Protein AF-A0A7U9MT39-F1 (afdb_monomer)

pLDDT: mean 80.65, std 12.7, range [32.81, 96.94]

Sequence (368 aa):
MRKYRYFLNRNTSGDGFCEAIRGEYFVDKSWLIEFTNNKLSTKEKWICVSKPRRFGKTFALEMLDAYYTKSGNAGELFNGLKIKQSVEFYRHLNKHNVISMNFAKYFENYSPCDGGIGLLSQHLLEDLKKEYADVVEDGMDLSLAFDMIQQEKGEKFIFLIDEWDSIFRYRKGKKKEQEEFLGFSKEELSLLCQDNHKMSVEELTEWYDGYYVEGVGEMYNPKSVTEALGEGVCKDYWNKTGGFTELEEYITMNFEGLRDDIFCLLTGEKIPLNVVGFSNDLENFQDKEEVLTALIHLGYLTYREGFVSIPNKELREEFSSTVKRLNWGIVSKLLNQSKKLLDAAWQLDEEKVAQLLEDVHDGISCLH

Mean predicted aligned error: 14.9 Å

Radius of gyration: 27.0 Å; Cα contacts (8 Å, |Δi|>4): 417; chains: 1; bounding box: 76×42×75 Å

Nearest PDB structures (foldseek):
  8dgf-assembly1_D  TM=2.003E-01  e=1.827E-01  Escherichia coli
  1bja-assembly2_B  TM=4.730E-01  e=7.642E+00  Tequatrovirus T4
  7jlv-assembly1_A  TM=2.984E-01  e=9.519E+00  Nicotiana benthamiana

Solvent-accessible surface area (backbone atoms only — not comparable to full-atom values): 21479 Å² total; per-residue (Å²): 131,88,76,93,47,78,29,53,43,34,91,66,52,30,51,65,32,54,54,46,66,72,39,94,84,61,76,92,61,48,55,53,54,58,57,50,56,74,24,54,97,47,94,66,52,76,84,85,82,88,70,66,87,90,76,48,64,65,58,51,47,31,43,49,43,20,38,31,14,50,74,46,85,43,74,71,79,43,63,94,39,72,35,70,75,45,84,64,45,76,74,47,53,34,66,34,46,27,38,48,47,56,42,40,81,36,41,65,86,31,50,62,88,77,38,21,54,57,51,52,52,48,48,49,49,54,38,47,29,74,74,40,61,91,74,39,61,91,90,65,53,70,68,60,45,52,50,49,42,30,75,78,67,68,54,62,77,46,82,42,74,37,54,72,65,32,51,65,60,69,43,66,90,40,61,69,75,43,47,79,80,51,51,37,44,65,67,55,42,47,52,53,28,66,76,62,71,64,57,56,59,66,61,50,43,58,40,43,31,44,42,77,40,92,94,82,40,59,28,24,49,54,63,42,52,51,49,22,67,70,75,54,52,91,68,78,51,75,76,81,66,86,70,78,59,60,63,60,58,57,68,65,50,94,39,85,65,37,61,59,49,55,47,42,31,72,77,68,40,72,42,84,52,74,73,91,74,68,81,85,63,92,84,71,72,90,49,41,55,42,45,54,48,50,35,36,74,74,63,62,29,28,77,58,98,54,25,35,31,54,38,24,47,41,53,46,51,48,55,52,50,51,48,58,72,68,59,46,70,68,50,65,52,50,54,51,48,54,51,51,41,52,54,25,57,75,69,68,36,62,69,59,36,51,53,52,51,50,56,52,56,58,59,58,69,72,75,116

Foldseek 3Di:
DDDQADFKLGPCQLVLLLVQLPDPDHDFPVCVVVVQLVLPPHPNNDDDDPDDPPPCLVNVLSSVRQFQALNHDCVVSCPPGPCVPDPCSVVRGNHAIEGEEELCVLQLPAQPVRCSVVVVFVSVLVNLCVVCVVFRDPPDGPVSSQVSCCVVVVHDYDYHYHPPCNQVVNCPPVCLSNCVVFFDALVNLCVLCVVLVLDDSVVQCQAFWFAAHVPRGIGGHPQQSVVCSVVSHHAQRVPPDDPLPLVLVLCPDPAPCSVVVLVCQLVFHWAQADPPPAPPDSPDDDHSNNSLVVCCVVVLWYDDPRTIHRGHPNSSVVSLVSVVVVPPVVSVVVVVLVVQLVVCVVVVVVVSNVVSVVVVVVVVVVPD

Secondary structure (DSSP, 8-state):
-PPP-SSBT-TTTTHHHHHHHTSSS----TTHHHHHHHHTTSTT------PPTTSSHHHHHHHHHHHHBTT---TTTTTTSGGGG-SSHHHHTT-BEEEEEETHHHHTTS-IIIIIHHHHHHHHHHHHHHH-TTT--TT--HHHHHHHHHHHH---EEEEEESTTHHHHHTTT-HHHHHTTSSEEHHHHHHHHHHH-SS-HH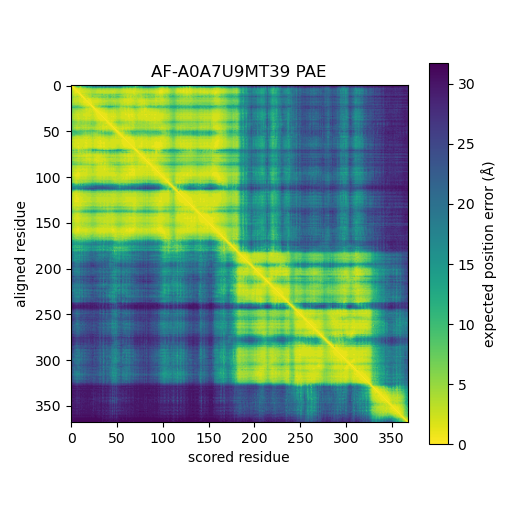HHHHHHEEEEETTTEEEE-HHHHHHHHHHTS----GGGSS-TTHHHHHHTS--TTHHHHHHHHHHT--EE---TT--S-SS---SHHHHHHHHHHTTSSEEETTEEE--SHHHHHHHHHHHHHTT-HHHHHHHHHHHHHHHHHHTT-HHHHHHHHHHHHHHHHTT-

Structure (mmCIF, N/CA/C/O backbone):
data_AF-A0A7U9MT39-F1
#
_entry.id   AF-A0A7U9MT39-F1
#
loop_
_atom_site.group_PDB
_atom_site.id
_atom_site.type_symbol
_atom_site.label_atom_id
_atom_site.label_alt_id
_atom_site.label_comp_id
_atom_site.label_asym_id
_atom_site.label_entity_id
_atom_site.label_seq_id
_atom_site.pdbx_PDB_ins_code
_atom_site.Cartn_x
_atom_site.Cartn_y
_atom_site.Cartn_z
_atom_site.occupancy
_atom_site.B_iso_or_equiv
_atom_site.auth_seq_id
_atom_site.auth_comp_id
_atom_site.auth_asym_id
_atom_site.auth_atom_id
_atom_site.pdbx_PDB_model_num
ATOM 1 N N . MET A 1 1 ? -15.373 18.351 27.503 1.00 51.88 1 MET A N 1
ATOM 2 C CA . MET A 1 1 ? -15.509 18.390 26.028 1.00 51.88 1 MET A CA 1
ATOM 3 C C . MET A 1 1 ? -14.534 17.389 25.432 1.00 51.88 1 MET A C 1
ATOM 5 O O . MET A 1 1 ? -13.417 17.311 25.935 1.00 51.88 1 MET A O 1
ATOM 9 N N . ARG A 1 2 ? -14.940 16.599 24.429 1.00 65.75 2 ARG A N 1
ATOM 10 C CA . ARG A 1 2 ? -14.008 15.696 23.731 1.00 65.75 2 ARG A CA 1
ATOM 11 C C . ARG A 1 2 ? -12.967 16.545 22.989 1.00 65.75 2 ARG A C 1
ATOM 13 O O . ARG A 1 2 ? -13.338 17.509 22.324 1.00 65.75 2 ARG A O 1
ATOM 20 N N . LYS A 1 3 ? -11.678 16.235 23.153 1.00 76.69 3 LYS A N 1
ATOM 21 C CA . LYS A 1 3 ? -10.583 16.959 22.484 1.00 76.69 3 LYS A CA 1
ATOM 22 C C . LYS A 1 3 ? -10.626 16.686 20.977 1.00 76.69 3 LYS A C 1
ATOM 24 O O . LYS A 1 3 ? -11.057 15.612 20.561 1.00 76.69 3 LYS A O 1
ATOM 29 N N . TYR A 1 4 ? -10.191 17.653 20.173 1.00 86.69 4 TYR A N 1
ATOM 30 C CA . TYR A 1 4 ? -10.098 17.500 18.721 1.00 86.69 4 TYR A CA 1
ATOM 31 C C . TYR A 1 4 ? -9.095 16.394 18.343 1.00 86.69 4 TYR A C 1
ATOM 33 O O . TYR A 1 4 ? -7.989 16.342 18.899 1.00 86.69 4 TYR A O 1
ATOM 41 N N . ARG A 1 5 ? -9.506 15.533 17.404 1.00 91.25 5 ARG A N 1
ATOM 42 C CA . ARG A 1 5 ? -8.766 14.379 16.874 1.00 91.25 5 ARG A CA 1
ATOM 43 C C . ARG A 1 5 ? -8.667 14.508 15.357 1.00 91.25 5 ARG A C 1
ATOM 45 O O . ARG A 1 5 ? -9.692 14.757 14.719 1.00 91.25 5 ARG A O 1
ATOM 52 N N . TYR A 1 6 ? -7.477 14.316 14.801 1.00 92.38 6 TYR A N 1
ATOM 53 C CA . TYR A 1 6 ? -7.264 14.313 13.353 1.00 92.38 6 TYR A CA 1
ATOM 54 C C . TYR A 1 6 ? -7.689 12.980 12.726 1.00 92.38 6 TYR A C 1
ATOM 56 O O . TYR A 1 6 ? -8.440 12.978 11.749 1.00 92.38 6 TYR A O 1
ATOM 64 N N . PHE A 1 7 ? -7.260 11.859 13.311 1.00 94.56 7 PHE A N 1
ATOM 65 C CA . PHE A 1 7 ? -7.390 10.519 12.734 1.00 94.56 7 PHE A CA 1
ATOM 66 C C . PHE A 1 7 ? -7.798 9.444 13.742 1.00 94.56 7 PHE A C 1
ATOM 68 O O . PHE A 1 7 ? -8.608 8.581 13.402 1.00 94.56 7 PHE A O 1
ATOM 75 N N . LEU A 1 8 ? -7.233 9.470 14.955 1.00 95.75 8 LEU A N 1
ATOM 76 C CA . LEU A 1 8 ? -7.402 8.396 15.934 1.00 95.75 8 LEU A CA 1
ATOM 77 C C . LEU A 1 8 ? -8.753 8.518 16.640 1.00 95.75 8 LEU A C 1
ATOM 79 O O . LEU A 1 8 ? -9.002 9.506 17.336 1.00 95.75 8 LEU A O 1
ATOM 83 N N . ASN A 1 9 ? -9.587 7.484 16.509 1.00 93.69 9 ASN A N 1
ATOM 84 C CA . ASN A 1 9 ? -10.868 7.335 17.201 1.00 93.69 9 ASN A CA 1
ATOM 85 C C . ASN A 1 9 ? -11.719 8.617 17.129 1.00 93.69 9 ASN A C 1
ATOM 87 O O . ASN A 1 9 ? -12.174 9.131 18.159 1.00 93.69 9 ASN A O 1
ATOM 91 N N . ARG A 1 10 ? -11.878 9.171 15.918 1.00 90.56 10 ARG A N 1
ATOM 92 C CA . ARG A 1 10 ? -12.452 10.506 15.694 1.00 90.56 10 ARG A CA 1
ATOM 93 C C . ARG A 1 10 ? -13.799 10.683 16.395 1.00 90.56 10 ARG A C 1
ATOM 95 O O . ARG A 1 10 ? -14.636 9.791 16.459 1.00 90.56 10 ARG A O 1
ATOM 102 N N . ASN A 1 11 ? -14.049 11.903 16.869 1.00 85.06 11 ASN A N 1
ATOM 103 C CA . ASN A 1 11 ? -15.317 12.232 17.531 1.00 85.06 11 ASN A CA 1
ATOM 104 C C . ASN A 1 11 ? -16.526 12.171 16.589 1.00 85.06 11 ASN A C 1
ATOM 106 O O . ASN A 1 11 ? -17.644 12.050 17.072 1.00 85.06 11 ASN A O 1
ATOM 110 N N . THR A 1 12 ? -16.279 12.278 15.283 1.00 85.75 12 THR A N 1
ATOM 111 C CA . THR A 1 12 ? -17.271 12.210 14.202 1.00 85.75 12 THR A CA 1
ATOM 112 C C . THR A 1 12 ? -17.337 10.815 13.569 1.00 85.75 12 THR A C 1
ATOM 114 O O . THR A 1 12 ? -17.870 10.657 12.471 1.00 85.75 12 THR A O 1
ATOM 117 N N . SER A 1 13 ? -16.683 9.811 14.167 1.00 84.69 13 SER A N 1
ATOM 118 C CA . SER A 1 13 ? -16.714 8.450 13.637 1.00 84.69 13 SER A CA 1
ATOM 119 C C . SER A 1 13 ? -18.142 7.914 13.687 1.00 84.69 13 SER A C 1
ATOM 121 O O . SER A 1 13 ? -18.775 7.901 14.742 1.00 84.69 13 SER A O 1
ATOM 123 N N . GLY A 1 14 ? -18.641 7.468 12.536 1.00 83.50 14 GLY A N 1
ATOM 124 C CA . GLY A 1 14 ? -20.006 6.972 12.371 1.00 83.50 14 GLY A CA 1
ATOM 125 C C . GLY A 1 14 ? -21.047 7.992 11.911 1.00 83.50 14 GLY A C 1
ATOM 126 O O . GLY A 1 14 ? -22.130 7.560 11.519 1.00 83.50 14 GLY A O 1
ATOM 127 N N . ASP A 1 15 ? -20.730 9.291 11.857 1.00 87.94 15 ASP A N 1
ATOM 128 C CA . ASP A 1 15 ? -21.664 10.311 11.351 1.00 87.94 15 ASP A CA 1
ATOM 129 C C . ASP A 1 15 ? -22.038 10.039 9.883 1.00 87.94 15 ASP A C 1
ATOM 131 O O . ASP A 1 15 ? -23.218 9.906 9.563 1.00 87.94 15 ASP A O 1
ATOM 135 N N . GLY A 1 16 ? -21.042 9.820 9.014 1.00 87.31 16 GLY A N 1
ATOM 136 C CA . GLY A 1 16 ? -21.273 9.514 7.593 1.00 87.31 16 GLY A CA 1
ATOM 137 C C . GLY A 1 16 ? -22.066 8.220 7.367 1.00 87.31 16 GLY A C 1
ATOM 138 O O . GLY A 1 16 ? -22.984 8.173 6.551 1.00 87.31 16 GLY A O 1
ATOM 139 N N . PHE A 1 17 ? -21.812 7.179 8.170 1.00 91.69 17 PHE A N 1
ATOM 140 C CA . PHE A 1 17 ? -22.590 5.938 8.091 1.00 91.69 17 PHE A CA 1
ATOM 141 C C . PHE A 1 17 ? -24.040 6.126 8.566 1.00 91.69 17 PHE A C 1
ATOM 143 O O . PHE A 1 17 ? -24.968 5.589 7.960 1.00 91.69 17 PHE A O 1
ATOM 150 N N . CYS A 1 18 ? -24.250 6.918 9.621 1.00 90.69 18 CYS A N 1
ATOM 151 C CA . CYS A 1 18 ? -25.577 7.271 10.119 1.00 90.69 18 CYS A CA 1
ATOM 152 C C . CYS A 1 18 ? -26.387 8.046 9.067 1.00 90.69 18 CYS A C 1
ATOM 154 O O . CYS A 1 18 ? -27.559 7.737 8.840 1.00 90.69 18 CYS A O 1
ATOM 156 N N . GLU A 1 19 ? -25.759 9.010 8.389 1.00 89.94 19 GLU A N 1
ATOM 157 C CA . GLU A 1 19 ? -26.356 9.733 7.261 1.00 89.94 19 GLU A CA 1
ATOM 158 C C . GLU A 1 19 ? -26.719 8.782 6.115 1.00 89.94 19 GLU A C 1
ATOM 160 O O . GLU A 1 19 ? -27.838 8.831 5.603 1.00 89.94 19 GLU A O 1
ATOM 165 N N . ALA A 1 20 ? -25.820 7.860 5.764 1.00 87.56 20 ALA A N 1
ATOM 166 C CA . ALA A 1 20 ? -26.036 6.914 4.677 1.00 87.56 20 ALA A CA 1
ATOM 167 C C . ALA A 1 20 ? -27.196 5.936 4.937 1.00 87.56 20 ALA A C 1
ATOM 169 O O . ALA A 1 20 ? -27.985 5.683 4.027 1.00 87.56 20 ALA A O 1
ATOM 170 N N . ILE A 1 21 ? -27.342 5.409 6.162 1.00 88.94 21 ILE A N 1
ATOM 171 C CA . ILE A 1 21 ? -28.463 4.514 6.526 1.00 88.94 21 ILE A CA 1
ATOM 172 C C . ILE A 1 21 ? -29.811 5.241 6.461 1.00 88.94 21 ILE A C 1
ATOM 174 O O . ILE A 1 21 ? -30.829 4.633 6.138 1.00 88.94 21 ILE A O 1
ATOM 178 N N . ARG A 1 22 ? -29.829 6.541 6.770 1.00 88.25 22 ARG A N 1
ATOM 179 C CA . ARG A 1 22 ? -31.040 7.374 6.702 1.00 88.25 22 ARG A CA 1
ATOM 180 C C . ARG A 1 22 ? -31.382 7.820 5.278 1.00 88.25 22 ARG A C 1
ATOM 182 O O . ARG A 1 22 ? -32.428 8.435 5.081 1.00 88.25 22 ARG A O 1
ATOM 189 N N . GLY A 1 23 ? -30.513 7.543 4.307 1.00 86.94 23 GLY A N 1
ATOM 190 C CA . GLY A 1 23 ? -30.731 7.867 2.904 1.00 86.94 23 GLY A CA 1
ATOM 191 C C . GLY A 1 23 ? -31.855 7.042 2.270 1.00 86.94 23 GLY A C 1
ATOM 192 O O . GLY A 1 23 ? -32.095 5.896 2.637 1.00 86.94 23 GLY A O 1
ATOM 193 N N . GLU A 1 24 ? -32.516 7.621 1.265 1.00 86.25 24 GLU A N 1
ATOM 194 C CA . GLU A 1 24 ? -33.617 6.984 0.520 1.00 86.25 24 GLU A CA 1
ATOM 195 C C . GLU A 1 24 ? -33.178 5.696 -0.202 1.00 86.25 24 GLU A C 1
ATOM 197 O O . GLU A 1 24 ? -33.927 4.724 -0.277 1.00 86.25 24 GLU A O 1
ATOM 202 N N . TYR A 1 25 ? -31.935 5.667 -0.690 1.00 81.38 25 TYR A N 1
ATOM 203 C CA . TYR A 1 25 ? -31.369 4.559 -1.458 1.00 81.38 25 TYR A CA 1
ATOM 204 C C . TYR A 1 25 ? -30.194 3.923 -0.709 1.00 81.38 25 TYR A C 1
ATOM 206 O O . TYR A 1 25 ? -29.032 4.092 -1.080 1.00 81.38 25 TYR A O 1
ATOM 214 N N . PHE A 1 26 ? -30.496 3.184 0.358 1.00 86.00 26 PHE A N 1
ATOM 215 C CA . PHE A 1 26 ? -29.504 2.411 1.103 1.00 86.00 26 PHE A CA 1
ATOM 216 C C . PHE A 1 26 ? -29.432 0.959 0.608 1.00 86.00 26 P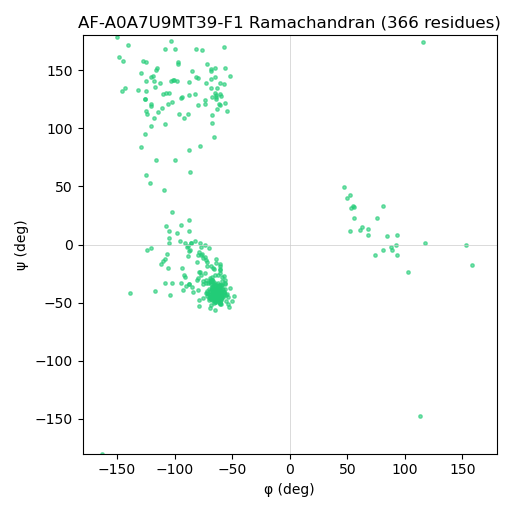HE A C 1
ATOM 218 O O . PHE A 1 26 ? -30.431 0.241 0.571 1.00 86.00 26 PHE A O 1
ATOM 225 N N . VAL A 1 27 ? -28.225 0.502 0.267 1.00 87.19 27 VAL A N 1
ATOM 226 C CA . VAL A 1 27 ? -27.951 -0.903 -0.069 1.00 87.19 27 VAL A CA 1
ATOM 227 C C . VAL A 1 27 ? -27.096 -1.514 1.032 1.00 87.19 27 VAL A C 1
ATOM 229 O O . VAL A 1 27 ? -25.950 -1.110 1.229 1.00 87.19 27 VAL A O 1
ATOM 232 N N . ASP A 1 28 ? -27.630 -2.530 1.709 1.00 90.88 28 ASP A N 1
ATOM 233 C CA . ASP A 1 28 ? -26.926 -3.218 2.789 1.00 90.88 28 ASP A CA 1
ATOM 234 C C . ASP A 1 28 ? -25.712 -4.016 2.277 1.00 90.88 28 ASP A C 1
ATOM 236 O O . ASP A 1 28 ? -25.841 -5.109 1.707 1.00 90.88 28 ASP A O 1
ATOM 240 N N . LYS A 1 29 ? -24.522 -3.459 2.530 1.00 90.62 29 LYS A N 1
ATOM 241 C CA . LYS A 1 29 ? -23.203 -4.068 2.295 1.00 90.62 29 LYS A CA 1
ATOM 242 C C . LYS A 1 29 ? -22.503 -4.481 3.596 1.00 90.62 29 LYS A C 1
ATOM 244 O O . LYS A 1 29 ? -21.302 -4.746 3.583 1.00 90.62 29 LYS A O 1
ATOM 249 N N . SER A 1 30 ? -23.229 -4.558 4.712 1.00 94.06 30 SER A N 1
ATOM 250 C CA . SER A 1 30 ? -22.661 -4.826 6.041 1.00 94.06 30 SER A CA 1
ATOM 251 C C . SER A 1 30 ? -21.943 -6.167 6.154 1.00 94.06 30 SER A C 1
ATOM 253 O O . SER A 1 30 ? -21.046 -6.302 6.976 1.00 94.06 30 SER A O 1
ATOM 255 N N . TRP A 1 31 ? -22.239 -7.131 5.278 1.00 93.38 31 TRP A N 1
ATOM 256 C CA . TRP A 1 31 ? -21.497 -8.393 5.203 1.00 93.38 31 TRP A CA 1
ATOM 257 C C . TRP A 1 31 ? -20.001 -8.214 4.884 1.00 93.38 31 TRP A C 1
ATOM 259 O O . TRP A 1 31 ? -19.206 -9.109 5.146 1.00 93.38 31 TRP A O 1
ATOM 269 N N . LEU A 1 32 ? -19.581 -7.049 4.374 1.00 92.62 32 LEU A N 1
ATOM 270 C CA . LEU A 1 32 ? -18.159 -6.711 4.262 1.00 92.62 32 LEU A CA 1
ATOM 271 C C . LEU A 1 32 ? -17.441 -6.789 5.618 1.00 92.62 32 LEU A C 1
ATOM 273 O O . LEU A 1 32 ? -16.289 -7.205 5.656 1.00 92.62 32 LEU A O 1
ATOM 277 N N . ILE A 1 33 ? -18.124 -6.447 6.715 1.00 95.44 33 ILE A N 1
ATOM 278 C CA . ILE A 1 33 ? -17.577 -6.544 8.073 1.00 95.44 33 ILE A CA 1
ATOM 279 C C . ILE A 1 33 ? -17.219 -7.994 8.418 1.00 95.44 33 ILE A C 1
ATOM 281 O O . ILE A 1 33 ? -16.204 -8.242 9.060 1.00 95.44 33 ILE A O 1
ATOM 285 N N . GLU A 1 34 ? -18.020 -8.962 7.969 1.00 94.06 34 GLU A N 1
ATOM 286 C CA . GLU A 1 34 ? -17.733 -10.386 8.174 1.00 94.06 34 GLU A CA 1
ATOM 287 C C . GLU A 1 34 ? -16.427 -10.772 7.483 1.00 94.06 34 GLU A C 1
ATOM 289 O O . GLU A 1 34 ? -15.547 -11.408 8.065 1.00 94.06 34 GLU A O 1
ATOM 294 N N . PHE A 1 35 ? -16.281 -10.343 6.229 1.00 92.38 35 PHE A N 1
ATOM 295 C CA . PHE A 1 35 ? -15.065 -10.565 5.464 1.00 92.38 35 PHE A CA 1
ATOM 296 C C . PHE A 1 35 ? -13.851 -9.932 6.151 1.00 92.38 35 PHE A C 1
ATOM 298 O O . PHE A 1 35 ? -12.838 -10.609 6.323 1.00 92.38 35 PHE A O 1
ATOM 305 N N . THR A 1 36 ? -13.944 -8.670 6.580 1.00 94.00 36 THR A N 1
ATOM 306 C CA . THR A 1 36 ? -12.823 -7.984 7.235 1.00 94.00 36 THR A CA 1
ATOM 307 C C . THR A 1 36 ? -12.490 -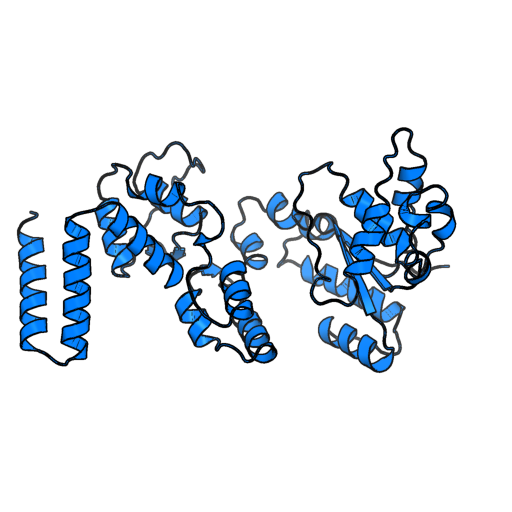8.616 8.585 1.00 94.00 36 THR A C 1
ATOM 309 O O . THR A 1 36 ? -11.316 -8.856 8.852 1.00 94.00 36 THR A O 1
ATOM 312 N N . ASN A 1 37 ? -13.489 -8.985 9.395 1.00 94.56 37 ASN A N 1
ATOM 313 C CA . ASN A 1 37 ? -13.294 -9.668 10.679 1.00 94.56 37 ASN A CA 1
ATOM 314 C C . ASN A 1 37 ? -12.510 -10.975 10.532 1.00 94.56 37 ASN A C 1
ATOM 316 O O . ASN A 1 37 ? -11.568 -11.204 11.285 1.00 94.56 37 ASN A O 1
ATOM 320 N N . ASN A 1 38 ? -12.830 -11.785 9.522 1.00 90.50 38 ASN A N 1
ATOM 321 C CA . ASN A 1 38 ? -12.127 -13.044 9.261 1.00 90.50 38 ASN A CA 1
ATOM 322 C C . ASN A 1 38 ? -10.662 -12.856 8.831 1.00 90.50 38 ASN A C 1
ATOM 324 O O . ASN A 1 38 ? -9.860 -13.782 8.937 1.00 90.50 38 ASN A O 1
ATOM 328 N N . LYS A 1 39 ? -10.300 -11.666 8.341 1.00 91.12 39 LYS A N 1
ATOM 329 C CA . LYS A 1 39 ? -8.924 -11.317 7.961 1.00 91.12 39 LYS A CA 1
ATOM 330 C C . LYS A 1 39 ? -8.166 -10.629 9.094 1.00 91.12 39 LYS A C 1
ATOM 332 O O . LYS A 1 39 ? -6.930 -10.643 9.087 1.00 91.12 39 LYS A O 1
ATOM 337 N N . LEU A 1 40 ? -8.865 -10.065 10.083 1.00 89.38 40 LEU A N 1
ATOM 338 C CA . LEU A 1 40 ? -8.230 -9.441 11.240 1.00 89.38 40 LEU A CA 1
ATOM 339 C C . LEU A 1 40 ? -7.324 -10.438 11.966 1.00 89.38 40 LEU A C 1
ATOM 341 O O . LEU A 1 40 ? -7.672 -11.591 12.189 1.00 89.38 40 LEU A O 1
ATOM 345 N N . SER A 1 41 ? -6.149 -9.964 12.379 1.00 83.75 41 SER A N 1
ATOM 346 C CA . SER A 1 41 ? -5.128 -10.769 13.070 1.00 83.75 41 SER A CA 1
ATOM 347 C C . SER A 1 41 ? -4.550 -11.942 12.262 1.00 83.75 41 SER A C 1
ATOM 349 O O . SER A 1 41 ? -3.869 -12.791 12.832 1.00 83.75 41 SER A O 1
ATOM 351 N N . THR A 1 42 ? -4.752 -11.975 10.943 1.00 86.81 42 THR A N 1
ATOM 352 C CA . THR A 1 42 ? -4.106 -12.942 10.042 1.00 86.81 42 THR A CA 1
ATOM 353 C C . THR A 1 42 ? -2.953 -12.297 9.260 1.00 86.81 42 THR A C 1
ATOM 355 O O . THR A 1 42 ? -2.722 -11.084 9.333 1.00 86.81 42 THR A O 1
ATOM 358 N N . LYS A 1 43 ? -2.216 -13.099 8.479 1.00 76.69 43 LYS A N 1
ATOM 359 C CA . LYS A 1 43 ? -1.245 -12.575 7.501 1.00 76.69 43 LYS A CA 1
ATOM 360 C C . LYS A 1 43 ? -1.922 -11.848 6.327 1.00 76.69 43 LYS A C 1
ATOM 362 O O . LYS A 1 43 ? -1.288 -11.020 5.691 1.00 76.69 43 LYS A O 1
ATOM 367 N N . GLU A 1 44 ? -3.213 -12.084 6.108 1.00 78.44 44 GLU A N 1
ATOM 368 C CA . GLU A 1 44 ? -4.024 -11.501 5.030 1.00 78.44 44 GLU A CA 1
ATOM 369 C C . GLU A 1 44 ? -4.780 -10.235 5.475 1.00 78.44 44 GLU A C 1
ATOM 371 O O . GLU A 1 44 ? -5.739 -9.812 4.834 1.00 78.44 44 GLU A O 1
ATOM 376 N N . LYS A 1 45 ? -4.378 -9.631 6.600 1.00 86.12 45 LYS A N 1
ATOM 377 C CA . LYS A 1 45 ? -5.027 -8.444 7.184 1.00 86.12 45 LYS A CA 1
ATOM 378 C C . LYS A 1 45 ? -4.958 -7.183 6.309 1.00 86.12 45 LYS A C 1
ATOM 380 O O . LYS A 1 45 ? -5.641 -6.206 6.601 1.00 86.12 45 LYS A O 1
ATOM 385 N N . TRP A 1 46 ? -4.132 -7.192 5.267 1.00 86.31 46 TRP A N 1
ATOM 386 C CA . TRP A 1 46 ? -3.942 -6.077 4.346 1.00 86.31 46 TRP A CA 1
ATOM 387 C C . TRP A 1 46 ? -4.963 -6.161 3.209 1.00 86.31 46 TRP A C 1
ATOM 389 O O . TRP A 1 46 ? -4.923 -7.084 2.398 1.00 86.31 46 TRP A O 1
ATOM 399 N N . ILE A 1 47 ? -5.899 -5.210 3.160 1.00 87.81 47 ILE A N 1
ATOM 400 C CA . ILE A 1 47 ? -7.004 -5.205 2.194 1.00 87.81 47 ILE A CA 1
ATOM 401 C C . ILE A 1 47 ? -6.925 -3.928 1.358 1.00 87.81 47 ILE A C 1
ATOM 403 O O . ILE A 1 47 ? -7.033 -2.828 1.894 1.00 87.81 47 ILE A O 1
ATOM 407 N N . CYS A 1 48 ? -6.791 -4.076 0.038 1.00 87.31 48 CYS A N 1
ATOM 408 C CA . CYS A 1 48 ? -6.836 -2.970 -0.917 1.00 87.31 48 CYS A CA 1
ATOM 409 C C . CYS A 1 48 ? -8.032 -3.127 -1.865 1.00 87.31 48 CYS A C 1
ATOM 411 O O . CYS A 1 48 ? -8.300 -4.213 -2.381 1.00 87.31 48 CYS A O 1
ATOM 413 N N . VAL A 1 49 ? -8.756 -2.031 -2.107 1.00 82.06 49 VAL A N 1
ATOM 414 C CA . VAL A 1 49 ? -9.898 -1.993 -3.031 1.00 82.06 49 VAL A CA 1
ATOM 415 C C . VAL A 1 49 ? -9.619 -0.978 -4.138 1.00 82.06 49 VAL A C 1
ATOM 417 O O . VAL A 1 49 ? -9.806 0.224 -3.959 1.00 82.06 49 VAL A O 1
ATOM 420 N N . SER A 1 50 ? -9.236 -1.472 -5.317 1.00 76.88 50 SER A N 1
ATOM 421 C CA . SER A 1 50 ? -8.867 -0.669 -6.497 1.00 76.88 50 SER A CA 1
ATOM 422 C C . SER A 1 50 ? -10.046 -0.281 -7.406 1.00 76.88 50 SER A C 1
ATOM 424 O O . SER A 1 50 ? -9.859 0.173 -8.532 1.00 76.88 50 SER A O 1
ATOM 426 N N . LYS A 1 51 ? -11.296 -0.470 -6.958 1.00 75.25 51 LYS A N 1
ATOM 427 C CA . LYS A 1 51 ? -12.479 -0.212 -7.800 1.00 75.25 51 LYS A CA 1
ATOM 428 C C . LYS A 1 51 ? -12.615 1.276 -8.175 1.00 75.25 51 LYS A C 1
ATOM 430 O O . LYS A 1 51 ? -12.230 2.128 -7.371 1.00 75.25 51 LYS A O 1
ATOM 435 N N . PRO A 1 52 ? -13.238 1.613 -9.325 1.00 70.12 52 PRO A N 1
ATOM 436 C CA . PRO A 1 52 ? -13.439 2.999 -9.760 1.00 70.12 52 PRO A CA 1
ATOM 437 C C . PRO A 1 52 ? -14.197 3.888 -8.759 1.00 70.12 52 PRO A C 1
ATOM 439 O O . PRO A 1 52 ? -14.773 3.433 -7.760 1.00 70.12 52 PRO A O 1
ATOM 442 N N . ARG A 1 53 ? -14.218 5.201 -9.023 1.00 70.06 53 ARG A N 1
ATOM 443 C CA . ARG A 1 53 ? -15.023 6.159 -8.244 1.00 70.06 53 ARG A CA 1
ATOM 444 C C . ARG A 1 53 ? -16.503 5.761 -8.231 1.00 70.06 53 ARG A C 1
ATOM 446 O O . ARG A 1 53 ? -16.999 5.136 -9.161 1.00 70.06 53 ARG A O 1
ATOM 453 N N . ARG A 1 54 ? -17.207 6.156 -7.163 1.00 74.81 54 ARG A N 1
ATOM 454 C CA . ARG A 1 54 ? -18.648 5.905 -6.938 1.00 74.81 54 ARG A CA 1
ATOM 455 C C . ARG A 1 54 ? -19.053 4.442 -6.695 1.00 74.81 54 ARG A C 1
ATOM 457 O O . ARG A 1 54 ? -20.232 4.166 -6.535 1.00 74.81 54 ARG A O 1
ATOM 464 N N . PHE A 1 55 ? -18.102 3.520 -6.526 1.00 80.12 55 PHE A N 1
ATOM 465 C CA . PHE A 1 55 ? -18.392 2.144 -6.077 1.00 80.12 55 PHE A CA 1
ATOM 466 C C . PHE A 1 55 ? -18.751 2.021 -4.577 1.00 80.12 55 PHE A C 1
ATOM 468 O O . PHE A 1 55 ? -19.055 0.928 -4.092 1.00 80.12 55 PHE A O 1
ATOM 475 N N . GLY A 1 56 ? -18.756 3.136 -3.838 1.00 81.69 56 GLY A N 1
ATOM 476 C CA . GLY A 1 56 ? -19.101 3.175 -2.413 1.00 81.69 56 GLY A CA 1
ATOM 477 C C . GLY A 1 56 ? -17.958 2.762 -1.482 1.00 81.69 56 GLY A C 1
ATOM 478 O O . GLY A 1 56 ? -18.219 2.160 -0.447 1.00 81.69 56 GLY A O 1
ATOM 479 N N . LYS A 1 57 ? -16.704 3.056 -1.857 1.00 88.56 57 LYS A N 1
ATOM 480 C CA . LYS A 1 57 ? -15.517 2.797 -1.021 1.00 88.56 57 LYS A CA 1
ATOM 481 C C . LYS A 1 57 ? -15.522 3.650 0.250 1.00 88.56 57 LYS A C 1
ATOM 483 O O . LYS A 1 57 ? -15.414 3.093 1.332 1.00 88.56 57 LYS A O 1
ATOM 488 N N . THR A 1 58 ? -15.755 4.956 0.117 1.00 89.19 58 THR A N 1
ATOM 489 C CA . THR A 1 58 ? -15.893 5.880 1.254 1.00 89.19 58 THR A CA 1
ATOM 490 C C . THR A 1 58 ? -16.974 5.407 2.220 1.00 89.19 58 THR A C 1
ATOM 492 O O . THR A 1 58 ? -16.693 5.216 3.392 1.00 89.19 58 THR A O 1
ATOM 495 N N . PHE A 1 59 ? -18.159 5.058 1.707 1.00 89.50 59 PHE A N 1
ATOM 496 C CA . PHE A 1 59 ? -19.231 4.469 2.516 1.00 89.50 59 PHE A CA 1
ATOM 497 C C . PHE A 1 59 ? -18.787 3.198 3.261 1.00 89.50 59 PHE A C 1
ATOM 499 O O . PHE A 1 59 ? -19.100 3.017 4.435 1.00 89.50 59 PHE A O 1
ATOM 506 N N . ALA A 1 60 ? -18.049 2.304 2.595 1.00 92.06 60 ALA A N 1
ATOM 507 C CA . ALA A 1 60 ? -17.531 1.103 3.239 1.00 92.06 60 ALA A CA 1
ATOM 508 C C . ALA A 1 60 ? -16.556 1.445 4.377 1.00 92.06 60 ALA A C 1
ATOM 510 O O . ALA A 1 60 ? -16.644 0.845 5.443 1.00 92.06 60 ALA A O 1
ATOM 511 N N . LEU A 1 61 ? -15.669 2.423 4.179 1.00 94.12 61 LEU A N 1
ATOM 512 C CA . LEU A 1 61 ? -14.748 2.884 5.218 1.00 94.12 61 LEU A CA 1
ATOM 513 C C . LEU A 1 61 ? -15.481 3.576 6.373 1.00 94.12 61 LEU A C 1
ATOM 515 O O . LEU A 1 61 ? -15.150 3.307 7.519 1.00 94.12 61 LEU A O 1
ATOM 519 N N . GLU A 1 62 ? -16.505 4.388 6.107 1.00 93.50 62 GLU A N 1
ATOM 520 C CA . GLU A 1 62 ? -17.343 5.016 7.142 1.00 93.50 62 GLU A CA 1
ATOM 521 C C . GLU A 1 62 ? -18.093 3.975 7.981 1.00 93.50 62 GLU A C 1
ATOM 523 O O . GLU A 1 62 ? -18.164 4.086 9.205 1.00 93.50 62 GLU A O 1
ATOM 528 N N . MET A 1 63 ? -18.617 2.930 7.333 1.00 94.88 63 MET A N 1
ATOM 529 C CA . MET A 1 63 ? -19.250 1.799 8.009 1.00 94.88 63 MET A CA 1
ATOM 530 C C . MET A 1 63 ? -18.251 1.029 8.886 1.00 94.88 63 MET A C 1
ATOM 532 O O . MET A 1 63 ? -18.573 0.689 10.025 1.00 94.88 63 MET A O 1
ATOM 536 N N . LEU A 1 64 ? -17.047 0.748 8.375 1.00 95.75 64 LEU A N 1
ATOM 537 C CA . LEU A 1 64 ? -15.997 0.054 9.130 1.00 95.75 64 LEU A CA 1
ATOM 538 C C . LEU A 1 64 ? -15.469 0.910 10.288 1.00 95.75 64 LEU A C 1
ATOM 540 O O . LEU A 1 64 ? -15.240 0.377 11.370 1.00 95.75 64 LEU A O 1
ATOM 544 N N . ASP A 1 65 ? -15.329 2.222 10.092 1.00 95.38 65 ASP A N 1
ATOM 545 C CA . ASP A 1 65 ? -14.949 3.173 11.140 1.00 95.38 65 ASP A CA 1
ATOM 546 C C . ASP A 1 65 ? -15.980 3.155 12.274 1.00 95.38 65 ASP A C 1
ATOM 548 O O . ASP A 1 65 ? -15.625 2.904 13.426 1.00 95.38 65 ASP A O 1
ATOM 552 N N . ALA A 1 66 ? -17.270 3.287 11.939 1.00 95.25 66 ALA A N 1
ATOM 553 C CA . ALA A 1 66 ? -18.370 3.190 12.899 1.00 95.25 66 ALA A CA 1
ATOM 554 C C . ALA A 1 66 ? -18.368 1.853 13.657 1.00 95.25 66 ALA A C 1
ATOM 556 O O . ALA A 1 66 ? -18.607 1.817 14.866 1.00 95.25 66 ALA A O 1
ATOM 557 N N . TYR A 1 67 ? -18.108 0.753 12.947 1.00 96.50 67 TYR A N 1
ATOM 558 C CA . TYR A 1 67 ? -18.111 -0.591 13.511 1.00 96.50 67 TYR A CA 1
ATOM 559 C C . TYR A 1 67 ? -16.933 -0.846 14.455 1.00 96.50 67 TYR A C 1
ATOM 561 O O . TYR A 1 67 ? -17.141 -1.392 15.535 1.00 96.50 67 TYR A O 1
ATOM 569 N N . TYR A 1 68 ? -15.708 -0.480 14.078 1.00 96.56 68 TYR A N 1
ATOM 570 C CA . TYR A 1 68 ? -14.507 -0.858 14.827 1.00 96.56 68 TYR A CA 1
ATOM 571 C C . TYR A 1 68 ? -14.143 0.112 15.951 1.00 96.56 68 TYR A C 1
ATOM 573 O O . TYR A 1 68 ? -13.642 -0.338 16.984 1.00 96.56 68 TYR A O 1
ATOM 581 N N . THR A 1 69 ? -14.388 1.414 15.772 1.00 95.00 69 THR A N 1
ATOM 582 C CA . THR A 1 69 ? -13.856 2.465 16.653 1.00 95.00 69 THR A CA 1
ATOM 583 C C . THR A 1 69 ? -14.316 2.325 18.102 1.00 95.00 69 THR A C 1
ATOM 585 O O . THR A 1 69 ? -15.514 2.229 18.382 1.00 95.00 69 THR A O 1
ATOM 588 N N . LYS A 1 70 ? -13.376 2.360 19.052 1.00 92.38 70 LYS A N 1
ATOM 589 C CA . LYS A 1 70 ? -13.679 2.262 20.490 1.00 92.38 70 LYS A CA 1
ATOM 590 C C . LYS A 1 70 ? -14.320 3.520 21.090 1.00 92.38 70 LYS A C 1
ATOM 592 O O . LYS A 1 70 ? -14.837 3.469 22.201 1.00 92.38 70 LYS A O 1
ATOM 597 N N . SER A 1 71 ? -14.304 4.657 20.383 1.00 84.62 71 SER A N 1
ATOM 598 C CA . SER A 1 71 ? -14.880 5.927 20.872 1.00 84.62 71 SER A CA 1
ATOM 599 C C . SER A 1 71 ? -16.377 6.111 20.575 1.00 84.62 71 SER A C 1
ATOM 601 O O . SER A 1 71 ? -16.981 7.098 21.029 1.00 84.62 71 SER A O 1
ATOM 603 N N . GLY A 1 72 ? -16.973 5.180 19.823 1.00 80.94 72 GLY A N 1
ATOM 604 C CA . GLY A 1 72 ? -18.361 5.217 19.366 1.00 80.94 72 GLY A CA 1
ATOM 605 C C . GLY A 1 72 ? -19.272 4.200 20.057 1.00 80.94 72 GLY A C 1
ATOM 606 O O . GLY A 1 72 ? -18.823 3.284 20.739 1.00 80.94 72 GLY A O 1
ATOM 607 N N . ASN A 1 73 ? -20.578 4.367 19.848 1.00 85.19 73 ASN A N 1
ATOM 608 C CA . ASN A 1 73 ? -21.594 3.366 20.168 1.00 85.19 73 ASN A CA 1
ATOM 609 C C . ASN A 1 73 ? -22.476 3.176 18.930 1.00 85.19 73 ASN A C 1
ATOM 611 O O . ASN A 1 73 ? -23.506 3.829 18.774 1.00 85.19 73 ASN A O 1
ATOM 615 N N . ALA A 1 74 ? -22.019 2.326 18.014 1.00 87.94 74 ALA A N 1
ATOM 616 C CA . ALA A 1 74 ? -22.663 2.119 16.722 1.00 87.94 74 ALA A CA 1
ATOM 617 C C . ALA A 1 74 ? -23.627 0.925 16.721 1.00 87.94 74 ALA A C 1
ATOM 619 O O . ALA A 1 74 ? -24.202 0.604 15.684 1.00 87.94 74 ALA A O 1
ATOM 620 N N . GLY A 1 75 ? -23.830 0.252 17.859 1.00 87.88 75 GLY A N 1
ATOM 621 C CA . GLY A 1 75 ? -24.593 -0.997 17.925 1.00 87.88 75 GLY A CA 1
ATOM 622 C C . GLY A 1 75 ? -26.016 -0.898 17.368 1.00 87.88 75 GLY A C 1
ATOM 623 O O . GLY A 1 75 ? -26.494 -1.869 16.773 1.00 87.88 75 GLY A O 1
ATOM 624 N N . GLU A 1 76 ? -26.656 0.263 17.523 1.00 90.81 76 GLU A N 1
ATOM 625 C CA . GLU A 1 76 ? -27.988 0.558 16.984 1.00 90.81 76 GLU A CA 1
ATOM 626 C C . GLU A 1 76 ? -27.984 0.822 15.474 1.00 90.81 76 GLU A C 1
ATOM 628 O O . GLU A 1 76 ? -28.941 0.446 14.799 1.00 90.81 76 GLU A O 1
ATOM 633 N N . LEU A 1 77 ? -26.899 1.385 14.925 1.00 91.25 77 LEU A N 1
ATOM 634 C CA . LEU A 1 77 ? -26.765 1.664 13.488 1.00 91.25 77 LEU A CA 1
ATOM 635 C C . LEU A 1 77 ? -26.803 0.379 12.650 1.00 91.25 77 LEU A C 1
ATOM 637 O O . LEU A 1 77 ? -27.203 0.399 11.493 1.00 91.25 77 LEU A O 1
ATOM 641 N N . PHE A 1 78 ? -26.420 -0.754 13.241 1.00 94.44 78 PHE A N 1
ATOM 642 C CA . PHE A 1 78 ? -26.427 -2.052 12.567 1.00 94.44 78 PHE A CA 1
ATOM 643 C C . PHE A 1 78 ? -27.735 -2.832 12.737 1.00 94.44 78 PHE A C 1
ATOM 645 O O . PHE A 1 78 ? -27.833 -3.962 12.257 1.00 94.44 78 PHE A O 1
ATOM 652 N N . ASN A 1 79 ? -28.741 -2.291 13.430 1.00 91.94 79 ASN A N 1
ATOM 653 C CA . ASN A 1 79 ? -30.011 -2.991 13.610 1.00 91.94 79 ASN A CA 1
ATOM 654 C C . ASN A 1 79 ? -30.721 -3.192 12.263 1.00 91.94 79 ASN A C 1
ATOM 656 O O . ASN A 1 79 ? -30.893 -2.259 11.487 1.00 91.94 79 ASN A O 1
ATOM 660 N N . GLY A 1 80 ? -31.129 -4.432 11.988 1.00 89.88 80 GLY A N 1
ATOM 661 C CA . GLY A 1 80 ? -31.761 -4.807 10.719 1.00 89.88 80 GLY A CA 1
ATOM 662 C C . GLY A 1 80 ? -30.789 -5.063 9.561 1.00 89.88 80 GLY A C 1
ATOM 663 O O . GLY A 1 80 ? -31.235 -5.513 8.508 1.00 89.88 80 GLY A O 1
ATOM 664 N N . LEU A 1 81 ? -29.480 -4.847 9.745 1.00 94.31 81 LEU A N 1
ATOM 665 C CA . LEU A 1 81 ? -28.466 -5.161 8.735 1.00 94.31 81 LEU A CA 1
ATOM 666 C C . LEU A 1 81 ? -28.023 -6.628 8.817 1.00 94.31 81 LEU A C 1
ATOM 668 O O . LEU A 1 81 ? -27.983 -7.223 9.899 1.00 94.31 81 LEU A O 1
ATOM 672 N N . LYS A 1 82 ? -27.637 -7.208 7.676 1.00 94.38 82 LYS A N 1
ATOM 673 C CA . LYS A 1 82 ? -27.214 -8.615 7.539 1.00 94.38 82 LYS A CA 1
ATOM 674 C C . LYS A 1 82 ? -26.127 -9.015 8.533 1.00 94.38 82 LYS A C 1
ATOM 676 O O . LYS A 1 82 ? -26.175 -10.122 9.064 1.00 94.38 82 LYS A O 1
ATOM 681 N N . ILE A 1 83 ? -25.179 -8.123 8.827 1.00 94.50 83 ILE A N 1
ATOM 682 C CA . ILE A 1 83 ? -24.066 -8.430 9.733 1.00 94.50 83 ILE A CA 1
ATOM 683 C C . ILE A 1 83 ? -24.505 -8.795 11.158 1.00 94.50 83 ILE A C 1
ATOM 685 O O . ILE A 1 83 ? -23.801 -9.543 11.825 1.00 94.50 83 ILE A O 1
ATOM 689 N N . LYS A 1 84 ? -25.682 -8.356 11.635 1.00 93.00 84 LYS A N 1
ATOM 690 C CA . LYS A 1 84 ? -26.182 -8.732 12.975 1.00 93.00 84 LYS A CA 1
ATOM 691 C C . LYS A 1 84 ? -26.380 -10.238 13.154 1.00 93.00 84 LYS A C 1
ATOM 693 O O . LYS A 1 84 ? -26.481 -10.694 14.288 1.00 93.00 84 LYS A O 1
ATOM 698 N N . GLN A 1 85 ? -26.455 -10.986 12.054 1.00 91.00 85 GLN A N 1
ATOM 699 C CA . GLN A 1 85 ? -26.571 -12.443 12.054 1.00 91.00 85 GLN A CA 1
ATOM 700 C C . GLN A 1 85 ? -25.217 -13.140 12.270 1.00 91.00 85 GLN A C 1
ATOM 702 O O . GLN A 1 85 ? -25.190 -14.332 12.567 1.00 91.00 85 GLN A O 1
ATOM 707 N N . SER A 1 86 ? -24.102 -12.419 12.123 1.00 92.50 86 SER A N 1
ATOM 708 C CA . SER A 1 86 ? -22.765 -12.960 12.341 1.00 92.50 86 SER A CA 1
ATOM 709 C C . SER A 1 86 ? -22.469 -13.191 13.821 1.00 92.50 86 SER A C 1
ATOM 711 O O . SER A 1 86 ? -22.738 -12.342 14.674 1.00 92.50 86 SER A O 1
ATOM 713 N N . VAL A 1 87 ? -21.818 -14.320 14.103 1.00 88.06 87 VAL A N 1
ATOM 714 C CA . VAL A 1 87 ? -21.304 -14.671 15.433 1.00 88.06 87 VAL A CA 1
ATOM 715 C C . VAL A 1 87 ? -20.159 -13.740 15.853 1.00 88.06 87 VAL A C 1
ATOM 717 O O . VAL A 1 87 ? -20.081 -13.341 17.015 1.00 88.06 87 VAL A O 1
ATOM 720 N N . GLU A 1 88 ? -19.308 -13.320 14.912 1.00 87.75 88 GLU A N 1
ATOM 721 C CA . GLU A 1 88 ? -18.144 -12.468 15.191 1.00 87.75 88 GLU A CA 1
ATOM 722 C C . GLU A 1 88 ? -18.514 -10.982 15.347 1.00 87.75 88 GLU A C 1
ATOM 724 O O . GLU A 1 88 ? -17.689 -10.177 15.788 1.00 87.75 88 GLU A O 1
ATOM 729 N N . PHE A 1 89 ? -19.760 -10.589 15.050 1.00 93.19 89 PHE A N 1
ATOM 730 C CA . PHE A 1 89 ? -20.189 -9.187 15.080 1.00 93.19 89 PHE A CA 1
ATOM 731 C C . PHE A 1 89 ? -19.892 -8.496 16.423 1.00 93.19 89 PHE A C 1
ATOM 733 O O . PHE A 1 89 ? -19.245 -7.448 16.456 1.00 93.19 89 PHE A O 1
ATOM 740 N N . TYR A 1 90 ? -20.301 -9.086 17.547 1.00 93.00 90 TYR A N 1
ATOM 741 C CA . TYR A 1 90 ? -20.088 -8.492 18.877 1.00 93.00 90 TYR A CA 1
ATOM 742 C C . TYR A 1 90 ? -18.644 -8.612 19.377 1.00 93.00 90 TYR A C 1
ATOM 744 O O . TYR A 1 90 ? -18.266 -7.979 20.371 1.00 93.00 90 TYR A O 1
ATOM 752 N N . ARG A 1 91 ? -17.810 -9.417 18.710 1.00 92.62 91 ARG A N 1
ATOM 753 C CA . ARG A 1 91 ? -16.408 -9.572 19.087 1.00 92.62 91 ARG A CA 1
ATOM 754 C C . ARG A 1 91 ? -15.631 -8.291 18.825 1.00 92.62 91 ARG A C 1
ATOM 756 O O . ARG A 1 91 ? -14.868 -7.898 19.705 1.00 92.62 91 ARG A O 1
ATOM 763 N N . HIS A 1 92 ? -15.870 -7.637 17.688 1.00 94.44 92 HIS A N 1
ATOM 764 C CA . HIS A 1 92 ? -15.107 -6.463 17.253 1.00 94.44 92 HIS A CA 1
ATOM 765 C C . HIS A 1 92 ? -15.870 -5.132 17.325 1.00 94.44 92 HIS A C 1
ATOM 767 O O . HIS A 1 92 ? -15.221 -4.090 17.248 1.00 94.44 92 HIS A O 1
ATOM 773 N N . LEU A 1 93 ? -17.196 -5.155 17.521 1.00 95.62 93 LEU A N 1
ATOM 774 C CA . LEU A 1 93 ? -18.020 -3.946 17.619 1.00 95.62 93 LEU A CA 1
ATOM 775 C C . LEU A 1 93 ? -17.499 -2.985 18.702 1.00 95.62 93 LEU A C 1
ATOM 777 O O . LEU A 1 93 ? -17.545 -3.302 19.890 1.00 95.62 93 LEU A O 1
ATOM 781 N N . ASN A 1 94 ? -17.055 -1.810 18.263 1.00 95.44 94 ASN A N 1
ATOM 782 C CA . ASN A 1 94 ? -16.548 -0.696 19.055 1.00 95.44 94 ASN A CA 1
ATOM 783 C C . ASN A 1 94 ? -15.434 -1.074 20.054 1.00 95.44 94 ASN A C 1
ATOM 785 O O . ASN A 1 94 ? -15.450 -0.624 21.199 1.00 95.44 94 ASN A O 1
ATOM 789 N N . LYS A 1 95 ? -14.463 -1.910 19.645 1.00 94.62 95 LYS A N 1
ATOM 790 C CA . LYS A 1 95 ? -13.359 -2.370 20.523 1.00 94.62 95 LYS A CA 1
ATOM 791 C C . LYS A 1 95 ? -11.944 -2.024 20.066 1.00 94.62 95 LYS A C 1
ATOM 793 O O . LYS A 1 95 ? -11.001 -2.360 20.775 1.00 94.62 95 LYS A O 1
ATOM 798 N N . HIS A 1 96 ? -11.768 -1.397 18.907 1.00 95.69 96 HIS A N 1
ATOM 799 C CA . HIS A 1 96 ? -10.446 -1.203 18.305 1.00 95.69 96 HIS A CA 1
ATOM 800 C C . HIS A 1 96 ? -10.073 0.271 18.226 1.00 95.69 96 HIS A C 1
ATOM 802 O O . HIS A 1 96 ? -10.938 1.138 18.088 1.00 95.69 96 HIS A O 1
ATOM 808 N N . ASN A 1 97 ? -8.771 0.554 18.267 1.00 96.38 97 ASN A N 1
ATOM 809 C CA . ASN A 1 97 ? -8.278 1.860 17.854 1.00 96.38 97 ASN A CA 1
ATOM 810 C C . ASN A 1 97 ? -8.352 1.953 16.338 1.00 96.38 97 ASN A C 1
ATOM 812 O O . ASN A 1 97 ? -7.725 1.155 15.641 1.00 96.38 97 ASN A O 1
ATOM 816 N N . VAL A 1 98 ? -9.094 2.929 15.834 1.00 96.88 98 VAL A N 1
ATOM 817 C CA . VAL A 1 98 ? -9.211 3.173 14.399 1.00 96.88 98 VAL A CA 1
ATOM 818 C C . VAL A 1 98 ? -8.495 4.466 14.053 1.00 96.88 98 VAL A C 1
ATOM 820 O O . VAL A 1 98 ? -8.723 5.500 14.678 1.00 96.88 98 VAL A O 1
ATOM 823 N N . ILE A 1 99 ? -7.628 4.396 13.051 1.00 96.94 99 ILE A N 1
ATOM 824 C CA . ILE A 1 99 ? -6.963 5.540 12.438 1.00 96.94 99 ILE A CA 1
ATOM 825 C C . ILE A 1 99 ? -7.586 5.709 11.054 1.00 96.94 99 ILE A C 1
ATOM 827 O O . ILE A 1 99 ? -7.314 4.928 10.143 1.00 96.94 99 ILE A O 1
ATOM 831 N N . SER A 1 100 ? -8.457 6.709 10.915 1.00 94.38 100 SER A N 1
ATOM 832 C CA . SER A 1 100 ? -9.139 7.010 9.653 1.00 94.38 100 SER A CA 1
ATOM 833 C C . SER A 1 100 ? -8.500 8.215 8.970 1.00 94.38 100 SER A C 1
ATOM 835 O O . SER A 1 100 ? -8.430 9.299 9.552 1.00 94.38 100 SER A O 1
ATOM 837 N N . MET A 1 101 ? -8.045 8.034 7.731 1.00 92.56 101 MET A N 1
ATOM 838 C CA . MET A 1 101 ? -7.324 9.038 6.949 1.00 92.56 101 MET A CA 1
ATOM 839 C C . MET A 1 101 ? -7.939 9.199 5.564 1.00 92.56 101 MET A C 1
ATOM 841 O O . MET A 1 101 ? -8.421 8.243 4.966 1.00 92.56 101 MET A O 1
ATOM 845 N N . ASN A 1 102 ? -7.880 10.418 5.035 1.00 90.25 102 ASN A N 1
ATOM 846 C CA . ASN A 1 102 ? -8.214 10.702 3.646 1.00 90.25 102 ASN A CA 1
ATOM 847 C C . ASN A 1 102 ? -7.009 11.396 3.009 1.00 90.25 102 ASN A C 1
ATOM 849 O O . ASN A 1 102 ? -6.670 12.519 3.390 1.00 90.25 102 ASN A O 1
ATOM 853 N N . PHE A 1 103 ? -6.357 10.706 2.078 1.00 88.56 103 PHE A N 1
ATOM 854 C CA . PHE A 1 103 ? -5.102 11.150 1.472 1.00 88.56 103 PHE A CA 1
ATOM 855 C C . PHE A 1 103 ? -5.283 12.398 0.602 1.00 88.56 103 PHE A C 1
ATOM 857 O O . PHE A 1 103 ? -4.403 13.259 0.595 1.00 88.56 103 PHE A O 1
ATOM 864 N N . ALA A 1 104 ? -6.449 12.592 -0.024 1.00 85.44 104 ALA A N 1
ATOM 865 C CA . ALA A 1 104 ? -6.712 13.795 -0.814 1.00 85.44 104 ALA A CA 1
ATOM 866 C C . ALA A 1 104 ? -6.526 15.078 0.016 1.00 85.44 104 ALA A C 1
ATOM 868 O O . ALA A 1 104 ? -5.913 16.027 -0.461 1.00 85.44 104 ALA A O 1
ATOM 869 N N . LYS A 1 105 ? -6.924 15.080 1.297 1.00 83.25 105 LYS A N 1
ATOM 870 C CA . LYS A 1 105 ? -6.762 16.251 2.183 1.00 83.25 105 LYS A CA 1
ATOM 871 C C . LYS A 1 105 ? -5.313 16.710 2.359 1.00 83.25 105 LYS A C 1
ATOM 873 O O . LYS A 1 105 ? -5.089 17.886 2.626 1.00 83.25 105 LYS A O 1
ATOM 878 N N . TYR A 1 106 ? -4.358 15.792 2.242 1.00 82.31 106 TYR A N 1
ATOM 879 C CA . TYR A 1 106 ? -2.939 16.067 2.459 1.00 82.31 106 TYR A CA 1
ATOM 880 C C . TYR A 1 106 ? -2.183 16.215 1.141 1.00 82.31 106 TYR A C 1
ATOM 882 O O . TYR A 1 106 ? -1.278 17.033 1.061 1.00 82.31 106 TYR A O 1
ATOM 890 N N . PHE A 1 107 ? -2.575 15.497 0.089 1.00 79.62 107 PHE A N 1
ATOM 891 C CA . PHE A 1 107 ? -1.803 15.441 -1.157 1.00 79.62 107 PHE A CA 1
ATOM 892 C C . PHE A 1 107 ? -2.413 16.235 -2.327 1.00 79.62 107 PHE A C 1
ATOM 894 O O . PHE A 1 107 ? -1.756 16.405 -3.357 1.00 79.62 107 PHE A O 1
ATOM 901 N N . GLU A 1 108 ? -3.637 16.765 -2.189 1.00 76.25 108 GLU A N 1
ATOM 902 C CA . GLU A 1 108 ? -4.243 17.655 -3.196 1.00 76.25 108 GLU A CA 1
ATOM 903 C C . GLU A 1 108 ? -3.522 19.011 -3.251 1.00 76.25 108 GLU A C 1
ATOM 905 O O . GLU A 1 108 ? -3.156 19.466 -4.331 1.00 76.25 108 GLU A O 1
ATOM 910 N N . ASN A 1 109 ? -3.241 19.618 -2.090 1.00 65.25 109 ASN A N 1
ATOM 911 C CA . ASN A 1 109 ? -2.659 20.966 -2.003 1.00 65.25 109 ASN A CA 1
ATOM 912 C C . ASN A 1 109 ? -1.173 20.995 -1.611 1.00 65.25 109 ASN A C 1
ATOM 914 O O . ASN A 1 109 ? -0.499 21.982 -1.897 1.00 65.25 109 ASN A O 1
ATOM 918 N N . TYR A 1 110 ? -0.640 19.932 -0.999 1.00 64.00 110 TYR A N 1
ATOM 919 C CA . TYR A 1 110 ? 0.768 19.852 -0.592 1.00 64.00 110 TYR A CA 1
ATOM 920 C C . TYR A 1 110 ? 1.505 18.805 -1.421 1.00 64.00 110 TYR A C 1
ATOM 922 O O . TYR A 1 110 ? 0.942 17.755 -1.738 1.00 64.00 110 TYR A O 1
ATOM 930 N N . SER A 1 111 ? 2.744 19.110 -1.823 1.00 58.03 111 SER A N 1
ATOM 931 C CA . SER A 1 111 ? 3.627 18.085 -2.384 1.00 58.03 111 SER A CA 1
ATOM 932 C C . SER A 1 111 ? 3.930 17.050 -1.290 1.00 58.03 111 SER A C 1
ATOM 934 O O . SER A 1 111 ? 4.052 17.437 -0.120 1.00 58.03 111 SER A O 1
ATOM 936 N N . PRO A 1 112 ? 4.049 15.756 -1.625 1.00 57.28 112 PRO A N 1
ATOM 937 C CA . PRO A 1 112 ? 4.509 14.735 -0.687 1.00 57.28 112 PRO A CA 1
ATOM 938 C C . PRO A 1 112 ? 5.782 15.124 0.075 1.00 57.28 112 PRO A C 1
ATOM 940 O O . PRO A 1 112 ? 5.809 15.013 1.304 1.00 57.28 112 PRO A O 1
ATOM 943 N N . CYS A 1 113 ? 6.758 15.681 -0.650 1.00 52.44 113 CYS A N 1
ATOM 944 C CA . CYS A 1 113 ? 8.062 16.123 -0.151 1.00 52.44 113 CYS A CA 1
ATOM 945 C C . CYS A 1 113 ? 8.003 17.494 0.549 1.00 52.44 113 CYS A C 1
ATOM 947 O O . CYS A 1 113 ? 8.753 17.734 1.489 1.00 52.44 113 CYS A O 1
ATOM 949 N N . ASP A 1 114 ? 7.071 18.377 0.160 1.00 56.09 114 ASP A N 1
ATOM 950 C CA . ASP A 1 114 ? 6.931 19.729 0.743 1.00 56.09 114 ASP A CA 1
ATOM 951 C C . ASP A 1 114 ? 6.031 19.757 1.994 1.00 56.09 114 ASP A C 1
ATOM 953 O O . ASP A 1 114 ? 5.484 20.799 2.364 1.00 56.09 114 ASP A O 1
ATOM 957 N N . GLY A 1 115 ? 5.851 18.606 2.651 1.00 65.75 115 GLY A N 1
ATOM 958 C CA . GLY A 1 115 ? 5.213 18.521 3.964 1.00 65.75 115 GLY A CA 1
ATOM 959 C C . GLY A 1 115 ? 3.912 17.728 4.029 1.00 65.75 115 GLY A C 1
ATOM 960 O O . GLY A 1 115 ? 3.368 17.623 5.121 1.00 65.75 115 GLY A O 1
ATOM 961 N N . GLY A 1 116 ? 3.413 17.122 2.944 1.00 78.44 116 GLY A N 1
ATOM 962 C CA . GLY A 1 116 ? 2.206 16.281 3.004 1.00 78.44 116 GLY A CA 1
ATOM 963 C C . GLY A 1 116 ? 2.359 15.093 3.966 1.00 78.44 116 GLY A C 1
ATOM 964 O O . GLY A 1 116 ? 1.546 14.919 4.878 1.00 78.44 116 GLY A O 1
ATOM 965 N N . ILE A 1 117 ? 3.445 14.323 3.811 1.00 80.88 117 ILE A N 1
ATOM 966 C CA . ILE A 1 117 ? 3.778 13.202 4.709 1.00 80.88 117 ILE A CA 1
ATOM 967 C C . ILE A 1 117 ? 4.156 13.725 6.098 1.00 80.88 117 ILE A C 1
ATOM 969 O O . ILE A 1 117 ? 3.656 13.218 7.097 1.00 80.88 117 ILE A O 1
ATOM 973 N N . GLY A 1 118 ? 4.986 14.770 6.174 1.00 82.88 118 GLY A N 1
ATOM 974 C CA . GLY A 1 118 ? 5.406 15.363 7.449 1.00 82.88 118 GLY A CA 1
ATOM 975 C C . GLY A 1 118 ? 4.226 15.850 8.297 1.00 82.88 118 GLY A C 1
ATOM 976 O O . GLY A 1 118 ? 4.141 15.528 9.479 1.00 82.88 118 GLY A O 1
ATOM 977 N N . LEU A 1 119 ? 3.269 16.550 7.682 1.00 87.25 119 LEU A N 1
ATOM 978 C CA . LEU A 1 119 ? 2.056 17.045 8.331 1.00 87.25 119 LEU A CA 1
ATOM 979 C C . LEU A 1 119 ? 1.134 15.899 8.757 1.00 87.25 119 LEU A C 1
ATOM 981 O O . LEU A 1 119 ? 0.567 15.939 9.848 1.00 87.25 119 LEU A O 1
ATOM 985 N N . LEU A 1 120 ? 0.986 14.869 7.917 1.00 89.94 120 LEU A N 1
ATOM 986 C CA . LEU A 1 120 ? 0.228 13.669 8.270 1.00 89.94 120 LEU A CA 1
ATOM 987 C C . LEU A 1 120 ? 0.850 12.984 9.492 1.00 89.94 120 LEU A C 1
ATOM 989 O O . LEU A 1 120 ? 0.136 12.695 10.454 1.00 89.94 120 LEU A O 1
ATOM 993 N N . SER A 1 121 ? 2.169 12.787 9.486 1.00 90.62 121 SER A N 1
ATOM 994 C CA . SER A 1 121 ? 2.903 12.175 10.592 1.00 90.62 121 SER A CA 1
ATOM 995 C C . SER A 1 121 ? 2.800 12.995 11.873 1.00 90.62 121 SER A C 1
ATOM 997 O O . SER A 1 121 ? 2.499 12.440 12.929 1.00 90.62 121 SER A O 1
ATOM 999 N N . GLN A 1 122 ? 2.952 14.318 11.782 1.00 90.88 122 GLN A N 1
ATOM 1000 C CA . GLN A 1 122 ? 2.793 15.223 12.917 1.00 90.88 122 GLN A CA 1
ATOM 1001 C C . GLN A 1 122 ? 1.378 15.146 13.505 1.00 90.88 122 GLN A C 1
ATOM 1003 O O . GLN A 1 122 ? 1.220 14.946 14.708 1.00 90.88 122 GLN A O 1
ATOM 1008 N N . HIS A 1 123 ? 0.336 15.259 12.676 1.00 93.75 123 HIS A N 1
ATOM 1009 C CA . HIS A 1 123 ? -1.054 15.188 13.138 1.00 93.75 123 HIS A CA 1
ATOM 1010 C C . HIS A 1 123 ? -1.384 13.834 13.784 1.00 93.75 123 HIS A C 1
ATOM 1012 O O . HIS A 1 123 ? -2.157 13.777 14.745 1.00 93.75 123 HIS A O 1
ATOM 1018 N N . LEU A 1 124 ? -0.793 12.742 13.288 1.00 95.06 124 LEU A N 1
ATOM 1019 C CA . LEU A 1 124 ? -0.963 11.420 13.881 1.00 95.06 124 LEU A CA 1
ATOM 1020 C C . LEU A 1 124 ? -0.230 11.296 15.220 1.00 95.06 124 LEU A C 1
ATOM 1022 O O . LEU A 1 124 ? -0.831 10.817 16.181 1.00 95.06 124 LEU A O 1
ATOM 1026 N N . LEU A 1 125 ? 1.010 11.781 15.320 1.00 94.62 125 LEU A N 1
ATOM 1027 C CA . LEU A 1 125 ? 1.754 11.842 16.582 1.00 94.62 125 LEU A CA 1
ATOM 1028 C C . LEU A 1 125 ? 1.021 12.684 17.630 1.00 94.62 125 LEU A C 1
ATOM 1030 O O . LEU A 1 125 ? 0.918 12.269 18.781 1.00 94.62 125 LEU A O 1
ATOM 1034 N N . GLU A 1 126 ? 0.439 13.822 17.245 1.00 94.19 126 GLU A N 1
ATOM 1035 C CA . GLU A 1 126 ? -0.375 14.643 18.148 1.00 94.19 126 GLU A CA 1
ATOM 1036 C C . GLU A 1 126 ? -1.582 13.874 18.699 1.00 94.19 126 GLU A C 1
ATOM 1038 O O . GLU A 1 126 ? -1.936 14.009 19.874 1.00 94.19 126 GLU A O 1
ATOM 1043 N N . ASP A 1 127 ? -2.233 13.063 17.867 1.00 95.25 127 ASP A N 1
ATOM 1044 C CA . ASP A 1 127 ? -3.337 12.214 18.296 1.00 95.25 127 ASP A CA 1
ATOM 1045 C C . ASP A 1 127 ? -2.872 11.073 19.211 1.00 95.25 127 ASP A C 1
ATOM 1047 O O . ASP A 1 127 ? -3.503 10.836 20.247 1.00 95.25 127 ASP A O 1
ATOM 1051 N N . LEU A 1 128 ? -1.763 10.407 18.886 1.00 95.44 128 LEU A N 1
ATOM 1052 C CA . LEU A 1 128 ? -1.185 9.366 19.736 1.00 95.44 128 LEU A CA 1
ATOM 1053 C C . LEU A 1 128 ? -0.770 9.942 21.092 1.00 95.44 128 LEU A C 1
ATOM 1055 O O . LEU A 1 128 ? -1.212 9.431 22.115 1.00 95.44 128 LEU A O 1
ATOM 1059 N N . LYS A 1 129 ? -0.061 11.073 21.120 1.00 94.31 129 LYS A N 1
ATOM 1060 C CA . LYS A 1 129 ? 0.348 11.769 22.350 1.00 94.31 129 LYS A CA 1
ATOM 1061 C C . LYS A 1 129 ? -0.830 12.186 23.222 1.00 94.31 129 LYS A C 1
ATOM 1063 O O . LYS A 1 129 ? -0.775 12.102 24.443 1.00 94.31 129 LYS A O 1
ATOM 1068 N N . LYS A 1 130 ? -1.936 12.627 22.619 1.00 92.62 130 LYS A N 1
ATOM 1069 C CA . LYS A 1 130 ? -3.157 12.975 23.368 1.00 92.62 130 LYS A CA 1
ATOM 1070 C C . LYS A 1 130 ? -3.833 11.762 24.019 1.00 92.62 130 LYS A C 1
ATOM 1072 O O . LYS A 1 130 ? -4.585 11.967 24.968 1.00 92.62 130 LYS A O 1
ATOM 1077 N N . GLU A 1 131 ? -3.690 10.559 23.459 1.00 93.12 131 GLU A N 1
ATOM 1078 C CA . GLU A 1 131 ? -4.296 9.321 23.988 1.00 93.12 131 GLU A CA 1
ATOM 1079 C C . GLU A 1 131 ? -3.343 8.563 24.928 1.00 93.12 131 GLU A C 1
ATOM 1081 O O . GLU A 1 131 ? -3.775 8.084 25.969 1.00 93.12 131 GLU A O 1
ATOM 1086 N N . TYR A 1 132 ? -2.055 8.525 24.591 1.00 94.12 132 TYR A N 1
ATOM 1087 C CA . TYR A 1 132 ? -0.995 7.756 25.246 1.00 94.12 132 TYR A CA 1
ATOM 1088 C C . TYR A 1 132 ? 0.116 8.690 25.743 1.00 94.12 132 TYR A C 1
ATOM 1090 O O . TYR A 1 132 ? 1.285 8.540 25.394 1.00 94.12 132 TYR A O 1
ATOM 1098 N N . ALA A 1 133 ? -0.261 9.707 26.521 1.00 92.88 133 ALA A N 1
ATOM 1099 C CA . ALA A 1 133 ? 0.652 10.757 26.992 1.00 92.88 133 ALA A CA 1
ATOM 1100 C C . ALA A 1 133 ? 1.763 10.246 27.928 1.00 92.88 133 ALA A C 1
ATOM 1102 O O . ALA A 1 133 ? 2.721 10.964 28.190 1.00 92.88 133 ALA A O 1
ATOM 1103 N N . ASP A 1 134 ? 1.595 9.042 28.467 1.00 93.62 134 ASP A N 1
ATOM 1104 C CA . ASP A 1 134 ? 2.546 8.336 29.319 1.00 93.62 134 ASP A CA 1
ATOM 1105 C C . ASP A 1 134 ? 3.547 7.473 28.540 1.00 93.62 134 ASP A C 1
ATOM 1107 O O . ASP A 1 134 ? 4.497 6.990 29.141 1.00 93.62 134 ASP A O 1
ATOM 1111 N N . VAL A 1 135 ? 3.336 7.294 27.231 1.00 92.62 135 VAL A N 1
ATOM 1112 C CA . VAL A 1 135 ? 4.195 6.488 26.346 1.00 92.62 135 VAL A CA 1
ATOM 1113 C C . VAL A 1 135 ? 4.838 7.350 25.259 1.00 92.62 135 VAL A C 1
ATOM 1115 O O . VAL A 1 135 ? 5.999 7.164 24.920 1.00 92.62 135 VAL A O 1
ATOM 1118 N N . VAL A 1 136 ? 4.083 8.293 24.690 1.00 93.25 136 VAL A N 1
ATOM 1119 C CA . VAL A 1 136 ? 4.520 9.086 23.535 1.00 93.25 136 VAL A CA 1
ATOM 1120 C C . VAL A 1 136 ? 5.088 10.427 23.991 1.00 93.25 136 VAL A C 1
ATOM 1122 O O . VAL A 1 136 ? 4.351 11.308 24.445 1.00 93.25 136 VAL A O 1
ATOM 1125 N N . GLU A 1 137 ? 6.394 10.601 23.809 1.00 90.69 137 GLU A N 1
ATOM 1126 C CA . GLU A 1 137 ? 7.132 11.820 24.152 1.00 90.69 137 GLU A CA 1
ATOM 1127 C C . GLU A 1 137 ? 7.396 12.720 22.931 1.00 90.69 137 GLU A C 1
ATOM 1129 O O . GLU A 1 137 ? 7.184 12.344 21.776 1.00 90.69 137 GLU A O 1
ATOM 1134 N N . ASP A 1 138 ? 7.846 13.952 23.189 1.00 86.50 138 ASP A N 1
ATOM 1135 C CA . ASP A 1 138 ? 8.210 14.897 22.131 1.00 86.50 138 ASP A CA 1
ATOM 1136 C C . ASP A 1 138 ? 9.463 14.447 21.372 1.00 86.50 138 ASP A C 1
ATOM 1138 O O . ASP A 1 138 ? 10.472 14.088 21.970 1.00 86.50 138 ASP A O 1
ATOM 1142 N N . GLY A 1 139 ? 9.409 14.521 20.040 1.00 82.62 139 GLY A N 1
ATOM 1143 C CA . GLY A 1 139 ? 10.520 14.146 19.160 1.00 82.62 139 GLY A CA 1
ATOM 1144 C C . GLY A 1 139 ? 10.559 12.669 18.758 1.00 82.62 139 GLY A C 1
ATOM 1145 O O . GLY A 1 139 ? 11.418 12.305 17.959 1.00 82.62 139 GLY A O 1
ATOM 1146 N N . MET A 1 140 ? 9.637 11.833 19.250 1.00 89.50 140 MET A N 1
ATOM 1147 C CA . MET A 1 140 ? 9.482 10.457 18.770 1.00 89.50 140 MET A CA 1
ATOM 1148 C C . MET A 1 140 ? 8.961 10.421 17.330 1.00 89.50 140 MET A C 1
ATOM 1150 O O . MET A 1 140 ? 8.080 11.199 16.955 1.00 89.50 140 MET A O 1
ATOM 1154 N N . ASP A 1 141 ? 9.465 9.474 16.540 1.00 88.56 141 ASP A N 1
ATOM 1155 C CA . ASP A 1 141 ? 8.852 9.119 15.264 1.00 88.56 141 ASP A CA 1
ATOM 1156 C C . ASP A 1 141 ? 7.658 8.163 15.455 1.00 88.56 141 ASP A C 1
ATOM 1158 O O . ASP A 1 141 ? 7.412 7.618 16.536 1.00 88.56 141 ASP A O 1
ATOM 1162 N N . LEU A 1 142 ? 6.878 7.974 14.388 1.00 91.44 142 LEU A N 1
ATOM 1163 C CA . LEU A 1 142 ? 5.696 7.111 14.419 1.00 91.44 142 LEU A CA 1
ATOM 1164 C C . LEU A 1 142 ? 6.030 5.638 14.663 1.00 91.44 142 LEU A C 1
ATOM 1166 O O . LEU A 1 142 ? 5.236 4.948 15.301 1.00 91.44 142 LEU A O 1
ATOM 1170 N N . SER A 1 143 ? 7.157 5.152 14.139 1.00 87.75 143 SER A N 1
ATOM 1171 C CA . SER A 1 143 ? 7.535 3.742 14.246 1.00 87.75 143 SER A CA 1
ATOM 1172 C C . SER A 1 143 ? 7.785 3.381 15.705 1.00 87.75 143 SER A C 1
ATOM 1174 O O . SER A 1 143 ? 7.183 2.438 16.223 1.00 87.75 143 SER A O 1
ATOM 1176 N N . LEU A 1 144 ? 8.596 4.191 16.389 1.00 87.06 144 LEU A N 1
ATOM 1177 C CA . LEU A 1 144 ? 8.876 4.041 17.810 1.00 87.06 144 LEU A CA 1
ATOM 1178 C C . LEU A 1 144 ? 7.607 4.218 18.651 1.00 87.06 144 LEU A C 1
ATOM 1180 O O . LEU A 1 144 ? 7.344 3.409 19.538 1.00 87.06 144 LEU A O 1
ATOM 1184 N N . ALA A 1 145 ? 6.781 5.225 18.345 1.00 94.00 145 ALA A N 1
ATOM 1185 C CA . ALA A 1 145 ? 5.539 5.455 19.079 1.00 94.00 145 ALA A CA 1
ATOM 1186 C C . ALA A 1 145 ? 4.592 4.242 19.008 1.00 94.00 145 ALA A C 1
ATOM 1188 O O . ALA A 1 145 ? 4.043 3.826 20.029 1.00 94.00 145 ALA A O 1
ATOM 1189 N N . PHE A 1 146 ? 4.402 3.648 17.825 1.00 94.56 146 PHE A N 1
ATOM 1190 C CA . PHE A 1 146 ? 3.559 2.458 17.680 1.00 94.56 146 PHE A CA 1
ATOM 1191 C C . PHE A 1 146 ? 4.138 1.231 18.381 1.00 94.56 146 PHE A C 1
ATOM 1193 O O . PHE A 1 146 ? 3.375 0.494 19.010 1.00 94.56 146 PHE A O 1
ATOM 1200 N N . ASP A 1 147 ? 5.451 1.020 18.286 1.00 91.12 147 ASP A N 1
ATOM 1201 C CA . ASP A 1 147 ? 6.132 -0.083 18.963 1.00 91.12 147 ASP A CA 1
ATOM 1202 C C . ASP A 1 147 ? 5.976 0.017 20.488 1.00 91.12 147 ASP A C 1
ATOM 1204 O O . ASP A 1 147 ? 5.474 -0.913 21.120 1.00 91.12 147 ASP A O 1
ATOM 1208 N N . MET A 1 148 ? 6.268 1.180 21.075 1.00 94.50 148 MET A N 1
ATOM 1209 C CA . MET A 1 148 ? 6.129 1.396 22.518 1.00 94.50 148 MET A CA 1
ATOM 1210 C C . MET A 1 148 ? 4.680 1.246 22.993 1.00 94.50 148 MET A C 1
ATOM 1212 O O . MET A 1 148 ? 4.421 0.582 23.996 1.00 94.50 148 MET A O 1
ATOM 1216 N N . ILE A 1 149 ? 3.702 1.795 22.258 1.00 96.44 149 ILE A N 1
ATOM 1217 C CA . ILE A 1 149 ? 2.280 1.628 22.603 1.00 96.44 149 ILE A CA 1
ATOM 1218 C C . ILE A 1 149 ? 1.886 0.145 22.581 1.00 96.44 149 ILE A C 1
ATOM 1220 O O . ILE A 1 149 ? 1.139 -0.315 23.450 1.00 96.44 149 ILE A O 1
ATOM 1224 N N . GLN A 1 150 ? 2.389 -0.619 21.613 1.00 93.81 150 GLN A N 1
ATOM 1225 C CA . GLN A 1 150 ? 2.131 -2.051 21.546 1.00 93.81 150 GLN A CA 1
ATOM 1226 C C . GLN A 1 150 ? 2.763 -2.781 22.737 1.00 93.81 150 GLN A C 1
ATOM 1228 O O . GLN A 1 150 ? 2.068 -3.568 23.383 1.00 93.81 150 GLN A O 1
ATOM 1233 N N . GLN A 1 151 ? 4.027 -2.501 23.059 1.00 94.06 151 GLN A N 1
ATOM 1234 C CA . GLN A 1 151 ? 4.759 -3.224 24.101 1.00 94.06 151 GLN A CA 1
ATOM 1235 C C . GLN A 1 151 ? 4.268 -2.879 25.511 1.00 94.06 151 GLN A C 1
ATOM 1237 O O . GLN A 1 151 ? 4.129 -3.767 26.353 1.00 94.06 151 GLN A O 1
ATOM 1242 N N . GLU A 1 152 ? 3.957 -1.609 25.772 1.00 95.94 152 GLU A N 1
ATOM 1243 C CA . GLU A 1 152 ? 3.557 -1.148 27.103 1.00 95.94 152 GLU A CA 1
ATOM 1244 C C . GLU A 1 152 ? 2.056 -1.279 27.370 1.00 95.94 152 GLU A C 1
ATOM 1246 O O . GLU A 1 152 ? 1.647 -1.522 28.509 1.00 95.94 152 GLU A O 1
ATOM 1251 N N . LYS A 1 153 ? 1.212 -1.096 26.343 1.00 94.19 153 LYS A N 1
ATOM 1252 C CA . LYS A 1 153 ? -0.257 -1.097 26.495 1.00 94.19 153 LYS A CA 1
ATOM 1253 C C . LYS A 1 153 ? -0.938 -2.307 25.868 1.00 94.19 153 LYS A C 1
ATOM 1255 O O . LYS A 1 153 ? -2.111 -2.544 26.152 1.00 94.19 153 LYS A O 1
ATOM 1260 N N . GLY A 1 154 ? -0.247 -3.073 25.021 1.00 93.88 154 GLY A N 1
ATOM 1261 C CA . GLY A 1 154 ? -0.851 -4.171 24.258 1.00 93.88 154 GLY A CA 1
ATOM 1262 C C . GLY A 1 154 ? -1.838 -3.699 23.185 1.00 93.88 154 GLY A C 1
ATOM 1263 O O . GLY A 1 154 ? -2.620 -4.500 22.666 1.00 93.88 154 GLY A O 1
ATOM 1264 N N . GLU A 1 155 ? -1.840 -2.402 22.872 1.00 94.50 155 GLU A N 1
ATOM 1265 C CA . GLU A 1 155 ? -2.825 -1.771 21.998 1.00 94.50 155 GLU A CA 1
ATOM 1266 C C . GLU A 1 155 ? -2.479 -1.997 20.520 1.00 94.50 155 GLU A C 1
ATOM 1268 O O . GLU A 1 155 ? -1.318 -2.022 20.111 1.00 94.50 155 GLU A O 1
ATOM 1273 N N . LYS A 1 156 ? -3.516 -2.177 19.698 1.00 93.56 156 LYS A N 1
ATOM 1274 C CA . LYS A 1 156 ? -3.399 -2.379 18.246 1.00 93.56 156 LYS A CA 1
ATOM 1275 C C . LYS A 1 156 ? -4.281 -1.390 17.502 1.00 93.56 156 LYS A C 1
ATOM 1277 O O . LYS A 1 156 ? -5.265 -0.892 18.053 1.00 93.56 156 LYS A O 1
ATOM 1282 N N . PHE A 1 157 ? -3.941 -1.154 16.238 1.00 95.62 157 PHE A N 1
ATOM 1283 C CA . PHE A 1 157 ? -4.579 -0.150 15.395 1.00 95.62 157 PHE A CA 1
ATOM 1284 C C . PHE A 1 157 ? -5.118 -0.760 14.101 1.00 95.62 157 PHE A C 1
ATOM 1286 O O . PHE A 1 157 ? -4.481 -1.615 13.485 1.00 95.62 157 PHE A O 1
ATOM 1293 N N . ILE A 1 158 ? -6.293 -0.293 13.684 1.00 95.94 158 ILE A N 1
ATOM 1294 C CA . ILE A 1 158 ? -6.878 -0.542 12.368 1.00 95.94 158 ILE A CA 1
ATOM 1295 C C . ILE A 1 158 ? -6.741 0.745 11.558 1.00 95.94 158 ILE A C 1
ATOM 1297 O O . ILE A 1 158 ? -7.262 1.787 11.955 1.00 95.94 158 ILE A O 1
ATOM 1301 N N . PHE A 1 159 ? -6.056 0.669 10.420 1.00 96.00 159 PHE A N 1
ATOM 1302 C CA . PHE A 1 159 ? -5.909 1.788 9.494 1.00 96.00 159 PHE A CA 1
ATOM 1303 C C . PHE A 1 159 ? -6.985 1.722 8.411 1.00 96.00 159 PHE A C 1
ATOM 1305 O O . PHE A 1 159 ? -7.128 0.710 7.725 1.00 96.00 159 PHE A O 1
ATOM 1312 N N . LEU A 1 160 ? -7.729 2.814 8.253 1.00 95.50 160 LEU A N 1
ATOM 1313 C CA . LEU A 1 160 ? -8.725 3.006 7.205 1.00 95.50 160 LEU A CA 1
ATOM 1314 C C . LEU A 1 160 ? -8.291 4.195 6.347 1.00 95.50 160 LEU A C 1
ATOM 1316 O O . LEU A 1 160 ? -8.327 5.335 6.806 1.00 95.50 160 LEU A O 1
ATOM 1320 N N . ILE A 1 161 ? -7.866 3.925 5.114 1.00 93.12 161 ILE A N 1
ATOM 1321 C CA . ILE A 1 161 ? -7.304 4.937 4.213 1.00 93.12 161 ILE A CA 1
ATOM 1322 C C . ILE A 1 161 ? -8.240 5.123 3.021 1.00 93.12 161 ILE A C 1
ATOM 1324 O O . ILE A 1 161 ? -8.415 4.214 2.209 1.00 93.12 161 ILE A O 1
ATOM 1328 N N . ASP A 1 162 ? -8.835 6.309 2.922 1.00 91.94 162 ASP A N 1
ATOM 1329 C CA . ASP A 1 162 ? -9.624 6.730 1.767 1.00 91.94 162 ASP A CA 1
ATOM 1330 C C . ASP A 1 162 ? -8.792 7.584 0.806 1.00 91.94 162 ASP A C 1
ATOM 1332 O O . ASP A 1 162 ? -7.830 8.246 1.206 1.00 91.94 162 ASP A O 1
ATOM 1336 N N . GLU A 1 163 ? -9.201 7.596 -0.463 1.00 87.69 163 GLU A N 1
ATOM 1337 C CA . GLU A 1 163 ? -8.557 8.363 -1.536 1.00 87.69 163 GLU A CA 1
ATOM 1338 C C . GLU A 1 163 ? -7.043 8.093 -1.654 1.00 87.69 163 GLU A C 1
ATOM 1340 O O . GLU A 1 163 ? -6.292 8.977 -2.041 1.00 87.69 163 GLU A O 1
ATOM 1345 N N . TRP A 1 164 ? -6.573 6.878 -1.340 1.00 84.81 164 TRP A N 1
ATOM 1346 C CA . TRP A 1 164 ? -5.147 6.519 -1.424 1.00 84.81 164 TRP A CA 1
ATOM 1347 C C . TRP A 1 164 ? -4.552 6.761 -2.824 1.00 84.81 164 TRP A C 1
ATOM 1349 O O . TRP A 1 164 ? -3.385 7.111 -2.967 1.00 84.81 164 TRP A O 1
ATOM 1359 N N . ASP A 1 165 ? -5.381 6.638 -3.863 1.00 79.50 165 ASP A N 1
ATOM 1360 C CA . ASP A 1 165 ? -5.031 6.871 -5.263 1.00 79.50 165 ASP A CA 1
ATOM 1361 C C . ASP A 1 165 ? -4.950 8.369 -5.631 1.00 79.50 165 ASP A C 1
ATOM 1363 O O . ASP A 1 165 ? -4.636 8.718 -6.772 1.00 79.50 165 ASP A O 1
ATOM 1367 N N . SER A 1 166 ? -5.231 9.280 -4.689 1.00 79.62 166 SER A N 1
ATOM 1368 C CA . SER A 1 166 ? -5.213 10.729 -4.914 1.00 79.62 166 SER A CA 1
ATOM 1369 C C . SER A 1 166 ? -3.849 11.244 -5.355 1.00 79.62 166 SER A C 1
ATOM 1371 O O . SER A 1 166 ? -3.783 12.165 -6.165 1.00 79.62 166 SER A O 1
ATOM 1373 N N . ILE A 1 167 ? -2.770 10.644 -4.852 1.00 75.44 167 ILE A N 1
ATOM 1374 C CA . ILE A 1 167 ? -1.390 11.019 -5.181 1.00 75.44 167 ILE A CA 1
ATOM 1375 C C . ILE A 1 167 ? -1.154 10.863 -6.691 1.00 75.44 167 ILE A C 1
ATOM 1377 O O . ILE A 1 167 ? -0.718 11.798 -7.363 1.00 75.44 167 ILE A O 1
ATOM 1381 N N . PHE A 1 168 ? -1.578 9.732 -7.259 1.00 73.94 168 PHE A N 1
ATOM 1382 C CA . PHE A 1 168 ? -1.471 9.462 -8.695 1.00 73.94 168 PHE A CA 1
ATOM 1383 C C . PHE A 1 168 ? -2.403 10.339 -9.540 1.00 73.94 168 PHE A C 1
ATOM 1385 O O . PHE A 1 168 ? -2.090 10.667 -10.684 1.00 73.94 168 PHE A O 1
ATOM 1392 N N . ARG A 1 169 ? -3.545 10.761 -8.984 1.00 72.88 169 ARG A N 1
ATOM 1393 C CA . ARG A 1 169 ? -4.521 11.605 -9.689 1.00 72.88 169 ARG A CA 1
ATOM 1394 C C . ARG A 1 169 ? -4.132 13.075 -9.752 1.00 72.88 169 ARG A C 1
ATOM 1396 O O . ARG A 1 169 ? -4.173 13.664 -10.829 1.00 72.88 169 ARG A O 1
ATOM 1403 N N . TYR A 1 170 ? -3.823 13.680 -8.609 1.00 67.75 170 TYR A N 1
ATOM 1404 C CA . TYR A 1 170 ? -3.602 15.125 -8.514 1.00 67.75 170 TYR A CA 1
ATOM 1405 C C . TYR A 1 170 ? -2.225 15.540 -9.025 1.00 67.75 170 TYR A C 1
ATOM 1407 O O . TYR A 1 170 ? -2.049 16.673 -9.463 1.00 67.75 170 TYR A O 1
ATOM 1415 N N . ARG A 1 171 ? -1.259 14.616 -9.030 1.00 64.31 171 ARG A N 1
ATOM 1416 C CA . ARG A 1 171 ? 0.111 14.863 -9.496 1.00 64.31 171 ARG A CA 1
ATOM 1417 C C . ARG A 1 171 ? 0.374 14.311 -10.897 1.00 64.31 171 ARG A C 1
ATOM 1419 O O . ARG A 1 171 ? 1.506 13.981 -11.232 1.00 64.31 171 ARG A O 1
ATOM 1426 N N . LYS A 1 172 ? -0.665 14.218 -11.737 1.00 58.50 172 LYS A N 1
ATOM 1427 C CA . LYS A 1 172 ? -0.541 13.736 -13.121 1.00 58.50 172 LYS A CA 1
ATOM 1428 C C . LYS A 1 172 ? 0.497 14.575 -13.884 1.00 58.50 172 LYS A C 1
ATOM 1430 O O . LYS A 1 172 ? 0.354 15.790 -13.982 1.00 58.50 172 LYS A O 1
ATOM 1435 N N . GLY A 1 173 ? 1.533 13.920 -14.411 1.00 54.12 173 GLY A N 1
ATOM 1436 C CA . GLY A 1 173 ? 2.641 14.566 -15.130 1.00 54.12 173 GLY A CA 1
ATOM 1437 C C . GLY A 1 173 ? 3.818 15.011 -14.252 1.00 54.12 173 GLY A C 1
ATOM 1438 O O . GLY A 1 173 ? 4.842 15.429 -14.784 1.00 54.12 173 GLY A O 1
ATOM 1439 N N . LYS A 1 174 ? 3.726 14.882 -12.922 1.00 63.00 174 LYS A N 1
ATOM 1440 C CA . LYS A 1 174 ? 4.840 15.126 -11.996 1.00 63.00 174 LYS A CA 1
ATOM 1441 C C . LYS A 1 174 ? 5.486 13.809 -11.574 1.00 63.00 174 LYS A C 1
ATOM 1443 O O . LYS A 1 174 ? 5.309 13.357 -10.447 1.00 63.00 174 LYS A O 1
ATOM 1448 N N . LYS A 1 175 ? 6.229 13.205 -12.506 1.00 59.06 175 LYS A N 1
ATOM 1449 C CA . LYS A 1 175 ? 6.815 11.861 -12.362 1.00 59.06 175 LYS A CA 1
ATOM 1450 C C . LYS A 1 175 ? 7.591 11.692 -11.044 1.00 59.06 175 LYS A C 1
ATOM 1452 O O . LYS A 1 175 ? 7.253 10.804 -10.277 1.00 59.06 175 LYS A O 1
ATOM 1457 N N . LYS A 1 176 ? 8.473 12.643 -10.707 1.00 58.00 176 LYS A N 1
ATOM 1458 C CA . LYS A 1 176 ? 9.269 12.633 -9.462 1.00 58.00 176 LYS A CA 1
ATOM 1459 C C . LYS A 1 176 ? 8.432 12.483 -8.181 1.00 58.00 176 LYS A C 1
ATOM 1461 O O . LYS A 1 176 ? 8.760 11.673 -7.330 1.00 58.00 176 LYS A O 1
ATOM 1466 N N . GLU A 1 177 ? 7.324 13.222 -8.061 1.00 62.44 177 GLU A N 1
ATOM 1467 C CA . GLU A 1 177 ? 6.456 13.179 -6.867 1.00 62.44 177 GLU A CA 1
ATOM 1468 C C . GLU A 1 177 ? 5.626 11.877 -6.792 1.00 62.44 177 GLU A C 1
ATOM 1470 O O . GLU A 1 177 ? 5.179 11.484 -5.718 1.00 62.44 177 GLU A O 1
ATOM 1475 N N . GLN A 1 178 ? 5.368 11.219 -7.930 1.00 62.12 178 GLN A N 1
ATOM 1476 C CA . GLN A 1 178 ? 4.630 9.951 -7.989 1.00 62.12 178 GLN A CA 1
ATOM 1477 C C . GLN A 1 178 ? 5.541 8.748 -7.748 1.00 62.12 178 GLN A C 1
ATOM 1479 O O . GLN A 1 178 ? 5.116 7.779 -7.122 1.00 62.12 178 GLN A O 1
ATOM 1484 N N . GLU A 1 179 ? 6.776 8.817 -8.241 1.00 60.44 179 GLU A N 1
ATOM 1485 C CA . GLU A 1 179 ? 7.774 7.762 -8.097 1.00 60.44 179 GLU A CA 1
ATOM 1486 C C . GLU A 1 179 ? 8.186 7.546 -6.629 1.00 60.44 179 GLU A C 1
ATOM 1488 O O . GLU A 1 179 ? 8.482 6.424 -6.248 1.00 60.44 179 GLU A O 1
ATOM 1493 N N . GLU A 1 180 ? 8.084 8.560 -5.763 1.00 60.00 180 GLU A N 1
ATOM 1494 C CA . GLU A 1 180 ? 8.272 8.415 -4.306 1.00 60.00 180 GLU A CA 1
ATOM 1495 C C . GLU A 1 180 ? 7.284 7.446 -3.627 1.00 60.00 180 GLU A C 1
ATOM 1497 O O . GLU A 1 180 ? 7.563 6.940 -2.545 1.00 60.00 180 GLU A O 1
ATOM 1502 N N . PHE A 1 181 ? 6.130 7.171 -4.244 1.00 63.50 181 PHE A N 1
ATOM 1503 C CA . PHE A 1 181 ? 5.139 6.203 -3.745 1.00 63.50 181 PHE A CA 1
ATOM 1504 C C . PHE A 1 181 ? 5.141 4.896 -4.542 1.00 63.50 181 PHE A C 1
ATOM 1506 O O . PHE A 1 181 ? 4.254 4.056 -4.354 1.00 63.50 181 PHE A O 1
ATOM 1513 N N . LEU A 1 182 ? 6.084 4.740 -5.474 1.00 65.44 182 LEU A N 1
ATOM 1514 C CA . LEU A 1 182 ? 6.178 3.602 -6.376 1.00 65.44 182 LEU A CA 1
ATOM 1515 C C . LEU A 1 182 ? 7.556 2.967 -6.264 1.00 65.44 182 LEU A C 1
ATOM 1517 O O . LEU A 1 182 ? 8.553 3.533 -6.689 1.00 65.44 182 LEU A O 1
ATOM 1521 N N . GLY A 1 183 ? 7.588 1.734 -5.787 1.00 69.69 183 GLY A N 1
ATOM 1522 C CA . GLY A 1 183 ? 8.829 0.985 -5.658 1.00 69.69 183 GLY A CA 1
ATOM 1523 C C . GLY A 1 183 ? 9.161 0.685 -4.211 1.00 69.69 183 GLY A C 1
ATOM 1524 O O . GLY A 1 183 ? 8.466 1.128 -3.303 1.00 69.69 183 GLY A O 1
ATOM 1525 N N . PHE A 1 184 ? 10.212 -0.099 -4.031 1.00 76.62 184 PHE A N 1
ATOM 1526 C CA . PHE A 1 184 ? 10.951 -0.137 -2.778 1.00 76.62 184 PHE A CA 1
ATOM 1527 C C . PHE A 1 184 ? 12.238 0.655 -2.958 1.00 76.62 184 PHE A C 1
ATOM 1529 O O . PHE A 1 184 ? 12.854 0.543 -4.020 1.00 76.62 184 PHE A O 1
ATOM 1536 N N . SER A 1 185 ? 12.651 1.416 -1.948 1.00 81.06 185 SER A N 1
ATOM 1537 C CA . SER A 1 185 ? 14.012 1.948 -1.880 1.00 81.06 185 SER A CA 1
ATOM 1538 C C . SER A 1 185 ? 14.998 0.852 -1.459 1.00 81.06 185 SER A C 1
ATOM 1540 O O . SER A 1 185 ? 14.614 -0.214 -0.964 1.00 81.06 185 SER A O 1
ATOM 1542 N N . LYS A 1 186 ? 16.298 1.116 -1.609 1.00 81.44 186 LYS A N 1
ATOM 1543 C CA . LYS A 1 186 ? 17.354 0.203 -1.146 1.00 81.44 186 LYS A CA 1
ATOM 1544 C C . LYS A 1 186 ? 17.315 -0.014 0.372 1.00 81.44 186 LYS A C 1
ATOM 1546 O O . LYS A 1 186 ? 17.584 -1.119 0.854 1.00 81.44 186 LYS A O 1
ATOM 1551 N N . GLU A 1 187 ? 16.967 1.024 1.130 1.00 80.38 187 GLU A N 1
ATOM 1552 C CA . GLU A 1 187 ? 16.803 0.964 2.584 1.00 80.38 187 GLU A CA 1
ATOM 1553 C C . GLU A 1 187 ? 15.616 0.072 2.965 1.00 80.38 187 GLU A C 1
ATOM 1555 O O . GLU A 1 187 ? 15.758 -0.812 3.811 1.00 80.38 187 GLU A O 1
ATOM 1560 N N . GLU A 1 188 ? 14.469 0.239 2.300 1.00 80.56 188 GLU A N 1
ATOM 1561 C CA . GLU A 1 188 ? 13.281 -0.593 2.522 1.00 80.56 188 GLU A CA 1
ATOM 1562 C C . GLU A 1 188 ? 13.548 -2.061 2.174 1.00 80.56 188 GLU A C 1
ATOM 1564 O O . GLU A 1 188 ? 13.186 -2.962 2.930 1.00 80.56 188 GLU A O 1
ATOM 1569 N N . LEU A 1 189 ? 14.263 -2.313 1.077 1.00 82.06 189 LEU A N 1
ATOM 1570 C CA . LEU A 1 189 ? 14.727 -3.648 0.701 1.00 82.06 189 LEU A CA 1
ATOM 1571 C C . LEU A 1 189 ? 15.634 -4.279 1.749 1.00 82.06 189 LEU A C 1
ATOM 1573 O O . LEU A 1 189 ? 15.497 -5.466 2.048 1.00 82.06 189 LEU A O 1
ATOM 1577 N N . SER A 1 190 ? 16.537 -3.488 2.326 1.00 83.19 190 SER A N 1
ATOM 1578 C CA . SER A 1 190 ? 17.433 -3.952 3.384 1.00 83.19 190 SER A CA 1
ATOM 1579 C C . SER A 1 190 ? 16.648 -4.394 4.617 1.00 83.19 190 SER A C 1
ATOM 1581 O O . SER A 1 190 ? 16.928 -5.462 5.161 1.00 83.19 190 SER A O 1
ATOM 1583 N N . LEU A 1 191 ? 15.621 -3.635 5.012 1.00 82.88 191 LEU A N 1
ATOM 1584 C CA . LEU A 1 191 ? 14.719 -3.999 6.109 1.00 82.88 191 LEU A CA 1
ATOM 1585 C C . LEU A 1 191 ? 13.919 -5.273 5.789 1.00 82.88 191 LEU A C 1
ATOM 1587 O O . LEU A 1 191 ? 13.875 -6.201 6.593 1.00 82.88 191 LEU A O 1
ATOM 1591 N N . LEU A 1 192 ? 13.354 -5.375 4.582 1.00 80.62 192 LEU A N 1
ATOM 1592 C CA . LEU A 1 192 ? 12.591 -6.555 4.156 1.00 80.62 192 LEU A CA 1
ATOM 1593 C C . LEU A 1 192 ? 13.443 -7.833 4.106 1.00 80.62 192 LEU A C 1
ATOM 1595 O O . LEU A 1 192 ? 12.965 -8.917 4.455 1.00 80.62 192 LEU A O 1
ATOM 1599 N N . CYS A 1 193 ? 14.704 -7.723 3.683 1.00 80.75 193 CYS A N 1
ATOM 1600 C CA . CYS A 1 193 ? 15.638 -8.849 3.671 1.00 80.75 193 CYS A CA 1
ATOM 1601 C C . CYS A 1 193 ? 16.045 -9.264 5.089 1.00 80.75 193 CYS A C 1
ATOM 1603 O O . CYS A 1 193 ? 16.144 -10.464 5.360 1.00 80.75 193 CYS A O 1
ATOM 1605 N N . GLN A 1 194 ? 16.234 -8.296 5.993 1.00 79.38 194 GLN A N 1
ATOM 1606 C CA . GLN A 1 194 ? 16.504 -8.561 7.408 1.00 79.38 194 GLN A CA 1
ATOM 1607 C C . GLN A 1 194 ? 15.354 -9.328 8.067 1.00 79.38 194 GLN A C 1
ATOM 1609 O O . GLN A 1 194 ? 15.618 -10.290 8.778 1.00 79.38 194 GLN A O 1
ATOM 1614 N N . ASP A 1 195 ? 14.103 -8.975 7.772 1.00 74.19 195 ASP A N 1
ATOM 1615 C CA . ASP A 1 195 ? 12.934 -9.629 8.372 1.00 74.19 195 ASP A CA 1
ATOM 1616 C C . ASP A 1 195 ? 12.645 -11.025 7.795 1.00 74.19 195 ASP A C 1
ATOM 1618 O O . ASP A 1 195 ? 12.152 -11.914 8.497 1.00 74.19 195 ASP A O 1
ATOM 1622 N N . ASN A 1 196 ? 12.905 -11.237 6.501 1.00 68.69 196 ASN A N 1
ATOM 1623 C CA . ASN A 1 196 ? 12.541 -12.480 5.816 1.00 68.69 196 ASN A CA 1
ATOM 1624 C C . ASN A 1 196 ? 13.670 -13.528 5.838 1.00 68.69 196 ASN A C 1
ATOM 1626 O O . ASN A 1 196 ? 13.381 -14.718 5.741 1.00 68.69 196 ASN A O 1
ATOM 1630 N N . HIS A 1 197 ? 14.942 -13.116 5.943 1.00 72.00 197 HIS A N 1
ATOM 1631 C CA . HIS A 1 197 ? 16.150 -13.968 5.915 1.00 72.00 197 HIS A CA 1
ATOM 1632 C C . HIS A 1 197 ? 16.276 -14.939 4.719 1.00 72.00 197 HIS A C 1
ATOM 1634 O O . HIS A 1 197 ? 17.111 -15.842 4.740 1.00 72.00 197 HIS A O 1
ATOM 1640 N N . LYS A 1 198 ? 15.446 -14.798 3.680 1.00 75.56 198 LYS A N 1
ATOM 1641 C CA . LYS A 1 198 ? 15.405 -15.730 2.541 1.00 75.56 198 LYS A CA 1
ATOM 1642 C C . LYS A 1 198 ? 16.318 -15.345 1.385 1.00 75.56 198 LYS A C 1
ATOM 1644 O O . LYS A 1 198 ? 16.702 -16.222 0.626 1.00 75.56 198 LYS A O 1
ATOM 1649 N N . MET A 1 199 ? 16.594 -14.057 1.219 1.00 77.75 199 MET A N 1
ATOM 1650 C CA . MET A 1 199 ? 17.314 -13.512 0.068 1.00 77.75 199 MET A CA 1
ATOM 165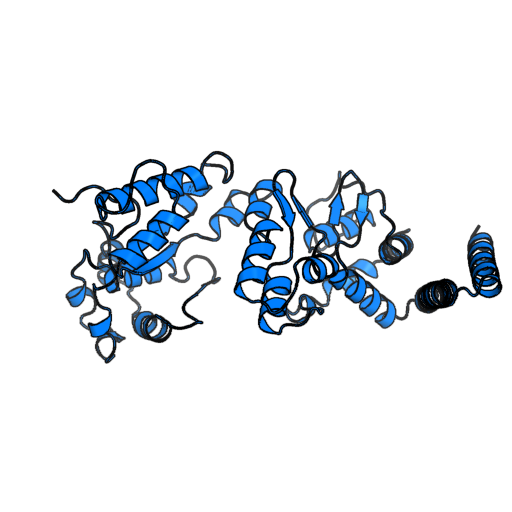1 C C . MET A 1 199 ? 18.184 -12.343 0.511 1.00 77.75 199 MET A C 1
ATOM 1653 O O . MET A 1 199 ? 17.926 -11.738 1.557 1.00 77.75 199 MET A O 1
ATOM 1657 N N . SER A 1 200 ? 19.209 -12.044 -0.281 1.00 83.94 200 SER A N 1
ATOM 1658 C CA . SER A 1 200 ? 20.102 -10.918 -0.037 1.00 83.94 200 SER A CA 1
ATOM 1659 C C . SER A 1 200 ? 19.692 -9.697 -0.862 1.00 83.94 200 SER A C 1
ATOM 1661 O O . SER A 1 200 ? 19.021 -9.813 -1.891 1.00 83.94 200 SER A O 1
ATOM 1663 N N . VAL A 1 201 ? 20.097 -8.513 -0.399 1.00 84.31 201 VAL A N 1
ATOM 1664 C CA . VAL A 1 201 ? 19.838 -7.259 -1.119 1.00 84.31 201 VAL A CA 1
ATOM 1665 C C . VAL A 1 201 ? 20.555 -7.280 -2.466 1.00 84.31 201 VAL A C 1
ATOM 1667 O O . VAL A 1 201 ? 19.984 -6.848 -3.455 1.00 84.31 201 VAL A O 1
ATOM 1670 N N . GLU A 1 202 ? 21.758 -7.854 -2.533 1.00 84.62 202 GLU A N 1
ATOM 1671 C CA . GLU A 1 202 ? 22.555 -7.941 -3.760 1.00 84.62 202 GLU A CA 1
ATOM 1672 C C . GLU A 1 202 ? 21.843 -8.740 -4.856 1.00 84.62 202 GLU A C 1
ATOM 1674 O O . GLU A 1 202 ? 21.829 -8.314 -6.010 1.00 84.62 202 GLU A O 1
ATOM 1679 N N . GLU A 1 203 ? 21.219 -9.867 -4.500 1.00 84.81 203 GLU A N 1
ATOM 1680 C CA . GLU A 1 203 ? 20.471 -10.692 -5.453 1.00 84.81 203 GLU A CA 1
ATOM 1681 C C . GLU A 1 203 ? 19.240 -9.944 -5.992 1.00 84.81 203 GLU A C 1
ATOM 1683 O O . GLU A 1 203 ? 18.982 -9.941 -7.196 1.00 84.81 203 GLU A O 1
ATOM 1688 N N . LEU A 1 204 ? 18.517 -9.245 -5.113 1.00 85.38 204 LEU A N 1
ATOM 1689 C CA . LEU A 1 204 ? 17.366 -8.418 -5.485 1.00 85.38 204 LEU A CA 1
ATOM 1690 C C . LEU A 1 204 ? 17.768 -7.203 -6.332 1.00 85.38 204 LEU A C 1
ATOM 1692 O O . LEU A 1 204 ? 17.035 -6.839 -7.252 1.00 85.38 204 LEU A O 1
ATOM 1696 N N . THR A 1 205 ? 18.929 -6.605 -6.059 1.00 85.50 205 THR A N 1
ATOM 1697 C CA . THR A 1 205 ? 19.516 -5.533 -6.871 1.00 85.50 205 THR A CA 1
ATOM 1698 C C . THR A 1 205 ? 19.874 -6.023 -8.259 1.00 85.50 205 THR A C 1
ATOM 1700 O O . THR A 1 205 ? 19.444 -5.416 -9.230 1.00 85.50 205 THR A O 1
ATOM 1703 N N . GLU A 1 206 ? 20.561 -7.154 -8.400 1.00 84.50 206 GLU A N 1
ATOM 1704 C CA . GLU A 1 206 ? 20.888 -7.671 -9.735 1.00 84.50 206 GLU A CA 1
ATOM 1705 C C . GLU A 1 206 ? 19.630 -7.916 -10.590 1.00 84.50 206 GLU A C 1
ATOM 1707 O O . GLU A 1 206 ? 19.620 -7.657 -11.798 1.00 84.50 206 GLU A O 1
ATOM 1712 N N . TRP A 1 207 ? 18.560 -8.414 -9.966 1.00 85.00 207 TRP A N 1
ATOM 1713 C CA . TRP A 1 207 ? 17.352 -8.810 -10.679 1.00 85.00 207 TRP A CA 1
ATOM 1714 C C . TRP A 1 207 ? 16.378 -7.672 -10.965 1.00 85.00 207 TRP A C 1
ATOM 1716 O O . TRP A 1 207 ? 15.817 -7.637 -12.065 1.00 85.00 207 TRP A O 1
ATOM 1726 N N . TYR A 1 208 ? 16.177 -6.758 -10.012 1.00 85.31 208 TYR A N 1
ATOM 1727 C CA . TYR A 1 208 ? 15.052 -5.818 -10.038 1.00 85.31 208 TYR A CA 1
ATOM 1728 C C . TYR A 1 208 ? 15.439 -4.335 -9.958 1.00 85.31 208 TYR A C 1
ATOM 1730 O O . TYR A 1 208 ? 14.542 -3.502 -10.107 1.00 85.31 208 TYR A O 1
ATOM 1738 N N . ASP A 1 209 ? 16.720 -3.995 -9.773 1.00 83.06 209 ASP A N 1
ATOM 1739 C CA . ASP A 1 209 ? 17.211 -2.606 -9.791 1.00 83.06 209 ASP A CA 1
ATOM 1740 C C . ASP A 1 209 ? 17.386 -2.072 -11.214 1.00 83.06 209 ASP A C 1
ATOM 1742 O O . ASP A 1 209 ? 17.825 -2.792 -12.104 1.00 83.06 209 ASP A O 1
ATOM 1746 N N . GLY A 1 210 ? 17.093 -0.790 -11.420 1.00 73.50 210 GLY A N 1
ATOM 1747 C CA . GLY A 1 210 ? 17.262 -0.125 -12.713 1.00 73.50 210 GLY A CA 1
ATOM 1748 C C . GLY A 1 210 ? 16.324 1.057 -12.945 1.00 73.50 210 GLY A C 1
ATOM 1749 O O . GLY A 1 210 ? 16.402 1.723 -13.982 1.00 73.50 210 GLY A O 1
ATOM 1750 N N . TYR A 1 211 ? 15.453 1.354 -11.983 1.00 79.31 211 TYR A N 1
ATOM 1751 C CA . TYR A 1 211 ? 14.675 2.586 -11.959 1.00 79.31 211 TYR A CA 1
ATOM 1752 C C . TYR A 1 211 ? 15.360 3.585 -11.035 1.00 79.31 211 TYR A C 1
ATOM 1754 O O . TYR A 1 211 ? 15.893 3.221 -9.991 1.00 79.31 211 TYR A O 1
ATOM 1762 N N . TYR A 1 212 ? 15.373 4.854 -11.427 1.00 75.56 212 TYR A N 1
ATOM 1763 C CA . TYR A 1 212 ? 16.027 5.902 -10.657 1.00 75.56 212 TYR A CA 1
ATOM 1764 C C . TYR A 1 212 ? 15.096 7.088 -10.492 1.00 75.56 212 TYR A C 1
ATOM 1766 O O . TYR A 1 212 ? 14.528 7.576 -11.470 1.00 75.56 212 TYR A O 1
ATOM 1774 N N . VAL A 1 213 ? 15.012 7.574 -9.260 1.00 67.69 213 VAL A N 1
ATOM 1775 C CA . VAL A 1 213 ? 14.225 8.746 -8.898 1.00 67.69 213 VAL A CA 1
ATOM 1776 C C . VAL A 1 213 ? 15.164 9.778 -8.306 1.00 67.69 213 VAL A C 1
ATOM 1778 O O . VAL A 1 213 ? 15.835 9.542 -7.299 1.00 67.69 213 VAL A O 1
ATOM 1781 N N . GLU A 1 214 ? 15.232 10.941 -8.945 1.00 63.34 214 GLU A N 1
ATOM 1782 C CA . GLU A 1 214 ? 16.097 12.026 -8.495 1.00 63.34 214 GLU A CA 1
ATOM 1783 C C . GLU A 1 214 ? 15.655 12.516 -7.109 1.00 63.34 214 GLU A C 1
ATOM 1785 O O . GLU A 1 214 ? 14.546 13.021 -6.955 1.00 63.34 214 GLU A O 1
ATOM 1790 N N . GLY A 1 215 ? 16.530 12.368 -6.110 1.00 61.00 215 GLY A N 1
ATOM 1791 C CA . GLY A 1 215 ? 16.257 12.711 -4.709 1.00 61.00 215 GLY A CA 1
ATOM 1792 C C . GLY A 1 215 ? 15.955 11.513 -3.801 1.00 61.00 215 GLY A C 1
ATOM 1793 O O . GLY A 1 215 ? 16.218 11.610 -2.607 1.00 61.00 215 GLY A O 1
ATOM 1794 N N . VAL A 1 216 ? 15.498 10.382 -4.354 1.00 64.81 216 VAL A N 1
ATOM 1795 C CA . VAL A 1 216 ? 15.229 9.139 -3.598 1.00 64.81 216 VAL A CA 1
ATOM 1796 C C . VAL A 1 216 ? 16.327 8.103 -3.834 1.00 64.81 216 VAL A C 1
ATOM 1798 O O . VAL A 1 216 ? 16.825 7.507 -2.887 1.00 64.81 216 VAL A O 1
ATOM 1801 N N . GLY A 1 217 ? 16.761 7.934 -5.086 1.00 74.31 217 GLY A N 1
ATOM 1802 C CA . GLY A 1 217 ? 17.795 6.976 -5.469 1.00 74.31 217 GLY A CA 1
ATOM 1803 C C . GLY A 1 217 ? 17.276 5.831 -6.339 1.00 74.31 217 GLY A C 1
ATOM 1804 O O . GLY A 1 217 ? 16.399 6.019 -7.182 1.00 74.31 217 GLY A O 1
ATOM 1805 N N . GLU A 1 218 ? 17.900 4.665 -6.175 1.00 81.56 218 GLU A N 1
ATOM 1806 C CA . GLU A 1 218 ? 17.550 3.405 -6.844 1.00 81.56 218 GLU A CA 1
ATOM 1807 C C . GLU A 1 218 ? 16.190 2.900 -6.348 1.00 81.56 218 GLU A C 1
ATOM 1809 O O . GLU A 1 218 ? 15.986 2.742 -5.141 1.00 81.56 218 GLU A O 1
ATOM 1814 N N . MET A 1 219 ? 15.280 2.632 -7.283 1.00 82.31 219 MET A N 1
ATOM 1815 C CA . MET A 1 219 ? 13.942 2.122 -7.007 1.00 82.31 219 MET A CA 1
ATOM 1816 C C . MET A 1 219 ? 13.742 0.752 -7.640 1.00 82.31 219 MET A C 1
ATOM 1818 O O . MET A 1 219 ? 14.141 0.486 -8.776 1.00 82.31 219 MET A O 1
ATOM 1822 N N . TYR A 1 220 ? 13.059 -0.106 -6.895 1.00 83.50 220 TYR A N 1
ATOM 1823 C CA . TYR A 1 220 ? 12.896 -1.511 -7.223 1.00 83.50 220 TYR A CA 1
ATOM 1824 C C . TYR A 1 220 ? 11.426 -1.830 -7.420 1.00 83.50 220 TYR A C 1
ATOM 1826 O O . TYR A 1 220 ? 10.559 -1.305 -6.723 1.00 83.50 220 TYR A O 1
ATOM 1834 N N . ASN A 1 221 ? 11.132 -2.734 -8.345 1.00 79.00 221 ASN A N 1
ATOM 1835 C CA . ASN A 1 221 ? 9.763 -3.125 -8.638 1.00 79.00 221 ASN A CA 1
ATOM 1836 C C . ASN A 1 221 ? 9.046 -3.736 -7.411 1.00 79.00 221 ASN A C 1
ATOM 1838 O O . ASN A 1 221 ? 9.455 -4.810 -6.960 1.00 79.00 221 ASN A O 1
ATOM 1842 N N . PRO A 1 222 ? 7.927 -3.161 -6.918 1.00 75.50 222 PRO A N 1
ATOM 1843 C CA . PRO A 1 222 ? 7.244 -3.686 -5.737 1.00 75.50 222 PRO A CA 1
ATOM 1844 C C . PRO A 1 222 ? 6.737 -5.111 -5.912 1.00 75.50 222 PRO A C 1
ATOM 1846 O O . PRO A 1 222 ? 6.825 -5.926 -4.995 1.00 75.50 222 PRO A O 1
ATOM 1849 N N . LYS A 1 223 ? 6.185 -5.418 -7.089 1.00 73.56 223 LYS A N 1
ATOM 1850 C CA . LYS A 1 223 ? 5.607 -6.725 -7.387 1.00 73.56 223 LYS A CA 1
ATOM 1851 C C . LYS A 1 223 ? 6.710 -7.772 -7.462 1.00 73.56 223 LYS A C 1
ATOM 1853 O O . LYS A 1 223 ? 6.614 -8.773 -6.760 1.00 73.56 223 LYS A O 1
ATOM 1858 N N . SER A 1 224 ? 7.755 -7.525 -8.251 1.00 81.69 224 SER A N 1
ATOM 1859 C CA . SER A 1 224 ? 8.847 -8.486 -8.418 1.00 81.69 224 SER A CA 1
ATOM 1860 C C . SER A 1 224 ? 9.574 -8.749 -7.100 1.00 81.69 224 SER A C 1
ATOM 1862 O O . SER A 1 224 ? 9.786 -9.906 -6.748 1.00 81.69 224 SER A O 1
ATOM 1864 N N . VAL A 1 225 ? 9.837 -7.708 -6.301 1.00 83.06 225 VAL A N 1
ATOM 1865 C CA . VAL A 1 225 ? 10.431 -7.853 -4.960 1.00 83.06 225 VAL A CA 1
ATOM 1866 C C . VAL A 1 225 ? 9.509 -8.631 -4.014 1.00 83.06 225 VAL A C 1
ATOM 1868 O O . VAL A 1 225 ? 9.966 -9.547 -3.331 1.00 83.06 225 VAL A O 1
ATOM 1871 N N . THR A 1 226 ? 8.208 -8.322 -3.982 1.00 79.38 226 THR A N 1
ATOM 1872 C CA . THR A 1 226 ? 7.251 -9.000 -3.086 1.00 79.38 226 THR A CA 1
ATOM 1873 C C . THR A 1 226 ? 7.089 -10.480 -3.435 1.00 79.38 226 THR A C 1
ATOM 1875 O O . THR A 1 226 ? 7.105 -11.327 -2.541 1.00 79.38 226 THR A O 1
ATOM 1878 N N . GLU A 1 227 ? 6.953 -10.807 -4.720 1.00 80.19 227 GLU A N 1
ATOM 1879 C CA . GLU A 1 227 ? 6.839 -12.189 -5.197 1.00 80.19 227 GLU A CA 1
ATOM 1880 C C . GLU A 1 227 ? 8.139 -12.965 -4.949 1.00 80.19 227 GLU A C 1
ATOM 1882 O O . GLU A 1 227 ? 8.097 -14.078 -4.422 1.00 80.19 227 GLU A O 1
ATOM 1887 N N . ALA A 1 228 ? 9.297 -12.351 -5.214 1.00 84.88 228 ALA A N 1
ATOM 1888 C CA . ALA A 1 228 ? 10.59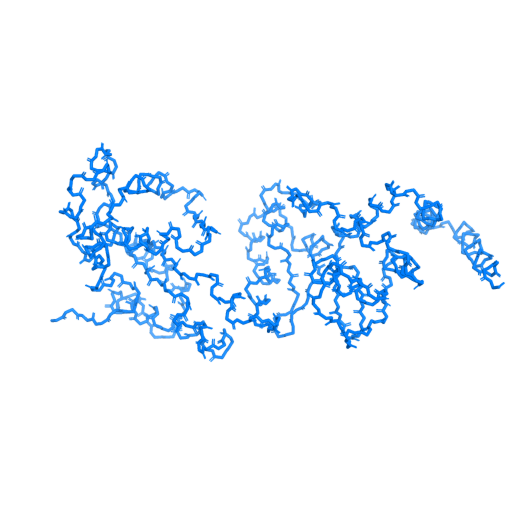5 -12.950 -4.928 1.00 84.88 228 ALA A CA 1
ATOM 1889 C C . ALA A 1 228 ? 10.773 -13.239 -3.430 1.00 84.88 228 ALA A C 1
ATOM 1891 O O . ALA A 1 228 ? 11.179 -14.337 -3.064 1.00 84.88 228 ALA A O 1
ATOM 1892 N N . LEU A 1 229 ? 10.411 -12.307 -2.541 1.00 81.25 229 LEU A N 1
ATOM 1893 C CA . LEU A 1 229 ? 10.453 -12.514 -1.084 1.00 81.25 229 LEU A CA 1
ATOM 1894 C C . LEU A 1 229 ? 9.447 -13.580 -0.616 1.00 81.25 229 LEU A C 1
ATOM 1896 O O . LEU A 1 229 ? 9.716 -14.329 0.335 1.00 81.25 229 LEU A O 1
ATOM 1900 N N . GLY A 1 230 ? 8.292 -13.669 -1.276 1.00 77.19 230 GLY A N 1
ATOM 1901 C CA . GLY A 1 230 ? 7.283 -14.694 -1.031 1.00 77.19 230 GLY A CA 1
ATOM 1902 C C . GLY A 1 230 ? 7.790 -16.097 -1.374 1.00 77.19 230 GLY A C 1
ATOM 1903 O O . GLY A 1 230 ? 7.799 -16.976 -0.502 1.00 77.19 230 GLY A O 1
ATOM 1904 N N . GLU A 1 231 ? 8.240 -16.282 -2.617 1.00 83.31 231 GLU A N 1
ATOM 1905 C CA . GLU A 1 231 ? 8.696 -17.562 -3.173 1.00 83.31 231 GLU A CA 1
ATOM 1906 C C . GLU A 1 231 ? 10.130 -17.941 -2.739 1.00 83.31 231 GLU A C 1
ATOM 1908 O O . GLU A 1 231 ? 10.459 -19.124 -2.687 1.00 83.31 231 GLU A O 1
ATOM 1913 N N . GLY A 1 232 ? 10.962 -16.964 -2.367 1.00 81.56 232 GLY A N 1
ATOM 1914 C CA . GLY A 1 232 ? 12.372 -17.143 -1.999 1.00 81.56 232 GLY A CA 1
ATOM 1915 C C . GLY A 1 232 ? 13.310 -17.369 -3.189 1.00 81.56 232 GLY A C 1
ATOM 1916 O O . GLY A 1 232 ? 14.352 -17.991 -3.015 1.00 81.56 232 GLY A O 1
ATOM 1917 N N . VAL A 1 233 ? 12.919 -16.941 -4.393 1.00 85.38 233 VAL A N 1
ATOM 1918 C CA . VAL A 1 233 ? 13.696 -17.112 -5.632 1.00 85.38 233 VAL A CA 1
ATOM 1919 C C . VAL A 1 233 ? 13.536 -15.871 -6.502 1.00 85.38 233 VAL A C 1
ATOM 1921 O O . VAL A 1 233 ? 12.406 -15.423 -6.718 1.00 85.38 233 VAL A O 1
ATOM 1924 N N . CYS A 1 234 ? 14.630 -15.353 -7.060 1.00 83.75 234 CYS A N 1
ATOM 1925 C CA . CYS A 1 234 ? 14.557 -14.317 -8.085 1.00 83.75 234 CYS A CA 1
ATOM 1926 C C . CYS A 1 234 ? 14.294 -14.919 -9.472 1.00 83.75 234 CYS A C 1
ATOM 1928 O O . CYS A 1 234 ? 14.948 -15.879 -9.881 1.00 83.75 234 CYS A O 1
ATOM 1930 N N . LYS A 1 235 ? 13.291 -14.388 -10.170 1.00 83.31 235 LYS A N 1
ATOM 1931 C CA . LYS A 1 235 ? 12.901 -14.768 -11.531 1.00 83.31 235 LYS A CA 1
ATOM 1932 C C . LYS A 1 235 ? 12.014 -13.675 -12.117 1.00 83.31 235 LYS A C 1
ATOM 1934 O O . LYS A 1 235 ? 11.682 -12.708 -11.443 1.00 83.31 235 LYS A O 1
ATOM 1939 N N . ASP A 1 236 ? 11.575 -13.868 -13.348 1.00 80.06 236 ASP A N 1
ATOM 1940 C CA . ASP A 1 236 ? 10.589 -12.993 -13.965 1.00 80.06 236 ASP A CA 1
ATOM 1941 C C . ASP A 1 236 ? 9.208 -13.109 -13.291 1.00 80.06 236 ASP A C 1
ATOM 1943 O O . ASP A 1 236 ? 8.519 -14.139 -13.360 1.00 80.06 236 ASP A O 1
ATOM 1947 N N . TYR A 1 237 ? 8.817 -12.031 -12.616 1.00 74.06 237 TYR A N 1
ATOM 1948 C CA . TYR A 1 237 ? 7.525 -11.840 -11.961 1.00 74.06 237 TYR A CA 1
ATOM 1949 C C . TYR A 1 237 ? 6.679 -10.762 -12.643 1.00 74.06 237 TYR A C 1
ATOM 1951 O O . TYR A 1 237 ? 5.450 -10.721 -12.451 1.00 74.06 237 TYR A O 1
ATOM 1959 N N . TRP A 1 238 ? 7.297 -9.922 -13.471 1.00 69.44 238 TRP A N 1
ATOM 1960 C CA . TRP A 1 238 ? 6.629 -8.953 -14.329 1.00 69.44 238 TRP A CA 1
ATOM 1961 C C . TRP A 1 238 ? 5.570 -9.644 -15.208 1.00 69.44 238 TRP A C 1
ATOM 1963 O O . TRP A 1 238 ? 4.403 -9.235 -15.224 1.00 69.44 238 TRP A O 1
ATOM 1973 N N . ASN A 1 239 ? 5.902 -10.810 -15.770 1.00 59.53 239 ASN A N 1
ATOM 1974 C CA . ASN A 1 239 ? 5.122 -11.507 -16.799 1.00 59.53 239 ASN A CA 1
ATOM 1975 C C . ASN A 1 239 ? 3.814 -12.204 -16.373 1.00 59.53 239 ASN A C 1
ATOM 1977 O O . ASN A 1 239 ? 3.010 -12.587 -17.226 1.00 59.53 239 ASN A O 1
ATOM 1981 N N . LYS A 1 240 ? 3.513 -12.361 -15.075 1.00 52.66 240 LYS A N 1
ATOM 1982 C CA . LYS A 1 240 ? 2.265 -13.044 -14.643 1.00 52.66 240 LYS A CA 1
ATOM 1983 C C . LYS A 1 240 ? 0.990 -12.181 -14.749 1.00 52.66 240 LYS A C 1
ATOM 1985 O O . LYS A 1 240 ? -0.086 -12.646 -14.380 1.00 52.66 240 LYS A O 1
ATOM 1990 N N . THR A 1 241 ? 1.075 -10.934 -15.224 1.00 45.75 241 THR A N 1
ATOM 1991 C CA . THR A 1 241 ? -0.064 -9.992 -15.318 1.00 45.75 241 THR A CA 1
ATOM 1992 C C . THR A 1 241 ? -0.277 -9.448 -16.735 1.00 45.75 241 THR A C 1
ATOM 1994 O O . THR A 1 241 ? -0.233 -8.248 -16.944 1.00 45.75 241 THR A O 1
ATOM 1997 N N . GLY A 1 242 ? -0.531 -10.323 -17.711 1.00 42.25 242 GLY A N 1
ATOM 1998 C CA . GLY A 1 242 ? -1.440 -10.048 -18.840 1.00 42.25 242 GLY A CA 1
ATOM 1999 C C . GLY A 1 242 ? -1.166 -8.897 -19.829 1.00 42.25 242 GLY A C 1
ATOM 2000 O O . GLY A 1 242 ? -2.083 -8.604 -20.585 1.00 42.25 242 GLY A O 1
ATOM 2001 N N . GLY A 1 243 ? 0.016 -8.272 -19.861 1.00 46.72 243 GLY A N 1
ATOM 2002 C CA . GLY A 1 243 ? 0.385 -7.191 -20.805 1.00 46.72 243 GLY A CA 1
ATOM 2003 C C . GLY A 1 243 ? 1.414 -7.627 -21.855 1.00 46.72 243 GLY A C 1
ATOM 2004 O O . GLY A 1 243 ? 2.455 -7.000 -22.012 1.00 46.72 243 GLY A O 1
ATOM 2005 N N . PHE A 1 244 ? 1.192 -8.793 -22.468 1.00 53.19 244 PHE A N 1
ATOM 2006 C CA . PHE A 1 244 ? 2.177 -9.464 -23.331 1.00 53.19 244 PHE A CA 1
ATOM 2007 C C . PHE A 1 244 ? 2.139 -8.994 -24.795 1.00 53.19 244 PHE A C 1
ATOM 2009 O O . PHE A 1 244 ? 2.943 -9.441 -25.608 1.00 53.19 244 PHE A O 1
ATOM 2016 N N . THR A 1 245 ? 1.192 -8.131 -25.152 1.00 60.81 245 THR A N 1
ATOM 2017 C CA . THR A 1 245 ? 0.984 -7.678 -26.532 1.00 60.81 245 THR A CA 1
ATOM 2018 C C . THR A 1 245 ? 1.800 -6.430 -26.843 1.00 60.81 245 THR A C 1
ATOM 2020 O O . THR A 1 245 ? 2.385 -6.334 -27.915 1.00 60.81 245 THR A O 1
ATOM 2023 N N . GLU A 1 246 ? 1.957 -5.526 -25.878 1.00 69.69 246 GLU A N 1
ATOM 2024 C CA . GLU A 1 246 ? 2.482 -4.184 -26.122 1.00 69.69 246 GLU A CA 1
ATOM 2025 C C . GLU A 1 246 ? 3.986 -4.181 -26.435 1.00 69.69 246 GLU A C 1
ATOM 2027 O O . GLU A 1 246 ? 4.421 -3.490 -27.352 1.00 69.69 246 GLU A O 1
ATOM 2032 N N . LEU A 1 247 ? 4.799 -4.978 -25.724 1.00 80.19 247 LEU A N 1
ATOM 2033 C CA . LEU A 1 247 ? 6.243 -5.032 -25.990 1.00 80.19 247 LEU A CA 1
ATOM 2034 C C . LEU A 1 247 ? 6.525 -5.572 -27.394 1.00 80.19 247 LEU A C 1
ATOM 2036 O O . LEU A 1 247 ? 7.319 -4.992 -28.130 1.00 80.19 247 LEU A O 1
ATOM 2040 N N . GLU A 1 248 ? 5.875 -6.680 -27.758 1.00 80.56 248 GLU A N 1
ATOM 2041 C CA . GLU A 1 248 ? 6.041 -7.318 -29.063 1.00 80.56 248 GLU A CA 1
ATOM 2042 C C . GLU A 1 248 ? 5.554 -6.402 -30.193 1.00 80.56 248 GLU A C 1
ATOM 2044 O O . GLU A 1 248 ? 6.259 -6.229 -31.189 1.00 80.56 248 GLU A O 1
ATOM 2049 N N . GLU A 1 249 ? 4.399 -5.759 -30.016 1.00 80.81 249 GLU A N 1
ATOM 2050 C CA . GLU A 1 249 ? 3.849 -4.787 -30.963 1.00 80.81 249 GLU A CA 1
ATOM 2051 C C . GLU A 1 249 ? 4.794 -3.603 -31.176 1.00 80.81 249 GLU A C 1
ATOM 2053 O O . GLU A 1 249 ? 5.036 -3.218 -32.317 1.00 80.81 249 GLU A O 1
ATOM 2058 N N . TYR A 1 250 ? 5.374 -3.054 -30.108 1.00 85.69 250 TYR A N 1
ATOM 2059 C CA . TYR A 1 250 ? 6.182 -1.837 -30.187 1.00 85.69 250 TYR A CA 1
ATOM 2060 C C . TYR A 1 250 ? 7.559 -2.096 -30.790 1.00 85.69 250 TYR A C 1
ATOM 2062 O O . TYR A 1 250 ? 7.986 -1.376 -31.691 1.00 85.69 250 TYR A O 1
ATOM 2070 N N . ILE A 1 251 ? 8.254 -3.154 -30.361 1.00 84.00 251 ILE A N 1
ATOM 2071 C CA . ILE A 1 251 ? 9.600 -3.433 -30.883 1.00 84.00 251 ILE A CA 1
ATOM 2072 C C . ILE A 1 251 ? 9.577 -3.935 -32.335 1.00 84.00 251 ILE A C 1
ATOM 2074 O O . ILE A 1 251 ? 10.607 -3.906 -33.003 1.00 84.00 251 ILE A O 1
ATOM 2078 N N . THR A 1 252 ? 8.430 -4.415 -32.831 1.00 81.81 252 THR A N 1
ATOM 2079 C CA . THR A 1 252 ? 8.269 -4.864 -34.227 1.00 81.81 252 THR A CA 1
ATOM 2080 C C . THR A 1 252 ? 7.835 -3.760 -35.185 1.00 81.81 252 THR A C 1
ATOM 2082 O O . THR A 1 252 ? 7.749 -4.013 -36.391 1.00 81.81 252 THR A O 1
ATOM 2085 N N . MET A 1 253 ? 7.597 -2.540 -34.693 1.00 81.38 253 MET A N 1
ATOM 2086 C CA . MET A 1 253 ? 7.240 -1.409 -35.546 1.00 81.38 253 MET A CA 1
ATOM 2087 C C . MET A 1 253 ? 8.343 -1.109 -36.561 1.00 81.38 253 MET A C 1
ATOM 2089 O O . MET A 1 253 ? 9.537 -1.150 -36.268 1.00 81.38 253 MET A O 1
ATOM 2093 N N . ASN A 1 254 ? 7.932 -0.801 -37.788 1.00 76.56 254 ASN A N 1
ATOM 2094 C CA . ASN A 1 254 ? 8.848 -0.604 -38.906 1.00 76.56 254 ASN A CA 1
ATOM 2095 C C . ASN A 1 254 ? 9.364 0.844 -38.968 1.00 76.56 254 ASN A C 1
ATOM 2097 O O . ASN A 1 254 ? 9.096 1.557 -39.936 1.00 76.56 254 ASN A O 1
ATOM 2101 N N . PHE A 1 255 ? 10.078 1.272 -37.926 1.00 83.06 255 PHE A N 1
ATOM 2102 C CA . PHE A 1 255 ? 10.784 2.553 -37.889 1.00 83.06 255 PHE A CA 1
ATOM 2103 C C . PHE A 1 255 ? 12.280 2.361 -38.149 1.00 83.06 255 PHE A C 1
ATOM 2105 O O . PHE A 1 255 ? 12.892 1.393 -37.690 1.00 83.06 255 PHE A O 1
ATOM 2112 N N . GLU A 1 256 ? 12.871 3.292 -38.895 1.00 76.94 256 GLU A N 1
ATOM 2113 C CA . GLU A 1 256 ? 14.290 3.262 -39.249 1.00 76.94 256 GLU A CA 1
ATOM 2114 C C . GLU A 1 256 ? 15.168 3.283 -37.988 1.00 76.94 256 GLU A C 1
ATOM 2116 O O . GLU A 1 256 ? 14.989 4.121 -37.110 1.00 76.94 256 GLU A O 1
ATOM 2121 N N . GLY A 1 257 ? 16.100 2.332 -37.874 1.00 77.00 257 GLY A N 1
ATOM 2122 C CA . GLY A 1 257 ? 17.037 2.234 -36.750 1.00 77.00 257 GLY A CA 1
ATOM 2123 C C . GLY A 1 257 ? 16.453 1.726 -35.425 1.00 77.00 257 GLY A C 1
ATOM 2124 O O . GLY A 1 257 ? 17.228 1.412 -34.528 1.00 77.00 257 GLY A O 1
ATOM 2125 N N . LEU A 1 258 ? 15.128 1.565 -35.286 1.00 83.75 258 LEU A N 1
ATOM 2126 C CA . LEU A 1 258 ? 14.520 1.061 -34.042 1.00 83.75 258 LEU A CA 1
ATOM 2127 C C . LEU A 1 258 ? 15.049 -0.331 -33.684 1.00 83.75 258 LEU A C 1
ATOM 2129 O O . LEU A 1 258 ? 15.398 -0.603 -32.541 1.00 83.75 258 LEU A O 1
ATOM 2133 N N . ARG A 1 259 ? 15.130 -1.222 -34.673 1.00 81.25 259 ARG A N 1
ATOM 2134 C CA . ARG A 1 259 ? 15.585 -2.599 -34.461 1.00 81.25 259 ARG A CA 1
ATOM 2135 C C . ARG A 1 259 ? 17.035 -2.659 -33.977 1.00 81.25 259 ARG A C 1
ATOM 2137 O O . ARG A 1 259 ? 17.340 -3.443 -33.082 1.00 81.25 259 ARG A O 1
ATOM 2144 N N . ASP A 1 260 ? 17.895 -1.838 -34.569 1.00 78.62 260 ASP A N 1
ATOM 2145 C CA . ASP A 1 260 ? 19.313 -1.757 -34.221 1.00 78.62 260 ASP A CA 1
ATOM 2146 C C . ASP A 1 260 ? 19.488 -1.179 -32.814 1.00 78.62 260 ASP A C 1
ATOM 2148 O O . ASP A 1 260 ? 20.250 -1.722 -32.013 1.00 78.62 260 ASP A O 1
ATOM 2152 N N . ASP A 1 261 ? 18.674 -0.184 -32.459 1.00 85.25 261 ASP A N 1
ATOM 2153 C CA . ASP A 1 261 ? 18.632 0.363 -31.107 1.00 85.25 261 ASP A CA 1
ATOM 2154 C C . ASP A 1 261 ? 18.194 -0.697 -30.079 1.00 85.25 261 ASP A C 1
ATOM 2156 O O . ASP A 1 261 ? 18.836 -0.877 -29.044 1.00 85.25 261 ASP A O 1
ATOM 2160 N N . ILE A 1 262 ? 17.160 -1.496 -30.363 1.00 86.31 262 ILE A N 1
ATOM 2161 C CA . ILE A 1 262 ? 16.785 -2.617 -29.482 1.00 86.31 262 ILE A CA 1
ATOM 2162 C C . ILE A 1 262 ? 17.946 -3.624 -29.321 1.00 86.31 262 ILE A C 1
ATOM 2164 O O . ILE A 1 262 ? 18.096 -4.214 -28.247 1.00 86.31 262 ILE A O 1
ATOM 2168 N N . PHE A 1 263 ? 18.809 -3.805 -30.331 1.00 79.31 263 PHE A N 1
ATOM 2169 C CA . PHE A 1 263 ? 19.997 -4.660 -30.203 1.00 79.31 263 PHE A CA 1
ATOM 2170 C C . PHE A 1 263 ? 21.069 -4.084 -29.302 1.00 79.31 263 PHE A C 1
ATOM 2172 O O . PHE A 1 263 ? 21.538 -4.799 -28.416 1.00 79.31 263 PHE A O 1
ATOM 2179 N N . CYS A 1 264 ? 21.419 -2.818 -29.488 1.00 80.75 264 CYS A N 1
ATOM 2180 C CA . CYS A 1 264 ? 22.348 -2.123 -28.604 1.00 80.75 264 CYS A CA 1
ATOM 2181 C C . CYS A 1 264 ? 21.839 -2.149 -27.149 1.00 80.75 264 CYS A C 1
ATOM 2183 O O . CYS A 1 264 ? 22.582 -2.451 -26.216 1.00 80.75 264 CYS A O 1
ATOM 2185 N N . LEU A 1 265 ? 20.535 -1.968 -26.934 1.00 86.50 265 LEU A N 1
ATOM 2186 C CA . LEU A 1 265 ? 19.931 -2.081 -25.603 1.00 86.50 265 LEU A CA 1
ATOM 2187 C C . LEU A 1 265 ? 20.084 -3.486 -24.992 1.00 86.50 265 LEU A C 1
ATOM 2189 O O . LEU A 1 265 ? 20.372 -3.618 -23.799 1.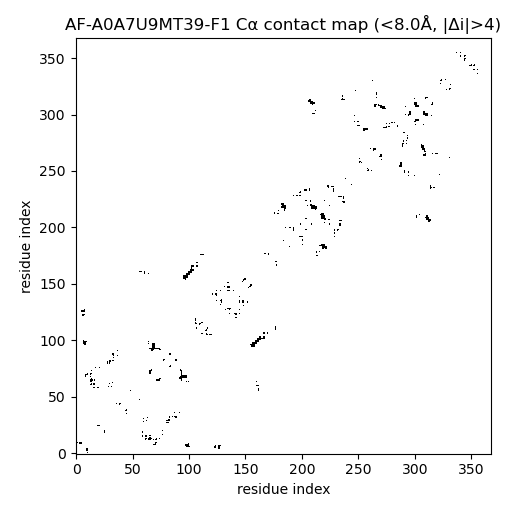00 86.50 265 LEU A O 1
ATOM 2193 N N . LEU A 1 266 ? 19.933 -4.541 -25.799 1.00 83.69 266 LEU A N 1
ATOM 2194 C CA . LEU A 1 266 ? 20.100 -5.934 -25.370 1.00 83.69 266 LEU A CA 1
ATOM 2195 C C . LEU A 1 266 ? 21.547 -6.299 -25.016 1.00 83.69 266 LEU A C 1
ATOM 2197 O O . LEU A 1 266 ? 21.751 -7.142 -24.138 1.00 83.69 266 LEU A O 1
ATOM 2201 N N . THR A 1 267 ? 22.541 -5.686 -25.665 1.00 77.00 267 THR A N 1
ATOM 2202 C CA . THR A 1 267 ? 23.963 -5.874 -25.323 1.00 77.00 267 THR A CA 1
ATOM 2203 C C . THR A 1 267 ? 24.372 -5.104 -24.065 1.00 77.00 267 THR A C 1
ATOM 2205 O O . THR A 1 267 ? 25.454 -5.341 -23.530 1.00 77.00 267 THR A O 1
ATOM 2208 N N . GLY A 1 268 ? 23.488 -4.248 -23.541 1.00 79.56 268 GLY A N 1
ATOM 2209 C CA . GLY A 1 268 ? 23.727 -3.415 -22.364 1.00 79.56 268 GLY A CA 1
ATOM 2210 C C . GLY A 1 268 ? 24.248 -2.016 -22.695 1.00 79.56 268 GLY A C 1
ATOM 2211 O O . GLY A 1 268 ? 24.618 -1.281 -21.777 1.00 79.56 268 GLY A O 1
ATOM 2212 N N . GLU A 1 269 ? 24.271 -1.634 -23.974 1.00 81.88 269 GLU A N 1
ATOM 2213 C CA . GLU A 1 269 ? 24.611 -0.275 -24.384 1.00 81.88 269 GLU A CA 1
ATOM 2214 C C . GLU A 1 269 ? 23.487 0.709 -24.040 1.00 81.88 269 GLU A C 1
ATOM 2216 O O . GLU A 1 269 ? 22.313 0.359 -23.889 1.00 81.88 269 GLU A O 1
ATOM 2221 N N . LYS A 1 270 ? 23.877 1.975 -23.889 1.00 88.31 270 LYS A N 1
ATOM 2222 C CA . LYS A 1 270 ? 22.980 3.093 -23.607 1.00 88.31 270 LYS A CA 1
ATOM 2223 C C . LYS A 1 270 ? 22.805 3.914 -24.873 1.00 88.31 270 LYS A C 1
ATOM 2225 O O . LYS A 1 270 ? 23.799 4.315 -25.475 1.00 88.31 270 LYS A O 1
ATOM 2230 N N . ILE A 1 271 ? 21.566 4.211 -25.240 1.00 88.25 271 ILE A N 1
ATOM 2231 C CA . ILE A 1 271 ? 21.261 4.900 -26.500 1.00 88.25 271 ILE A CA 1
ATOM 2232 C C . ILE A 1 271 ? 20.841 6.333 -26.207 1.00 88.25 271 ILE A C 1
ATOM 2234 O O . ILE A 1 271 ? 20.000 6.531 -25.331 1.00 88.25 271 ILE A O 1
ATOM 2238 N N . PRO A 1 272 ? 21.404 7.346 -26.885 1.00 87.38 272 PRO A N 1
ATOM 2239 C CA . PRO A 1 272 ? 20.940 8.715 -26.723 1.00 87.38 272 PRO A CA 1
ATOM 2240 C C . PRO A 1 272 ? 19.490 8.828 -27.206 1.00 87.38 272 PRO A C 1
ATOM 2242 O O . PRO A 1 272 ? 19.178 8.443 -28.330 1.00 87.38 272 PRO A O 1
ATOM 2245 N N . LEU A 1 273 ? 18.608 9.365 -26.365 1.00 85.50 273 LEU A N 1
ATOM 2246 C CA . LEU A 1 273 ? 17.189 9.519 -26.679 1.00 85.50 273 LEU A CA 1
ATOM 2247 C C . LEU A 1 273 ? 16.761 10.970 -26.484 1.00 85.50 273 LEU A C 1
ATOM 2249 O O . LEU A 1 273 ? 16.911 11.537 -25.400 1.00 85.50 273 LEU A O 1
ATOM 2253 N N . ASN A 1 274 ? 16.174 11.557 -27.524 1.00 78.88 274 ASN A N 1
ATOM 2254 C CA . ASN A 1 274 ? 15.529 12.855 -27.417 1.00 78.88 274 ASN A CA 1
ATOM 2255 C C . ASN A 1 274 ? 14.042 12.673 -27.091 1.00 78.88 274 ASN A C 1
ATOM 2257 O O . ASN A 1 274 ? 13.257 12.273 -27.941 1.00 78.88 274 ASN A O 1
ATOM 2261 N N . VAL A 1 275 ? 13.654 13.009 -25.862 1.00 73.38 275 VAL A N 1
ATOM 2262 C CA . VAL A 1 275 ? 12.259 12.918 -25.394 1.00 73.38 275 VAL A CA 1
ATOM 2263 C C . VAL A 1 275 ? 11.437 14.188 -25.678 1.00 73.38 275 VAL A C 1
ATOM 2265 O O . VAL A 1 275 ? 10.257 14.260 -25.329 1.00 73.38 275 VAL A O 1
ATOM 2268 N N . VAL A 1 276 ? 12.042 15.222 -26.281 1.00 62.06 276 VAL A N 1
ATOM 2269 C CA . VAL A 1 276 ? 11.389 16.509 -26.576 1.00 62.06 276 VAL A CA 1
ATOM 2270 C C . VAL A 1 276 ? 10.504 16.360 -27.816 1.00 62.06 276 VAL A C 1
ATOM 2272 O O . VAL A 1 276 ? 10.924 16.652 -28.930 1.00 62.06 276 VAL A O 1
ATOM 2275 N N . GLY A 1 277 ? 9.269 15.899 -27.616 1.00 58.28 277 GLY A N 1
ATOM 2276 C CA . GLY A 1 277 ? 8.290 15.744 -28.699 1.00 58.28 277 GLY A CA 1
ATOM 2277 C C . GLY A 1 277 ? 7.159 14.760 -28.416 1.00 58.28 277 GLY A C 1
ATOM 2278 O O . GLY A 1 277 ? 6.118 14.858 -29.055 1.00 58.28 277 GLY A O 1
ATOM 2279 N N . PHE A 1 278 ? 7.317 13.874 -27.426 1.00 64.44 278 PHE A N 1
ATOM 2280 C CA . PHE A 1 278 ? 6.342 12.817 -27.157 1.00 64.44 278 PHE A CA 1
ATOM 2281 C C . PHE A 1 278 ? 4.958 13.370 -26.785 1.00 64.44 278 PHE A C 1
ATOM 2283 O O . PHE A 1 278 ? 4.792 14.087 -25.793 1.00 64.44 278 PHE A O 1
ATOM 2290 N N . SER A 1 279 ? 3.949 13.002 -27.574 1.00 57.31 279 SER A N 1
ATOM 2291 C CA . SER A 1 279 ? 2.584 13.531 -27.467 1.00 57.31 279 SER A CA 1
ATOM 2292 C C . SER A 1 279 ? 1.712 12.861 -26.389 1.00 57.31 279 SER A C 1
ATOM 2294 O O . SER A 1 279 ? 0.552 13.242 -26.220 1.00 57.31 279 SER A O 1
ATOM 2296 N N . ASN A 1 280 ? 2.257 11.912 -25.612 1.00 61.19 280 ASN A N 1
ATOM 2297 C CA . ASN A 1 280 ? 1.496 11.005 -24.735 1.00 61.19 280 ASN A CA 1
ATOM 2298 C C . ASN A 1 280 ? 0.412 10.193 -25.475 1.00 61.19 280 ASN A C 1
ATOM 2300 O O . ASN A 1 280 ? -0.549 9.746 -24.844 1.00 61.19 280 ASN A O 1
ATOM 2304 N N . ASP A 1 281 ? 0.559 10.006 -26.787 1.00 65.81 281 ASP A N 1
ATOM 2305 C CA . ASP A 1 281 ? -0.218 9.050 -27.572 1.00 65.81 281 ASP A CA 1
ATOM 2306 C C . ASP A 1 281 ? 0.490 7.682 -27.534 1.00 65.81 281 ASP A C 1
ATOM 2308 O O . ASP A 1 281 ? 1.700 7.593 -27.742 1.00 65.81 281 ASP A O 1
ATOM 2312 N N . LEU A 1 282 ? -0.253 6.627 -27.195 1.00 67.69 282 LEU A N 1
ATOM 2313 C CA . LEU A 1 282 ? 0.231 5.240 -27.163 1.00 67.69 282 LEU A CA 1
ATOM 2314 C C . LEU A 1 282 ? -0.291 4.420 -28.354 1.00 67.69 282 LEU A C 1
ATOM 2316 O O . LEU A 1 282 ? -0.008 3.230 -28.439 1.00 67.69 282 LEU A O 1
ATOM 2320 N N . GLU A 1 283 ? -1.066 5.035 -29.250 1.00 66.69 283 GLU A N 1
ATOM 2321 C CA . GLU A 1 283 ? -1.683 4.369 -30.398 1.00 66.69 283 GLU A CA 1
ATOM 2322 C C . GLU A 1 283 ? -1.022 4.771 -31.727 1.00 66.69 283 GLU A C 1
ATOM 2324 O O . GLU A 1 283 ? -0.926 3.938 -32.627 1.00 66.69 283 GLU A O 1
ATOM 2329 N N . ASN A 1 284 ? -0.539 6.017 -31.862 1.00 76.00 284 ASN A N 1
ATOM 2330 C CA . ASN A 1 284 ? 0.039 6.527 -33.114 1.00 76.00 284 ASN A CA 1
ATOM 2331 C C . ASN A 1 284 ? 1.452 7.095 -32.924 1.00 76.00 284 ASN A C 1
ATOM 2333 O O . ASN A 1 284 ? 1.618 8.275 -32.621 1.00 76.00 284 ASN A O 1
ATOM 2337 N N . PHE A 1 285 ? 2.466 6.271 -33.185 1.00 82.44 285 PHE A N 1
ATOM 2338 C CA . PHE A 1 285 ? 3.871 6.682 -33.135 1.00 82.44 285 PHE A CA 1
ATOM 2339 C C . PHE A 1 285 ? 4.344 7.270 -34.475 1.00 82.44 285 PHE A C 1
ATOM 2341 O O . PHE A 1 285 ? 3.979 6.767 -35.541 1.00 82.44 285 PHE A O 1
ATOM 2348 N N . GLN A 1 286 ? 5.147 8.334 -34.429 1.00 82.62 286 GLN A N 1
ATOM 2349 C CA . GLN A 1 286 ? 5.726 8.997 -35.607 1.00 82.62 286 GLN A CA 1
ATOM 2350 C C . GLN A 1 286 ? 7.134 8.500 -35.948 1.00 82.62 286 GLN A C 1
ATOM 2352 O O . GLN A 1 286 ? 7.504 8.453 -37.122 1.00 82.62 286 GLN A O 1
ATOM 2357 N N . ASP A 1 287 ? 7.913 8.138 -34.933 1.00 85.38 287 ASP A N 1
ATOM 2358 C CA . ASP A 1 287 ? 9.310 7.733 -35.055 1.00 85.38 287 ASP A CA 1
ATOM 2359 C C . ASP A 1 287 ? 9.706 6.722 -33.964 1.00 85.38 287 ASP A C 1
ATOM 2361 O O . ASP A 1 287 ? 8.903 6.318 -33.115 1.00 85.38 287 ASP A O 1
ATOM 2365 N N . LYS A 1 288 ? 10.965 6.272 -34.008 1.00 85.94 288 LYS A N 1
ATOM 2366 C CA . LYS A 1 288 ? 11.506 5.330 -33.023 1.00 85.94 288 LYS A CA 1
ATOM 2367 C C . LYS A 1 288 ? 11.621 5.963 -31.635 1.00 85.94 288 LYS A C 1
ATOM 2369 O O . LYS A 1 288 ? 11.507 5.253 -30.637 1.00 85.94 288 LYS A O 1
ATOM 2374 N N . GLU A 1 289 ? 11.844 7.272 -31.556 1.00 88.12 289 GLU A N 1
ATOM 2375 C CA . GLU A 1 289 ? 11.992 8.007 -30.309 1.00 88.12 289 GLU A CA 1
ATOM 2376 C C . GLU A 1 289 ? 10.685 7.992 -29.510 1.00 88.12 289 GLU A C 1
ATOM 2378 O O . GLU A 1 289 ? 10.717 7.773 -28.294 1.00 88.12 289 GLU A O 1
ATOM 2383 N N . GLU A 1 290 ? 9.533 8.137 -30.170 1.00 87.44 290 GLU A N 1
ATOM 2384 C CA . GLU A 1 290 ? 8.225 8.004 -29.530 1.00 87.44 290 GLU A CA 1
ATOM 2385 C C . GLU A 1 290 ? 7.960 6.570 -29.049 1.00 87.44 290 GLU A C 1
ATOM 2387 O O . GLU A 1 290 ? 7.461 6.391 -27.936 1.00 87.44 290 GLU A O 1
ATOM 2392 N N . VAL A 1 291 ? 8.368 5.550 -29.813 1.00 87.19 291 VAL A N 1
ATOM 2393 C CA . VAL A 1 291 ? 8.259 4.138 -29.397 1.00 87.19 291 VAL A CA 1
ATOM 2394 C C . VAL A 1 291 ? 9.117 3.852 -28.162 1.00 87.19 291 VAL A C 1
ATOM 2396 O O . VAL A 1 291 ? 8.633 3.296 -27.173 1.00 87.19 291 VAL A O 1
ATOM 2399 N N . LEU A 1 292 ? 10.388 4.263 -28.174 1.00 87.81 292 LEU A N 1
ATOM 2400 C CA . LEU A 1 292 ? 11.292 4.109 -27.029 1.00 87.81 292 LEU A CA 1
ATOM 2401 C C . LEU A 1 292 ? 10.777 4.889 -25.814 1.00 87.81 292 LEU A C 1
ATOM 2403 O O . LEU A 1 292 ? 10.828 4.394 -24.687 1.00 87.81 292 LEU A O 1
ATOM 2407 N N . THR A 1 293 ? 10.209 6.074 -26.039 1.00 84.94 293 THR A N 1
ATOM 2408 C CA . THR A 1 293 ? 9.567 6.866 -24.987 1.00 84.94 293 THR A CA 1
ATOM 2409 C C . THR A 1 293 ? 8.333 6.161 -24.425 1.00 84.94 293 THR A C 1
ATOM 2411 O O . THR A 1 293 ? 8.158 6.134 -23.206 1.00 84.94 293 THR A O 1
ATOM 2414 N N . ALA A 1 294 ? 7.502 5.526 -25.251 1.00 82.50 294 ALA A N 1
ATOM 2415 C CA . ALA A 1 294 ? 6.370 4.727 -24.787 1.00 82.50 294 ALA A CA 1
ATOM 2416 C C . ALA A 1 294 ? 6.824 3.523 -23.951 1.00 82.50 294 ALA A C 1
ATOM 2418 O O . ALA A 1 294 ? 6.277 3.282 -22.875 1.00 82.50 294 ALA A O 1
ATOM 2419 N N . LEU A 1 295 ? 7.880 2.823 -24.374 1.00 85.44 295 LEU A N 1
ATOM 2420 C CA . LEU A 1 295 ? 8.480 1.728 -23.606 1.00 85.44 295 LEU A CA 1
ATOM 2421 C C . LEU A 1 295 ? 9.041 2.198 -22.253 1.00 85.44 295 LEU A C 1
ATOM 2423 O O . LEU A 1 295 ? 8.944 1.460 -21.272 1.00 85.44 295 LEU A O 1
ATOM 2427 N N . ILE A 1 296 ? 9.551 3.432 -22.158 1.00 83.06 296 ILE A N 1
ATOM 2428 C CA . ILE A 1 296 ? 9.916 4.050 -20.871 1.00 83.06 296 ILE A CA 1
ATOM 2429 C C . ILE A 1 296 ? 8.677 4.277 -19.992 1.00 83.06 296 ILE A C 1
ATOM 2431 O O . ILE A 1 296 ? 8.716 4.019 -18.789 1.00 83.06 296 ILE A O 1
ATOM 2435 N N . HIS A 1 297 ? 7.563 4.746 -20.563 1.00 75.81 297 HIS A N 1
ATOM 2436 C CA . HIS A 1 297 ? 6.321 4.978 -19.811 1.00 75.81 297 HIS A CA 1
ATOM 2437 C C . HIS A 1 297 ? 5.667 3.681 -19.325 1.00 75.81 297 HIS A C 1
ATOM 2439 O O . HIS A 1 297 ? 5.090 3.660 -18.239 1.00 75.81 297 HIS A O 1
ATOM 2445 N N . LEU A 1 298 ? 5.778 2.607 -20.106 1.00 77.12 298 LEU A N 1
ATOM 2446 C CA . LEU A 1 298 ? 5.300 1.276 -19.736 1.00 77.12 298 LEU A CA 1
ATOM 2447 C C . LEU A 1 298 ? 6.225 0.556 -18.741 1.00 77.12 298 LEU A C 1
ATOM 2449 O O . LEU A 1 298 ? 5.847 -0.485 -18.211 1.00 77.12 298 LEU A O 1
ATOM 2453 N N . GLY A 1 299 ? 7.415 1.103 -18.475 1.00 78.81 299 GLY A N 1
ATOM 2454 C CA . GLY A 1 299 ? 8.391 0.529 -17.550 1.00 78.81 299 GLY A CA 1
ATOM 2455 C C . GLY A 1 299 ? 9.299 -0.540 -18.163 1.00 78.81 299 GLY A C 1
ATOM 2456 O O . GLY A 1 299 ? 10.081 -1.136 -17.441 1.00 78.81 299 GLY A O 1
ATOM 2457 N N . TYR A 1 300 ? 9.254 -0.776 -19.477 1.00 84.75 300 TYR A N 1
ATOM 2458 C CA . TYR A 1 300 ? 10.165 -1.713 -20.150 1.00 84.75 300 TYR A CA 1
ATOM 2459 C C . TYR A 1 300 ? 11.594 -1.164 -20.270 1.00 84.75 300 TYR A C 1
ATOM 2461 O O . TYR A 1 300 ? 12.560 -1.928 -20.268 1.00 84.75 300 TYR A O 1
ATOM 2469 N N . LEU A 1 301 ? 11.734 0.159 -20.374 1.00 87.56 301 LEU A N 1
ATOM 2470 C CA . LEU A 1 301 ? 13.013 0.858 -20.482 1.00 87.56 301 LEU A CA 1
ATOM 2471 C C . LEU A 1 301 ? 13.149 1.919 -19.384 1.00 87.56 301 LEU A C 1
ATOM 2473 O O . LEU A 1 301 ? 12.162 2.426 -18.854 1.00 87.56 301 LEU A O 1
ATOM 2477 N N . THR A 1 302 ? 14.387 2.288 -19.067 1.00 87.06 302 THR A N 1
ATOM 2478 C CA . THR A 1 302 ? 14.710 3.385 -18.145 1.00 87.06 302 THR A CA 1
ATOM 2479 C C . THR A 1 302 ? 15.444 4.497 -18.883 1.00 87.06 302 THR A C 1
ATOM 2481 O O . THR A 1 302 ? 16.151 4.233 -19.855 1.00 87.06 302 THR A O 1
ATOM 2484 N N . TYR A 1 303 ? 15.274 5.739 -18.431 1.00 85.31 303 TYR A N 1
ATOM 2485 C CA . TYR A 1 303 ? 15.906 6.918 -19.022 1.00 85.31 303 TYR A CA 1
ATOM 2486 C C . TYR A 1 303 ? 16.679 7.698 -17.966 1.00 85.31 303 TYR A C 1
ATOM 2488 O O . TYR A 1 303 ? 16.115 8.108 -16.949 1.00 85.31 303 TYR A O 1
ATOM 2496 N N . ARG A 1 304 ? 17.965 7.937 -18.226 1.00 83.12 304 ARG A N 1
ATOM 2497 C CA . ARG A 1 304 ? 18.855 8.675 -17.331 1.00 83.12 304 ARG A CA 1
ATOM 2498 C C . ARG A 1 304 ? 19.870 9.484 -18.126 1.00 83.12 304 ARG A C 1
ATOM 2500 O O . ARG A 1 304 ? 20.527 8.959 -19.017 1.00 83.12 304 ARG A O 1
ATOM 2507 N N . GLU A 1 305 ? 20.015 10.758 -17.760 1.00 82.44 305 GLU A N 1
ATOM 2508 C CA . GLU A 1 305 ? 21.062 11.654 -18.284 1.00 82.44 305 GLU A CA 1
ATOM 2509 C C . GLU A 1 305 ? 21.095 11.757 -19.825 1.00 82.44 305 GLU A C 1
ATOM 2511 O O . GLU A 1 305 ? 22.156 11.926 -20.415 1.00 82.44 305 GLU A O 1
ATOM 2516 N N . GLY A 1 306 ? 19.938 11.668 -20.494 1.00 83.62 306 GLY A N 1
ATOM 2517 C CA . GLY A 1 306 ? 19.863 11.725 -21.962 1.00 83.62 306 GLY A CA 1
ATOM 2518 C C . GLY A 1 306 ? 19.916 10.368 -22.657 1.00 83.62 306 GLY A C 1
ATOM 2519 O O . GLY A 1 306 ? 19.828 10.317 -23.881 1.00 83.62 306 GLY A O 1
ATOM 2520 N N . PHE A 1 307 ? 20.038 9.278 -21.901 1.00 88.06 307 PHE A N 1
ATOM 2521 C CA . PHE A 1 307 ? 20.187 7.940 -22.451 1.00 88.06 307 PHE A CA 1
ATOM 2522 C C . PHE A 1 307 ? 19.077 6.998 -22.005 1.00 88.06 307 PHE A C 1
ATOM 2524 O O . PHE A 1 307 ? 18.646 7.038 -20.853 1.00 88.06 307 PHE A O 1
ATOM 2531 N N . VAL A 1 308 ? 18.671 6.108 -22.905 1.00 91.12 308 VAL A N 1
ATOM 2532 C CA . VAL A 1 308 ? 17.774 4.988 -22.635 1.00 91.12 308 VAL A CA 1
ATOM 2533 C C . VAL A 1 308 ? 18.566 3.686 -22.483 1.00 91.12 308 VAL A C 1
ATOM 2535 O O . VAL A 1 308 ? 19.558 3.466 -23.181 1.00 91.12 308 VAL A O 1
ATOM 2538 N N . SER A 1 309 ? 18.146 2.834 -21.548 1.00 91.19 309 SER A N 1
ATOM 2539 C CA . SER A 1 309 ? 18.716 1.501 -21.311 1.00 91.19 309 SER A CA 1
ATOM 2540 C C . SER A 1 309 ? 17.662 0.516 -20.804 1.00 91.19 309 SER A C 1
ATOM 2542 O O . SER A 1 309 ? 16.630 0.926 -20.272 1.00 91.19 309 SER A O 1
ATOM 2544 N N . ILE A 1 310 ? 17.927 -0.789 -20.914 1.00 89.69 310 ILE A N 1
ATOM 2545 C CA . ILE A 1 310 ? 17.129 -1.808 -20.214 1.00 89.69 310 ILE A CA 1
ATOM 2546 C C . ILE A 1 310 ? 17.504 -1.763 -18.724 1.00 89.69 310 ILE A C 1
ATOM 2548 O O . ILE A 1 310 ? 18.694 -1.878 -18.419 1.00 89.69 310 ILE A O 1
ATOM 2552 N N . PRO A 1 311 ? 16.535 -1.586 -17.807 1.00 86.69 311 PRO A N 1
ATOM 2553 C CA . PRO A 1 311 ? 16.809 -1.299 -16.399 1.00 86.69 311 PRO A CA 1
ATOM 2554 C C . PRO A 1 311 ? 17.504 -2.452 -15.677 1.00 86.69 311 PRO A C 1
ATOM 2556 O O . PRO A 1 311 ? 18.528 -2.235 -15.042 1.00 86.69 311 PRO A O 1
ATOM 2559 N N . ASN A 1 312 ? 16.965 -3.666 -15.786 1.00 87.88 312 ASN A N 1
ATOM 2560 C CA . ASN A 1 312 ? 17.307 -4.765 -14.893 1.00 87.88 312 ASN A CA 1
ATOM 2561 C C . ASN A 1 312 ? 17.416 -6.103 -15.639 1.00 87.88 312 ASN A C 1
ATOM 2563 O O . ASN A 1 312 ? 17.112 -6.206 -16.835 1.00 87.88 312 ASN A O 1
ATOM 2567 N N . LYS A 1 313 ? 17.893 -7.136 -14.939 1.00 86.06 313 LYS A N 1
ATOM 2568 C CA . LYS A 1 313 ? 18.046 -8.478 -15.514 1.00 86.06 313 LYS A CA 1
ATOM 2569 C C . LYS A 1 313 ? 16.703 -9.100 -15.891 1.00 86.06 313 LYS A C 1
ATOM 2571 O O . LYS A 1 313 ? 16.629 -9.707 -16.955 1.00 86.06 313 LYS A O 1
ATOM 2576 N N . GLU A 1 314 ? 15.663 -8.893 -15.079 1.00 86.25 314 GLU A N 1
ATOM 2577 C CA . GLU A 1 314 ? 14.294 -9.360 -15.350 1.00 86.25 314 GLU A CA 1
ATOM 2578 C C . GLU A 1 314 ? 13.816 -8.910 -16.743 1.00 86.25 314 GLU A C 1
ATOM 2580 O O . GLU A 1 314 ? 13.484 -9.732 -17.595 1.00 86.25 314 GLU A O 1
ATOM 2585 N N . LEU A 1 315 ? 13.883 -7.610 -17.028 1.00 87.31 315 LEU A N 1
ATOM 2586 C CA . LEU A 1 315 ? 13.455 -7.059 -18.310 1.00 87.31 315 LEU A CA 1
ATOM 2587 C C . LEU A 1 315 ? 14.409 -7.437 -19.444 1.00 87.31 315 LEU A C 1
ATOM 2589 O O . LEU A 1 315 ? 13.959 -7.687 -20.558 1.00 87.31 315 LEU A O 1
ATOM 2593 N N . ARG A 1 316 ? 15.715 -7.569 -19.192 1.00 87.44 316 ARG A N 1
ATOM 2594 C CA . ARG A 1 316 ? 16.656 -8.044 -20.222 1.00 87.44 316 ARG A CA 1
ATOM 2595 C C . ARG A 1 316 ? 16.341 -9.467 -20.677 1.00 87.44 316 ARG A C 1
ATOM 2597 O O . ARG A 1 316 ? 16.421 -9.756 -21.875 1.00 87.44 316 ARG A O 1
ATOM 2604 N N . GLU A 1 317 ? 15.992 -10.350 -19.745 1.00 85.62 317 GLU A N 1
ATOM 2605 C CA . GLU A 1 317 ? 15.539 -11.701 -20.075 1.00 85.62 317 GLU A CA 1
ATOM 2606 C C . GLU A 1 317 ? 14.260 -11.657 -20.913 1.00 85.62 317 GLU A C 1
ATOM 2608 O O . GLU A 1 317 ? 14.185 -12.369 -21.917 1.00 85.62 317 GLU A O 1
ATOM 2613 N N . GLU A 1 318 ? 13.325 -10.761 -20.592 1.00 84.12 318 GLU A N 1
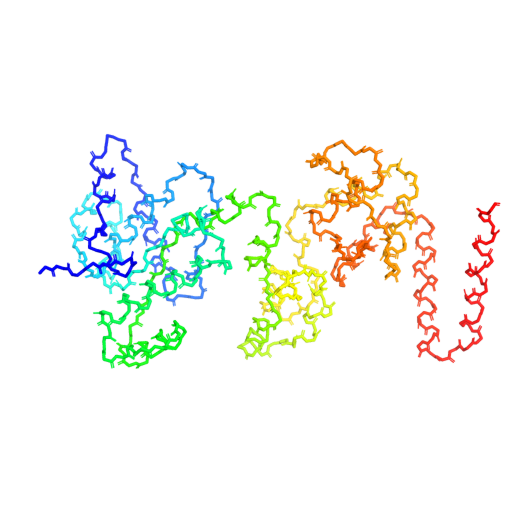ATOM 2614 C CA . GLU A 1 318 ? 12.077 -10.611 -21.340 1.00 84.12 318 GLU A CA 1
ATOM 2615 C C . GLU A 1 318 ? 12.284 -10.077 -22.765 1.00 84.12 318 GLU A C 1
ATOM 2617 O O . GLU A 1 318 ? 11.820 -10.690 -23.731 1.00 84.12 318 GLU A O 1
ATOM 2622 N N . PHE A 1 319 ? 13.071 -9.013 -22.948 1.00 85.44 319 PHE A N 1
ATOM 2623 C CA . PHE A 1 319 ? 13.447 -8.549 -24.289 1.00 85.44 319 PHE A CA 1
ATOM 2624 C C . PHE A 1 319 ? 14.147 -9.667 -25.083 1.00 85.44 319 PHE A C 1
ATOM 2626 O O . PHE A 1 319 ? 13.858 -9.873 -26.264 1.00 85.44 319 PHE A O 1
ATOM 2633 N N . SER A 1 320 ? 15.034 -10.442 -24.445 1.00 83.94 320 SER A N 1
ATOM 2634 C CA . SER A 1 320 ? 15.704 -11.577 -25.095 1.00 83.94 320 SER A CA 1
ATOM 2635 C C . SER A 1 320 ? 14.716 -12.677 -25.494 1.00 83.94 320 SER A C 1
ATOM 2637 O O . SER A 1 320 ? 14.846 -13.258 -26.576 1.00 83.94 320 SER A O 1
ATOM 2639 N N . SER A 1 321 ? 13.741 -12.978 -24.633 1.00 82.19 321 SER A N 1
ATOM 2640 C CA . SER A 1 321 ? 12.705 -13.987 -24.865 1.00 82.19 321 SER A CA 1
ATOM 2641 C C . SER A 1 321 ? 11.826 -13.594 -26.058 1.00 82.19 321 SER A C 1
ATOM 2643 O O . SER A 1 321 ? 11.630 -14.394 -26.982 1.00 82.19 321 SER A O 1
ATOM 2645 N N . THR A 1 322 ? 11.389 -12.335 -26.092 1.00 82.00 322 THR A N 1
ATOM 2646 C CA . THR A 1 322 ? 10.503 -11.794 -27.120 1.00 82.00 322 THR A CA 1
ATOM 2647 C C . THR A 1 322 ? 11.211 -11.703 -28.468 1.00 82.00 322 THR A C 1
ATOM 2649 O O . THR A 1 322 ? 10.697 -12.202 -29.470 1.00 82.00 322 THR A O 1
ATOM 2652 N N . VAL A 1 323 ? 12.450 -11.213 -28.511 1.00 79.94 323 VAL A N 1
ATOM 2653 C CA . VAL A 1 323 ? 13.220 -11.163 -29.763 1.00 79.94 323 VAL A CA 1
ATOM 2654 C C . VAL A 1 323 ? 13.530 -12.564 -30.318 1.00 79.94 323 VAL A C 1
ATOM 2656 O O . VAL A 1 323 ? 13.512 -12.768 -31.537 1.00 79.94 323 VAL A O 1
ATOM 2659 N N . LYS A 1 324 ? 13.768 -13.560 -29.449 1.00 77.69 324 LYS A N 1
ATOM 2660 C CA . LYS A 1 324 ? 13.906 -14.967 -29.871 1.00 77.69 324 LYS A CA 1
ATOM 2661 C C . LYS A 1 324 ? 12.609 -15.504 -30.475 1.00 77.69 324 LYS A C 1
ATOM 2663 O O . LYS A 1 324 ? 12.667 -16.157 -31.514 1.00 77.69 324 LYS A O 1
ATOM 2668 N N . ARG A 1 325 ? 11.456 -15.222 -29.857 1.00 77.56 325 ARG A N 1
ATOM 2669 C CA . ARG A 1 325 ? 10.129 -15.649 -30.338 1.00 77.56 325 ARG A CA 1
ATOM 2670 C C . ARG A 1 325 ? 9.797 -15.057 -31.708 1.00 77.56 325 ARG A C 1
ATOM 2672 O O . ARG A 1 325 ? 9.296 -15.769 -32.574 1.00 77.56 325 ARG A O 1
ATOM 2679 N N . LEU A 1 326 ? 10.163 -13.797 -31.924 1.00 73.19 326 LEU A N 1
ATOM 2680 C CA . LEU A 1 326 ? 9.984 -13.085 -33.189 1.00 73.19 326 LEU A CA 1
ATOM 2681 C C . LEU A 1 326 ? 10.891 -13.580 -34.330 1.00 73.19 326 LEU A C 1
ATOM 2683 O O . LEU A 1 326 ? 10.786 -13.083 -35.452 1.00 73.19 326 LEU A O 1
ATOM 2687 N N . ASN A 1 327 ? 11.784 -14.548 -34.078 1.00 66.44 327 ASN A N 1
ATOM 2688 C CA . ASN A 1 327 ? 12.708 -15.110 -35.069 1.00 66.44 327 ASN A CA 1
ATOM 2689 C C . ASN A 1 327 ? 13.486 -14.038 -35.845 1.00 66.44 327 ASN A C 1
ATOM 2691 O O . ASN A 1 327 ? 13.713 -14.155 -37.052 1.00 66.44 327 ASN A O 1
ATOM 2695 N N . TRP A 1 328 ? 13.924 -12.980 -35.165 1.00 70.50 328 TRP A N 1
ATOM 2696 C CA . TRP A 1 328 ? 14.799 -11.990 -35.774 1.00 70.50 328 TRP A CA 1
ATOM 2697 C C . TRP A 1 328 ? 16.149 -12.665 -36.092 1.00 70.50 328 TRP A C 1
ATOM 2699 O O . TRP A 1 328 ? 17.021 -12.784 -35.239 1.00 70.50 328 TRP A O 1
ATOM 2709 N N . GLY A 1 329 ? 16.307 -13.197 -37.309 1.00 56.25 329 GLY A N 1
ATOM 2710 C CA . GLY A 1 329 ? 17.369 -14.157 -37.663 1.00 56.25 329 GLY A CA 1
ATOM 2711 C C . GLY A 1 329 ? 18.809 -13.685 -37.413 1.00 56.25 329 GLY A C 1
ATOM 2712 O O . GLY A 1 329 ? 19.681 -14.501 -37.121 1.00 56.25 329 GLY A O 1
ATOM 2713 N N . ILE A 1 330 ? 19.050 -12.373 -37.450 1.00 55.75 330 ILE A N 1
ATOM 2714 C CA . ILE A 1 330 ? 20.343 -11.745 -37.120 1.00 55.75 330 ILE A CA 1
ATOM 2715 C C . ILE A 1 330 ? 20.656 -11.867 -35.614 1.00 55.75 330 ILE A C 1
ATOM 2717 O O . ILE A 1 330 ? 21.799 -12.057 -35.213 1.00 55.75 330 ILE A O 1
ATOM 2721 N N . VAL A 1 331 ? 19.624 -11.881 -34.777 1.00 53.09 331 VAL A N 1
ATOM 2722 C CA . VAL A 1 331 ? 19.694 -11.847 -33.308 1.00 53.09 331 VAL A CA 1
ATOM 2723 C C . VAL A 1 331 ? 20.005 -13.196 -32.724 1.00 53.09 331 VAL A C 1
ATOM 2725 O O . VAL A 1 331 ? 20.790 -13.302 -31.792 1.00 53.09 331 VAL A O 1
ATOM 2728 N N . SER A 1 332 ? 19.429 -14.252 -33.298 1.00 52.69 332 SER A N 1
ATOM 2729 C CA . SER A 1 332 ? 19.816 -15.612 -32.932 1.00 52.69 332 SER A CA 1
ATOM 2730 C C . SER A 1 332 ? 21.307 -15.836 -33.200 1.00 52.69 332 SER A C 1
ATOM 2732 O O . SER A 1 332 ? 21.982 -16.505 -32.420 1.00 52.69 332 SER A O 1
ATOM 2734 N N . LYS A 1 333 ? 21.845 -15.224 -34.266 1.00 58.53 333 LYS A N 1
ATOM 2735 C CA . LYS A 1 333 ? 23.277 -15.241 -34.578 1.00 58.53 333 LYS A CA 1
ATOM 2736 C C . LYS A 1 333 ? 24.092 -14.432 -33.567 1.00 58.53 333 LYS A C 1
ATOM 2738 O O . LYS A 1 333 ? 24.976 -15.014 -32.944 1.00 58.53 333 LYS A O 1
ATOM 2743 N N . LEU A 1 334 ? 23.751 -13.161 -33.344 1.00 57.38 334 LEU A N 1
ATOM 2744 C CA . LEU A 1 334 ? 24.489 -12.264 -32.442 1.00 57.38 334 LEU A CA 1
ATOM 2745 C C . LE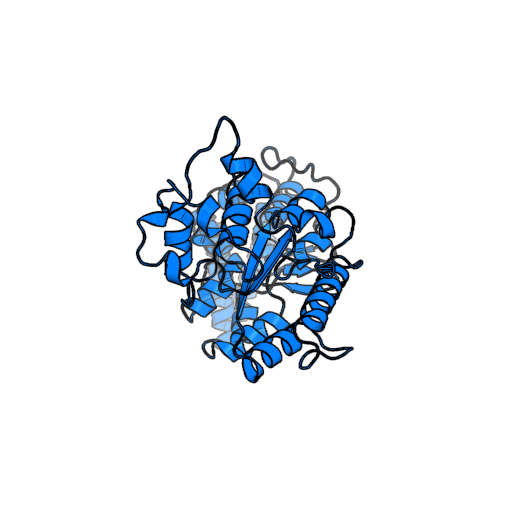U A 1 334 ? 24.411 -12.682 -30.967 1.00 57.38 334 LEU A C 1
ATOM 2747 O O . LEU A 1 334 ? 25.436 -12.709 -30.297 1.00 57.38 334 LEU A O 1
ATOM 2751 N N . LEU A 1 335 ? 23.247 -13.100 -30.459 1.00 55.78 335 LEU A N 1
ATOM 2752 C CA . LEU A 1 335 ? 23.117 -13.611 -29.086 1.00 55.78 335 LEU A CA 1
ATOM 2753 C C . LEU A 1 335 ? 23.898 -14.914 -28.891 1.00 55.78 335 LEU A C 1
ATOM 2755 O O . LEU A 1 335 ? 24.521 -15.102 -27.848 1.00 55.78 335 LEU A O 1
ATOM 2759 N N . ASN A 1 336 ? 23.906 -15.810 -29.885 1.00 61.44 336 ASN A N 1
ATOM 2760 C CA . ASN A 1 336 ? 24.749 -17.005 -29.823 1.00 61.44 336 ASN A CA 1
ATOM 2761 C C . ASN A 1 336 ? 26.239 -16.658 -29.903 1.00 61.44 336 ASN A C 1
ATOM 2763 O O . ASN A 1 336 ? 27.035 -17.325 -29.252 1.00 61.44 336 ASN A O 1
ATOM 2767 N N . GLN A 1 337 ? 26.627 -15.651 -30.687 1.00 65.06 337 GLN A N 1
ATOM 2768 C CA . GLN A 1 337 ? 28.014 -15.187 -30.772 1.00 65.06 337 GLN A CA 1
ATOM 2769 C C . GLN A 1 337 ? 28.465 -14.527 -29.465 1.00 65.06 337 GLN A C 1
ATOM 2771 O O . GLN A 1 337 ? 29.500 -14.912 -28.934 1.00 65.06 337 GLN A O 1
ATOM 2776 N N . SER A 1 338 ? 27.657 -13.634 -28.888 1.00 58.56 338 SER A N 1
ATOM 2777 C CA . SER A 1 338 ? 27.920 -13.000 -27.591 1.00 58.56 338 SER A CA 1
ATOM 2778 C C . SER A 1 338 ? 28.023 -14.037 -26.469 1.00 58.56 338 SER A C 1
ATOM 2780 O O . SER A 1 338 ? 28.988 -14.021 -25.708 1.00 58.56 338 SER A O 1
ATOM 2782 N N . LYS A 1 339 ? 27.112 -15.022 -26.428 1.00 68.00 339 LYS A N 1
ATOM 2783 C CA . LYS A 1 339 ? 27.191 -16.138 -25.476 1.00 68.00 339 LYS A CA 1
ATOM 2784 C C . LYS A 1 339 ? 28.468 -16.965 -25.656 1.00 68.00 339 LYS A C 1
ATOM 2786 O O . LYS A 1 339 ? 29.141 -17.254 -24.677 1.00 68.00 339 LYS A O 1
ATOM 2791 N N . LYS A 1 340 ? 28.837 -17.303 -26.898 1.00 72.12 340 LYS A N 1
ATOM 2792 C CA . LYS A 1 340 ? 30.082 -18.032 -27.201 1.00 72.12 340 LYS A CA 1
ATOM 2793 C C . LYS A 1 340 ? 31.332 -17.251 -26.802 1.00 72.12 340 LYS A C 1
ATOM 2795 O O . LYS A 1 340 ? 32.301 -17.869 -26.378 1.00 72.12 340 LYS A O 1
ATOM 2800 N N . LEU A 1 341 ? 31.312 -15.928 -26.950 1.00 74.81 341 LEU A N 1
ATOM 2801 C CA . LEU A 1 341 ? 32.421 -15.052 -26.582 1.00 74.81 341 LEU A CA 1
ATOM 2802 C C . LEU A 1 341 ? 32.561 -14.957 -25.060 1.00 74.81 341 LEU A C 1
ATOM 2804 O O . LEU A 1 341 ? 33.668 -15.091 -24.549 1.00 74.81 341 LEU A O 1
ATOM 2808 N N . LEU A 1 342 ? 31.446 -14.827 -24.336 1.00 67.62 342 LEU A N 1
ATOM 2809 C CA . LEU A 1 342 ? 31.407 -14.903 -22.872 1.00 6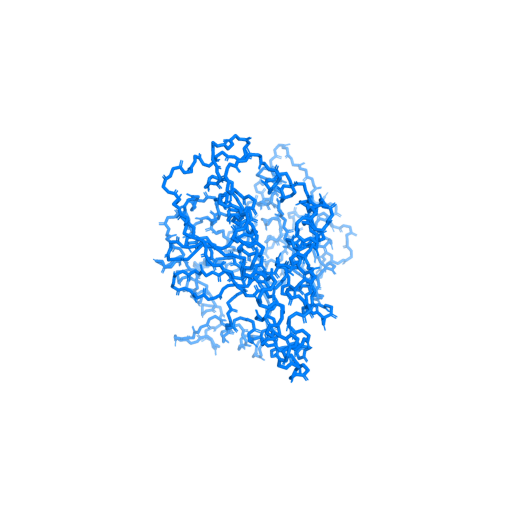7.62 342 LEU A CA 1
ATOM 2810 C C . LEU A 1 342 ? 31.906 -16.259 -22.357 1.00 67.62 342 LEU A C 1
ATOM 2812 O O . LEU A 1 342 ? 32.754 -16.291 -21.470 1.00 67.62 342 LEU A O 1
ATOM 2816 N N . ASP A 1 343 ? 31.445 -17.366 -22.946 1.00 71.88 343 ASP A N 1
ATOM 2817 C CA . ASP A 1 343 ? 31.885 -18.717 -22.580 1.00 71.88 343 ASP A CA 1
ATOM 2818 C C . ASP A 1 343 ? 33.390 -18.918 -22.854 1.00 71.88 343 ASP A C 1
ATOM 2820 O O . ASP A 1 343 ? 34.092 -19.509 -22.035 1.00 71.88 343 ASP A O 1
ATOM 2824 N N . ALA A 1 344 ? 33.906 -18.406 -23.979 1.00 78.25 344 ALA A N 1
ATOM 2825 C CA . ALA A 1 344 ? 35.326 -18.484 -24.334 1.00 78.25 344 ALA A CA 1
ATOM 2826 C C . ALA A 1 344 ? 36.205 -17.617 -23.418 1.00 78.25 344 ALA A C 1
ATOM 2828 O O . ALA A 1 344 ? 37.242 -18.080 -22.944 1.00 78.25 344 ALA A O 1
ATOM 2829 N N . ALA A 1 345 ? 35.762 -16.396 -23.101 1.00 70.00 345 ALA A N 1
ATOM 2830 C CA . ALA A 1 345 ? 36.442 -15.515 -22.155 1.00 70.00 345 ALA A CA 1
ATOM 2831 C C . ALA A 1 345 ? 36.466 -16.118 -20.742 1.00 70.00 345 ALA A C 1
ATOM 2833 O O . ALA A 1 345 ? 37.489 -16.069 -20.060 1.00 70.00 345 ALA A O 1
ATOM 2834 N N . TRP A 1 346 ? 35.369 -16.755 -20.323 1.00 73.38 346 TRP A N 1
ATOM 2835 C CA . TRP A 1 346 ? 35.284 -17.454 -19.041 1.00 73.38 346 TRP A CA 1
ATOM 2836 C C . TRP A 1 346 ? 36.200 -18.687 -18.975 1.00 73.38 346 TRP A C 1
ATOM 2838 O O . TRP A 1 346 ? 36.706 -19.032 -17.908 1.00 73.38 346 TRP A O 1
ATOM 2848 N N . GLN A 1 347 ? 36.435 -19.348 -20.111 1.00 83.94 347 GLN A N 1
ATOM 2849 C CA . GLN A 1 347 ? 37.344 -20.492 -20.238 1.00 83.94 347 GLN A CA 1
ATOM 2850 C C . GLN A 1 347 ? 38.811 -20.099 -20.479 1.00 83.94 347 GLN A C 1
ATOM 2852 O O . GLN A 1 347 ? 39.647 -20.995 -20.587 1.00 83.94 347 GLN A O 1
ATOM 2857 N N . LEU A 1 348 ? 39.133 -18.797 -20.524 1.00 79.44 348 LEU A N 1
ATOM 2858 C CA . LEU A 1 348 ? 40.468 -18.267 -20.850 1.00 79.44 348 LEU A CA 1
ATOM 2859 C C . LEU A 1 348 ? 40.994 -18.764 -22.214 1.00 79.44 348 LEU A C 1
ATOM 2861 O O . LEU A 1 348 ? 42.193 -18.955 -22.401 1.00 79.44 348 LEU A O 1
ATOM 2865 N N . ASP A 1 349 ? 40.089 -18.982 -23.172 1.00 83.38 349 ASP A N 1
ATOM 2866 C CA . ASP A 1 349 ? 40.415 -19.421 -24.532 1.00 83.38 349 ASP A CA 1
ATOM 2867 C C . ASP A 1 349 ? 40.701 -18.198 -25.422 1.00 83.38 349 ASP A C 1
ATOM 2869 O O . ASP A 1 349 ? 39.829 -17.682 -26.127 1.00 83.38 349 ASP A O 1
ATOM 2873 N N . GLU A 1 350 ? 41.933 -17.690 -25.324 1.00 79.81 350 GLU A N 1
ATOM 2874 C CA . GLU A 1 350 ? 42.378 -16.448 -25.973 1.00 79.81 350 GLU A CA 1
ATOM 2875 C C . GLU A 1 350 ? 42.274 -16.497 -27.509 1.00 79.81 350 GLU A C 1
ATOM 2877 O O . GLU A 1 350 ? 41.866 -15.511 -28.126 1.00 79.81 350 GLU A O 1
ATOM 2882 N N . GLU A 1 351 ? 42.571 -17.643 -28.134 1.00 78.81 351 GLU A N 1
ATOM 2883 C CA . GLU A 1 351 ? 42.478 -17.811 -29.594 1.00 78.81 351 GLU A CA 1
ATOM 2884 C C . GLU A 1 351 ? 41.028 -17.711 -30.075 1.00 78.81 351 GLU A C 1
ATOM 2886 O O . GLU A 1 351 ? 40.726 -17.043 -31.067 1.00 78.81 351 GLU A O 1
ATOM 2891 N N . LYS A 1 352 ? 40.105 -18.330 -29.337 1.00 79.31 352 LYS A N 1
ATOM 2892 C CA . LYS A 1 352 ? 38.685 -18.336 -29.685 1.00 79.31 352 LYS A CA 1
ATOM 2893 C C . LYS A 1 352 ? 38.017 -16.988 -29.450 1.00 79.31 352 LYS A C 1
ATOM 2895 O O . LYS A 1 352 ? 37.123 -16.617 -30.209 1.00 79.31 352 LYS A O 1
ATOM 2900 N N . VAL A 1 353 ? 38.449 -16.242 -28.432 1.00 78.00 353 VAL A N 1
ATOM 2901 C CA . VAL A 1 353 ? 38.006 -14.857 -28.217 1.00 78.00 353 VAL A CA 1
ATOM 2902 C C . VAL A 1 353 ? 38.478 -13.958 -29.360 1.00 78.00 353 VAL A C 1
ATOM 2904 O O . VAL A 1 353 ? 37.667 -13.206 -29.897 1.00 78.00 353 VAL A O 1
ATOM 2907 N N . ALA A 1 354 ? 39.745 -14.066 -29.776 1.00 76.38 354 ALA A N 1
ATOM 2908 C CA . ALA A 1 354 ? 40.282 -13.282 -30.889 1.00 76.38 354 ALA A CA 1
ATOM 2909 C C . ALA A 1 354 ? 39.533 -13.564 -32.202 1.00 76.38 354 ALA A C 1
ATOM 2911 O O . ALA A 1 354 ? 39.094 -12.629 -32.867 1.00 76.38 354 ALA A O 1
ATOM 2912 N N . GLN A 1 355 ? 39.293 -14.840 -32.513 1.00 77.31 355 GLN A N 1
ATOM 2913 C CA . GLN A 1 355 ? 38.562 -15.245 -33.713 1.00 77.31 355 GLN A CA 1
ATOM 2914 C C . GLN A 1 355 ? 37.108 -14.746 -33.715 1.00 77.31 355 GLN A C 1
ATOM 2916 O O . GLN A 1 355 ? 36.617 -14.254 -34.727 1.00 77.31 355 GLN A O 1
ATOM 2921 N N . LEU A 1 356 ? 36.412 -14.827 -32.574 1.00 74.50 356 LEU A N 1
ATOM 2922 C CA . LEU A 1 356 ? 35.036 -14.334 -32.461 1.00 74.50 356 LEU A CA 1
ATOM 2923 C C . LEU A 1 356 ? 34.948 -12.803 -32.552 1.00 74.50 356 LEU A C 1
ATOM 2925 O O . LEU A 1 356 ? 33.950 -12.293 -33.056 1.00 74.50 356 LEU A O 1
ATOM 2929 N N . LEU A 1 357 ? 35.958 -12.071 -32.071 1.00 70.44 357 LEU A N 1
ATOM 2930 C CA . LEU A 1 357 ? 36.034 -10.614 -32.221 1.00 70.44 357 LEU A CA 1
ATOM 2931 C C . LEU A 1 357 ? 36.287 -10.205 -33.676 1.00 70.44 357 LEU A C 1
ATOM 2933 O O . LEU A 1 357 ? 35.672 -9.250 -34.149 1.00 70.44 357 LEU A O 1
ATOM 2937 N N . GLU A 1 358 ? 37.142 -10.940 -34.386 1.00 70.88 358 GLU A N 1
ATOM 2938 C CA . GLU A 1 358 ? 37.431 -10.726 -35.808 1.00 70.88 358 GLU A CA 1
ATOM 2939 C C . GLU A 1 358 ? 36.187 -10.997 -36.673 1.00 70.88 358 GLU A C 1
ATOM 2941 O O . GLU A 1 358 ? 35.783 -10.138 -37.454 1.00 70.88 358 GLU A O 1
ATOM 2946 N N . ASP A 1 359 ? 35.469 -12.097 -36.417 1.00 66.25 359 ASP A N 1
ATOM 2947 C CA . ASP A 1 359 ? 34.203 -12.430 -37.091 1.00 66.25 359 ASP A CA 1
ATOM 2948 C C . ASP A 1 359 ? 33.105 -11.362 -36.886 1.00 66.25 359 ASP A C 1
ATOM 2950 O O . ASP A 1 359 ? 32.274 -11.127 -37.770 1.00 66.25 359 ASP A O 1
ATOM 2954 N N . VAL A 1 360 ? 33.058 -10.723 -35.708 1.00 64.19 360 VAL A N 1
ATOM 2955 C CA . VAL A 1 360 ? 32.118 -9.624 -35.418 1.00 64.19 360 VAL A CA 1
ATOM 2956 C C . VAL A 1 360 ? 32.538 -8.351 -36.151 1.00 64.19 360 VAL A C 1
ATOM 2958 O O . VAL A 1 360 ? 31.691 -7.668 -36.729 1.00 64.19 360 VAL A O 1
ATOM 2961 N N . HIS A 1 361 ? 33.836 -8.051 -36.171 1.00 55.81 361 HIS A N 1
ATOM 2962 C CA . HIS A 1 361 ? 34.378 -6.877 -36.846 1.00 55.81 361 HIS A CA 1
ATOM 2963 C C . HIS A 1 361 ? 34.210 -6.961 -38.377 1.00 55.81 361 HIS A C 1
ATOM 2965 O O . HIS A 1 361 ? 33.857 -5.968 -39.019 1.00 55.81 361 HIS A O 1
ATOM 2971 N N . ASP A 1 362 ? 34.371 -8.150 -38.961 1.00 54.47 362 ASP A N 1
ATOM 2972 C CA . ASP A 1 362 ? 34.184 -8.401 -40.396 1.00 54.47 362 ASP A CA 1
ATOM 2973 C C . ASP A 1 362 ? 32.705 -8.484 -40.815 1.00 54.47 362 ASP A C 1
ATOM 2975 O O . ASP A 1 362 ? 32.340 -8.172 -41.952 1.00 54.47 362 ASP A O 1
ATOM 2979 N N . GLY A 1 363 ? 31.811 -8.853 -39.893 1.00 50.66 363 GLY A N 1
ATOM 2980 C CA . GLY A 1 363 ? 30.366 -8.819 -40.130 1.00 50.66 363 GLY A CA 1
ATOM 2981 C C . GLY A 1 363 ? 29.797 -7.398 -40.242 1.00 50.66 363 GLY A C 1
ATOM 2982 O O . GLY A 1 363 ? 28.853 -7.175 -41.000 1.00 50.66 363 GLY A O 1
ATOM 2983 N N . ILE A 1 364 ? 30.379 -6.436 -39.518 1.00 45.28 364 ILE A N 1
ATOM 2984 C CA . ILE A 1 364 ? 29.942 -5.027 -39.488 1.00 45.28 364 ILE A CA 1
ATOM 2985 C C . ILE A 1 364 ? 30.460 -4.252 -40.712 1.00 45.28 364 ILE A C 1
ATOM 2987 O O . ILE A 1 364 ? 29.782 -3.355 -41.215 1.00 45.28 364 ILE A O 1
ATOM 2991 N N . SER A 1 365 ? 31.621 -4.623 -41.256 1.00 36.00 365 SER A N 1
ATOM 2992 C CA . SER A 1 365 ? 32.198 -3.987 -42.450 1.00 36.00 365 SER A CA 1
ATOM 2993 C C . SER A 1 365 ? 31.461 -4.326 -43.757 1.00 36.00 365 SER A C 1
ATOM 2995 O O . SER A 1 365 ? 31.602 -3.599 -44.737 1.00 36.00 365 SER A O 1
ATOM 2997 N N . CYS A 1 366 ? 30.609 -5.360 -43.771 1.00 35.47 366 CYS A N 1
ATOM 2998 C CA . CYS A 1 366 ? 29.765 -5.725 -44.919 1.00 35.47 366 CYS A CA 1
ATOM 2999 C C . CYS A 1 366 ? 28.416 -4.971 -45.000 1.00 35.47 366 CYS A C 1
ATOM 3001 O O . CYS A 1 366 ? 27.627 -5.252 -45.902 1.00 35.47 366 CYS A O 1
ATOM 3003 N N . LEU A 1 367 ? 28.128 -4.054 -44.066 1.00 35.50 367 LEU A N 1
ATOM 3004 C CA . LEU A 1 367 ? 26.876 -3.276 -43.993 1.00 35.50 367 LEU A CA 1
ATOM 3005 C C . LEU A 1 367 ? 27.021 -1.802 -44.438 1.00 35.50 367 LEU A C 1
ATOM 3007 O O . LEU A 1 367 ? 26.095 -1.023 -44.223 1.00 35.50 367 LEU A O 1
ATOM 3011 N N . HIS A 1 368 ? 28.150 -1.421 -45.050 1.00 32.81 368 HIS A N 1
ATOM 3012 C CA . HIS A 1 368 ? 28.343 -0.102 -45.677 1.00 32.81 368 HIS A CA 1
ATOM 3013 C C . HIS A 1 368 ? 27.969 -0.084 -47.161 1.00 32.81 368 HIS A C 1
ATOM 3015 O O . HIS A 1 368 ? 28.364 -1.029 -47.884 1.00 32.81 368 HIS A O 1
#